Protein AF-A0A520KMJ2-F1 (afdb_monomer)

Radius of gyration: 25.82 Å; Cα contacts (8 Å, |Δi|>4): 274; chains: 1; bounding box: 63×60×70 Å

pLDDT: mean 70.67, std 17.67, range [32.19, 97.38]

Solvent-accessible surface area (backbone atoms only — not comparable to full-atom values): 20264 Å² total; per-residue (Å²): 140,78,81,76,77,82,68,72,47,100,70,60,67,90,67,56,72,66,57,59,52,51,50,52,50,56,43,51,48,54,42,49,52,51,30,51,54,39,17,57,57,36,44,77,50,26,71,65,49,50,45,60,63,31,40,59,69,43,62,62,86,72,44,40,84,92,51,93,58,50,66,59,51,48,34,55,51,48,11,47,53,50,12,50,64,73,34,39,69,55,45,51,49,45,51,46,63,68,48,47,65,84,42,47,73,77,49,49,56,49,53,64,61,46,49,62,52,45,54,51,33,25,54,49,20,33,48,46,22,57,76,51,47,44,33,56,47,36,52,51,55,50,64,73,46,61,94,75,65,88,85,84,48,41,49,66,60,46,42,52,54,45,50,52,46,25,53,50,30,24,57,56,40,40,47,41,53,56,51,41,50,31,40,72,71,68,75,40,57,66,66,57,53,64,77,37,43,72,60,52,52,51,50,40,35,52,51,27,40,71,77,46,77,58,94,77,52,55,64,23,48,55,53,24,50,54,51,48,52,47,48,52,53,31,50,56,53,40,56,75,75,50,87,81,73,82,70,60,55,62,57,50,49,54,50,40,65,72,69,41,55,72,49,51,53,56,26,44,52,52,35,50,55,48,33,66,78,66,72,50,62,74,80,57,43,59,64,47,25,53,50,44,35,55,53,38,65,73,56,48,39,79,44,76,56,92,95,38,81,41,74,62,42,69,61,28,63,50,51,50,51,54,54,47,55,53,48,52,60,48,48,80,73,62,84,57,72,65,64,56,54,52,50,52,52,49,53,52,49,51,52,50,51,52,52,54,52,49,56,54,54,52,64,75,74,108

Mean predicted aligned error: 16.12 Å

Foldseek 3Di:
DDDPPPDAAPQPDVDPPVVLVVLVVVLVVQLVVQLVVQLVVQLVVVVVVLQVLLVLQDRPVLADADDPCLVVVLSSVRSNVRSCLVSLVSNLVSVLVSCVSRDHPVVNVVSVVCSVVLNVLLVVLLVCQRPPLLNVVSVVVVVVCPPPDDDHHHSNVSSCLSVLSSVLSSVLSCVLVVLLVCLVVVVDPLVNCVVCLVLVLVVQLLSLCVSDVDPVSPSSVVSSVVSSVSSVVSSVVSPVVDDDDPPVVVVVCVVCVVVCVVQLSLLLVVLSVVCSVVVHDPVVSVVSSVVLSVQQVLQFDFDQDPNDTDRPSPVSSVVVVVLVVVVVVVCVPPVDCVVVVVSVVVSVVVSVVVVVVVVVVVVVVD

Sequence (366 aa):
MQNKEFGDPEDDEERPLMEHILELRDRMLVTLVAIIILSVIAFVFSFEAIRWVVNPVMDPSELVVYDPLETILIQFNFSFIFAVGAGLPIIIYEAFKFMEPGLFENEKRFFALITPASLLLFFMGVTVAYFLVVPVVADLVFYMGEGVVEPAISIELAYNFVMSIIATFGFLFQLPIVLLLAIKTDLISPTFLRDKRIFIYIGFFVLASIFSPDPTLVSQAIVTVVFIILYEASLAVGWYITPRTERDIKTFLRKFERTGGLFGVGGALLAFYLAVNLGLPWWTLVPLVATVFYIGHRLSFRVILNNKALNIGILGPIIATIATETIIRTLETTNEAIPIILIVILILGITYGLESLQKHIQRKRT

Structure (mmCIF, N/CA/C/O backbone):
data_AF-A0A520KMJ2-F1
#
_entry.id   AF-A0A520KMJ2-F1
#
loop_
_atom_site.group_PDB
_atom_site.id
_atom_site.type_symbol
_atom_site.label_atom_id
_atom_site.label_alt_id
_atom_site.label_comp_id
_atom_site.label_asym_id
_atom_site.label_entity_id
_atom_site.label_seq_id
_atom_site.pdbx_PDB_ins_code
_atom_site.Cartn_x
_atom_site.Cartn_y
_atom_site.Cartn_z
_atom_site.occupancy
_atom_site.B_iso_or_equiv
_atom_site.auth_seq_id
_atom_site.auth_comp_id
_atom_site.auth_asym_id
_atom_site.auth_atom_id
_atom_site.pdbx_PDB_model_num
ATOM 1 N N . MET A 1 1 ? -30.149 5.162 29.050 1.00 38.62 1 MET A N 1
ATOM 2 C CA . MET A 1 1 ? -28.787 5.638 29.351 1.00 38.62 1 MET A CA 1
ATOM 3 C C . MET A 1 1 ? -28.294 4.754 30.477 1.00 38.62 1 MET A C 1
ATOM 5 O O . MET A 1 1 ? -28.714 4.953 31.604 1.00 38.62 1 MET A O 1
ATOM 9 N N . GLN A 1 2 ? -27.562 3.693 30.147 1.00 32.19 2 GLN A N 1
ATOM 10 C CA . GLN A 1 2 ? -26.812 2.909 31.125 1.00 32.19 2 GLN A CA 1
ATOM 11 C C . GLN A 1 2 ? -25.361 3.322 30.919 1.00 32.19 2 GLN A C 1
ATOM 13 O O . GLN A 1 2 ? -24.843 3.180 29.811 1.00 32.19 2 GLN A O 1
ATOM 18 N N . ASN A 1 3 ? -24.772 3.929 31.945 1.00 35.75 3 ASN A N 1
ATOM 19 C CA . ASN A 1 3 ? -23.341 4.173 32.011 1.00 35.75 3 ASN A CA 1
ATOM 20 C C . ASN A 1 3 ? -22.648 2.813 31.875 1.00 35.75 3 ASN A C 1
ATOM 22 O O . ASN A 1 3 ? -22.775 1.978 32.765 1.00 35.75 3 ASN A O 1
ATOM 26 N N . LYS A 1 4 ? -21.958 2.579 30.754 1.00 42.38 4 LYS A N 1
ATOM 27 C CA . LYS A 1 4 ? -20.848 1.629 30.747 1.00 42.38 4 LYS A CA 1
ATOM 28 C C . LYS A 1 4 ? -19.780 2.276 31.620 1.00 42.38 4 LYS A C 1
ATOM 30 O O . LYS A 1 4 ? -19.161 3.249 31.198 1.00 42.38 4 LYS A O 1
ATOM 35 N N . GLU A 1 5 ? -19.647 1.802 32.852 1.00 41.75 5 GLU A N 1
ATOM 36 C CA . GLU A 1 5 ? -18.392 1.943 33.578 1.00 41.75 5 GLU A CA 1
ATOM 37 C C . GLU A 1 5 ? -17.328 1.294 32.690 1.00 41.75 5 GLU A C 1
ATOM 39 O O . GLU A 1 5 ? -17.361 0.088 32.445 1.00 41.75 5 GLU A O 1
ATOM 44 N N . PHE A 1 6 ? -16.469 2.120 32.094 1.00 47.09 6 PHE A N 1
ATOM 45 C CA . PHE A 1 6 ? -15.218 1.653 31.519 1.00 47.09 6 PHE A CA 1
ATOM 46 C C . PHE A 1 6 ? -14.351 1.257 32.714 1.00 47.09 6 PHE A C 1
ATOM 48 O O . PHE A 1 6 ? -13.664 2.099 33.282 1.00 47.09 6 PHE A O 1
ATOM 55 N N . GLY A 1 7 ? -14.513 0.019 33.181 1.00 48.47 7 GLY A N 1
ATOM 56 C CA . GLY A 1 7 ? -13.496 -0.618 34.003 1.00 48.47 7 GLY A CA 1
ATOM 57 C C . GLY A 1 7 ? -12.265 -0.842 33.137 1.00 48.47 7 GLY A C 1
ATOM 58 O O . GLY A 1 7 ? -12.411 -1.139 31.945 1.00 48.47 7 GLY A O 1
ATOM 59 N N . ASP A 1 8 ? -11.089 -0.659 33.726 1.00 53.69 8 ASP A N 1
ATOM 60 C CA . ASP A 1 8 ? -9.835 -1.020 33.075 1.00 53.69 8 ASP A CA 1
ATOM 61 C C . ASP A 1 8 ? -9.855 -2.499 32.656 1.00 53.69 8 ASP A C 1
ATOM 63 O O . ASP A 1 8 ? -10.546 -3.311 33.291 1.00 53.69 8 ASP A O 1
ATOM 67 N N . PRO A 1 9 ? -9.146 -2.863 31.573 1.00 58.88 9 PRO A N 1
ATOM 68 C CA . PRO A 1 9 ? -8.859 -4.257 31.254 1.00 58.88 9 PRO A CA 1
ATOM 69 C C . PRO A 1 9 ? -8.435 -5.027 32.519 1.00 58.88 9 PRO A C 1
ATOM 71 O O . PRO A 1 9 ? -7.701 -4.497 33.344 1.00 58.88 9 PRO A O 1
ATOM 74 N N . GLU A 1 10 ? -8.861 -6.287 32.674 1.00 54.44 10 GLU A N 1
ATOM 75 C CA . GLU A 1 10 ? -8.580 -7.100 33.882 1.00 54.44 10 GLU A CA 1
ATOM 76 C C . GLU A 1 10 ? -7.071 -7.298 34.177 1.00 54.44 10 GLU A C 1
ATOM 78 O O . GLU A 1 10 ? -6.726 -7.747 35.266 1.00 54.44 10 GLU A O 1
ATOM 83 N N . ASP A 1 11 ? -6.199 -6.914 33.235 1.00 53.94 11 ASP A N 1
ATOM 84 C CA . ASP A 1 11 ? -4.729 -6.967 33.275 1.00 53.94 11 ASP A CA 1
ATOM 85 C C . ASP A 1 11 ? -4.064 -5.584 33.033 1.00 53.94 11 ASP A C 1
ATOM 87 O O . ASP A 1 11 ? -2.883 -5.521 32.682 1.00 53.94 11 ASP A O 1
ATOM 91 N N . ASP A 1 12 ? -4.791 -4.464 33.176 1.00 55.09 12 ASP A N 1
ATOM 92 C CA . ASP A 1 12 ? -4.210 -3.113 33.055 1.00 55.09 12 ASP A CA 1
ATOM 93 C C . ASP A 1 12 ? -3.412 -2.757 34.321 1.00 55.09 12 ASP A C 1
ATOM 95 O O . ASP A 1 12 ? -3.820 -1.981 35.187 1.00 55.09 12 ASP A O 1
ATOM 99 N N . GLU A 1 13 ? -2.263 -3.409 34.487 1.00 58.78 13 GLU A N 1
ATOM 100 C CA . GLU A 1 13 ? -1.247 -2.934 35.415 1.00 58.78 13 GLU A CA 1
ATOM 101 C C . GLU A 1 13 ? -0.707 -1.604 34.874 1.00 58.78 13 GLU A C 1
ATOM 103 O O . GLU A 1 13 ? -0.130 -1.578 33.785 1.00 58.78 13 GLU A O 1
ATOM 108 N N . GLU A 1 14 ? -0.848 -0.509 35.635 1.00 56.62 14 GLU A N 1
ATOM 109 C CA . GLU A 1 14 ? -0.220 0.784 35.328 1.00 56.62 14 GLU A CA 1
ATOM 110 C C . GLU A 1 14 ? 1.313 0.629 35.272 1.00 56.62 14 GLU A C 1
ATOM 112 O O . GLU A 1 14 ? 2.042 0.867 36.241 1.00 56.62 14 GLU A O 1
ATOM 117 N N . ARG A 1 15 ? 1.832 0.197 34.121 1.00 61.31 15 ARG A N 1
ATOM 118 C CA . ARG A 1 15 ? 3.266 0.044 33.901 1.00 61.31 15 ARG A CA 1
ATOM 119 C C . ARG A 1 15 ? 3.905 1.422 33.757 1.00 61.31 15 ARG A C 1
ATOM 121 O O . ARG A 1 15 ? 3.368 2.290 33.060 1.00 61.31 15 ARG A O 1
ATOM 128 N N . PRO A 1 16 ? 5.086 1.655 34.354 1.00 78.44 16 PRO A N 1
ATOM 129 C CA . PRO A 1 16 ? 5.835 2.882 34.129 1.00 78.44 16 PRO A CA 1
ATOM 130 C C . PRO A 1 16 ? 6.032 3.121 32.625 1.00 78.44 16 PRO A C 1
ATOM 132 O O . PRO A 1 16 ? 6.424 2.208 31.902 1.00 78.44 16 PRO A O 1
ATOM 135 N N . LEU A 1 17 ? 5.865 4.363 32.151 1.00 75.12 17 LEU A N 1
ATOM 136 C CA . LEU A 1 17 ? 6.087 4.737 30.737 1.00 75.12 17 LEU A CA 1
ATOM 137 C C . LEU A 1 17 ? 7.440 4.247 30.185 1.00 75.12 17 LEU A C 1
ATOM 139 O O . LEU A 1 17 ? 7.570 3.961 28.997 1.00 75.12 17 LEU A O 1
ATOM 143 N N . MET A 1 18 ? 8.447 4.134 31.057 1.00 77.81 18 MET A N 1
ATOM 144 C CA . MET A 1 18 ? 9.758 3.585 30.719 1.00 77.81 18 MET A CA 1
ATOM 145 C C . MET A 1 18 ? 9.682 2.122 30.262 1.00 77.81 18 MET A C 1
ATOM 147 O O . MET A 1 18 ? 10.340 1.751 29.297 1.00 77.81 18 MET A O 1
ATOM 151 N N . GLU A 1 19 ? 8.873 1.300 30.922 1.00 81.06 19 GLU A N 1
ATOM 152 C CA . GLU A 1 19 ? 8.706 -0.115 30.594 1.00 81.06 19 GLU A CA 1
ATOM 153 C C . GLU A 1 19 ? 8.007 -0.295 29.241 1.00 81.06 19 GLU A C 1
ATOM 155 O O . GLU A 1 19 ? 8.456 -1.090 28.419 1.00 81.06 19 GLU A O 1
ATOM 160 N N . HIS A 1 20 ? 6.998 0.531 28.944 1.00 78.50 20 HIS A N 1
ATOM 161 C CA . HIS A 1 20 ? 6.319 0.515 27.645 1.00 78.50 20 HIS A CA 1
ATOM 162 C C . HIS A 1 20 ? 7.251 0.915 26.482 1.00 78.50 20 HIS A C 1
ATOM 164 O O . HIS A 1 20 ? 7.235 0.296 25.418 1.00 78.50 20 HIS A O 1
ATOM 170 N N . ILE A 1 21 ? 8.121 1.914 26.683 1.00 84.00 21 ILE A N 1
ATOM 171 C CA . ILE A 1 21 ? 9.128 2.309 25.680 1.00 84.00 21 ILE A CA 1
ATOM 172 C C . ILE A 1 21 ? 10.179 1.207 25.484 1.00 84.00 21 ILE A C 1
ATOM 174 O O . ILE A 1 21 ? 10.611 0.961 24.354 1.00 84.00 21 ILE A O 1
ATOM 178 N N . LEU A 1 22 ? 10.601 0.543 26.565 1.00 86.44 22 LEU A N 1
ATOM 179 C CA . LEU A 1 22 ? 11.544 -0.575 26.491 1.00 86.44 22 LEU A CA 1
ATOM 180 C C . LEU A 1 22 ? 10.943 -1.760 25.730 1.00 86.44 22 LEU A C 1
ATOM 182 O O . LEU A 1 22 ? 11.626 -2.331 24.879 1.00 86.44 22 LEU A O 1
ATOM 186 N N . GLU A 1 23 ? 9.664 -2.066 25.954 1.00 85.69 23 GLU A N 1
ATOM 187 C CA . GLU A 1 23 ? 8.972 -3.096 25.186 1.00 85.69 23 GLU A CA 1
ATOM 188 C C . GLU A 1 23 ? 8.900 -2.734 23.698 1.00 85.69 23 GLU A C 1
ATOM 190 O O . GLU A 1 23 ? 9.281 -3.553 22.861 1.00 85.69 23 GLU A O 1
ATOM 195 N N . LEU A 1 24 ? 8.505 -1.502 23.349 1.00 82.75 24 LEU A N 1
ATOM 196 C CA . LEU A 1 24 ? 8.480 -1.058 21.951 1.00 82.75 24 LEU A CA 1
ATOM 197 C C . LEU A 1 24 ? 9.850 -1.231 21.283 1.00 82.75 24 LEU A C 1
ATOM 199 O O . LEU A 1 24 ? 9.935 -1.759 20.174 1.00 82.75 24 LEU A O 1
ATOM 203 N N . ARG A 1 25 ? 10.927 -0.815 21.961 1.00 90.12 25 ARG A N 1
ATOM 204 C CA . ARG A 1 25 ? 12.299 -0.950 21.454 1.00 90.12 25 ARG A CA 1
ATOM 205 C C . ARG A 1 25 ? 12.637 -2.407 21.165 1.00 90.12 25 ARG A C 1
ATOM 207 O O . ARG A 1 25 ? 13.142 -2.699 20.084 1.00 90.12 25 ARG A O 1
ATOM 214 N N . ASP A 1 26 ? 12.383 -3.303 22.111 1.00 90.62 26 ASP A N 1
ATOM 215 C CA . ASP A 1 26 ? 12.766 -4.708 21.982 1.00 90.62 26 ASP A CA 1
ATOM 216 C C . ASP A 1 26 ? 11.962 -5.396 20.866 1.00 90.62 26 ASP A C 1
ATOM 218 O O . ASP A 1 26 ? 12.535 -6.112 20.042 1.00 90.62 26 ASP A O 1
ATOM 222 N N . ARG A 1 27 ? 10.662 -5.090 20.749 1.00 88.38 27 ARG A N 1
ATOM 223 C CA . ARG A 1 27 ? 9.791 -5.546 19.649 1.00 88.38 27 ARG A CA 1
ATOM 224 C C . ARG A 1 27 ? 10.270 -5.030 18.290 1.00 88.38 27 ARG A C 1
ATOM 226 O O . ARG A 1 27 ? 10.373 -5.799 17.335 1.00 88.38 27 ARG A O 1
ATOM 233 N N . MET A 1 28 ? 10.614 -3.743 18.203 1.00 89.75 28 MET A N 1
ATOM 234 C CA . MET A 1 28 ? 11.177 -3.140 16.990 1.00 89.75 28 MET A CA 1
ATOM 235 C C . MET A 1 28 ? 12.523 -3.761 16.603 1.00 89.75 28 MET A C 1
ATOM 237 O O . MET A 1 28 ? 12.817 -3.899 15.420 1.00 89.75 28 MET A O 1
ATOM 241 N N . LEU A 1 29 ? 13.346 -4.152 17.578 1.00 91.69 29 LEU A N 1
ATOM 242 C CA . LEU A 1 29 ? 14.633 -4.797 17.321 1.00 91.69 29 LEU A CA 1
ATOM 243 C C . LEU A 1 29 ? 14.433 -6.193 16.713 1.00 91.69 29 LEU A C 1
ATOM 245 O O . LEU A 1 29 ? 15.110 -6.542 15.746 1.00 91.69 29 LEU A O 1
ATOM 249 N N . VAL A 1 30 ? 13.461 -6.962 17.215 1.00 93.81 30 VAL A N 1
ATOM 250 C CA . VAL A 1 30 ? 13.095 -8.274 16.653 1.00 93.81 30 VAL A CA 1
ATOM 251 C C . VAL A 1 30 ? 12.638 -8.143 15.200 1.00 93.81 30 VAL A C 1
ATOM 253 O O . VAL A 1 30 ? 13.138 -8.868 14.336 1.00 93.81 30 VAL A O 1
ATOM 256 N N . THR A 1 31 ? 11.739 -7.199 14.900 1.00 91.62 31 THR A N 1
ATOM 257 C CA . THR A 1 31 ? 11.256 -6.993 13.524 1.00 91.62 31 THR A CA 1
ATOM 258 C C . THR A 1 31 ? 12.363 -6.483 12.603 1.00 91.62 31 THR A C 1
ATOM 260 O O . THR A 1 31 ? 12.485 -6.962 11.477 1.00 91.62 31 THR A O 1
ATOM 263 N N . LEU A 1 32 ? 13.228 -5.586 13.085 1.00 92.62 32 LEU A N 1
ATOM 264 C CA . LEU A 1 32 ? 14.374 -5.082 12.330 1.00 92.62 32 LEU A CA 1
ATOM 265 C C . LEU A 1 32 ? 15.367 -6.198 11.982 1.00 92.62 32 LEU A C 1
ATOM 267 O O . LEU A 1 32 ? 15.782 -6.309 10.830 1.00 92.62 32 LEU A O 1
ATOM 271 N N . VAL A 1 33 ? 15.729 -7.046 12.948 1.00 96.31 33 VAL A N 1
ATOM 272 C CA . VAL A 1 33 ? 16.638 -8.182 12.718 1.00 96.31 33 VAL A CA 1
ATOM 273 C C . VAL A 1 33 ? 16.022 -9.177 11.738 1.00 96.31 33 VAL A C 1
ATOM 275 O O . VAL A 1 33 ? 16.713 -9.632 10.827 1.00 96.31 33 VAL A O 1
ATOM 278 N N . ALA A 1 34 ? 14.725 -9.467 11.865 1.00 94.88 34 ALA A N 1
ATOM 279 C CA . ALA A 1 34 ? 14.019 -10.324 10.919 1.00 94.88 34 ALA A CA 1
ATOM 280 C C . ALA A 1 34 ? 14.058 -9.755 9.489 1.00 94.88 34 ALA A C 1
ATOM 282 O O . ALA A 1 34 ? 14.388 -10.484 8.555 1.00 94.88 34 ALA A O 1
ATOM 283 N N . ILE A 1 35 ? 13.800 -8.452 9.318 1.00 94.25 35 ILE A N 1
ATOM 284 C CA . ILE A 1 35 ? 13.877 -7.778 8.012 1.00 94.25 35 ILE A CA 1
ATOM 285 C C . ILE A 1 35 ? 15.304 -7.820 7.453 1.00 94.25 35 ILE A C 1
ATOM 287 O O . ILE A 1 35 ? 15.477 -8.095 6.270 1.00 94.25 35 ILE A O 1
ATOM 291 N N . ILE A 1 36 ? 16.334 -7.591 8.275 1.00 95.75 36 ILE A N 1
ATOM 292 C CA . ILE A 1 36 ? 17.733 -7.660 7.825 1.00 95.75 36 ILE A CA 1
ATOM 293 C C . ILE A 1 36 ? 18.068 -9.069 7.325 1.00 95.75 36 ILE A C 1
ATOM 295 O O . ILE A 1 36 ? 18.618 -9.210 6.235 1.00 95.75 36 ILE A O 1
ATOM 299 N N . ILE A 1 37 ? 17.703 -10.111 8.077 1.00 97.38 37 ILE A N 1
ATOM 300 C CA . ILE A 1 37 ? 17.953 -11.505 7.684 1.00 97.38 37 ILE A CA 1
ATOM 301 C C . ILE A 1 37 ? 17.224 -11.834 6.377 1.00 97.38 37 ILE A C 1
ATOM 303 O O . ILE A 1 37 ? 17.837 -12.356 5.447 1.00 97.38 37 ILE A O 1
ATOM 307 N N . LEU A 1 38 ? 15.937 -11.491 6.279 1.00 96.62 38 LEU A N 1
ATOM 308 C CA . LEU A 1 38 ? 15.149 -11.712 5.067 1.00 96.62 38 LEU A CA 1
ATOM 309 C C . LEU A 1 38 ? 15.700 -10.928 3.871 1.00 96.62 38 LEU A C 1
ATOM 311 O O . LEU A 1 38 ? 15.702 -11.454 2.764 1.00 96.62 38 LEU A O 1
ATOM 315 N N . SER A 1 39 ? 16.210 -9.715 4.087 1.00 95.00 39 SER A N 1
ATOM 316 C CA . SER A 1 39 ? 16.808 -8.885 3.036 1.00 95.00 39 SER A CA 1
ATOM 317 C C . SER A 1 39 ? 18.111 -9.489 2.525 1.00 95.00 39 SER A C 1
ATOM 319 O O . SER A 1 39 ? 18.301 -9.594 1.319 1.00 95.00 39 SER A O 1
ATOM 321 N N . VAL A 1 40 ? 18.977 -9.987 3.414 1.00 96.69 40 VAL A N 1
ATOM 322 C CA . VAL A 1 40 ? 20.203 -10.697 3.010 1.00 96.69 40 VAL A CA 1
ATOM 323 C C . VAL A 1 40 ? 19.866 -11.950 2.200 1.00 96.69 40 VAL A C 1
ATOM 325 O O . VAL A 1 40 ? 20.497 -12.199 1.177 1.00 96.69 40 VAL A O 1
ATOM 328 N N . ILE A 1 41 ? 18.850 -12.715 2.613 1.00 95.69 41 ILE A N 1
ATOM 329 C CA . ILE A 1 41 ? 18.387 -13.889 1.861 1.00 95.69 41 ILE A CA 1
ATOM 330 C C . ILE A 1 41 ? 17.847 -13.465 0.489 1.00 95.69 41 ILE A C 1
ATOM 332 O O . ILE A 1 41 ? 18.252 -14.030 -0.522 1.00 95.69 41 ILE A O 1
ATOM 336 N N . ALA A 1 42 ? 16.975 -12.457 0.436 1.00 94.38 42 ALA A N 1
ATOM 337 C CA . ALA A 1 42 ? 16.388 -11.958 -0.807 1.00 94.38 42 ALA A CA 1
ATOM 338 C C . ALA A 1 42 ? 17.446 -11.408 -1.775 1.00 94.38 42 ALA A C 1
ATOM 340 O O . ALA A 1 42 ? 17.334 -11.619 -2.981 1.00 94.38 42 ALA A O 1
ATOM 341 N N . PHE A 1 43 ? 18.503 -10.782 -1.253 1.00 94.75 43 PHE A N 1
ATOM 342 C CA . PHE A 1 43 ? 19.606 -10.248 -2.046 1.00 94.75 43 PHE A CA 1
ATOM 343 C C . PHE A 1 43 ? 20.341 -11.335 -2.828 1.00 94.75 43 PHE A C 1
ATOM 345 O O . PHE A 1 43 ? 20.643 -11.136 -4.004 1.00 94.75 43 PHE A O 1
ATOM 352 N N . VAL A 1 44 ? 20.553 -12.511 -2.226 1.00 95.06 44 VAL A N 1
ATOM 353 C CA . VAL A 1 44 ? 21.209 -13.653 -2.890 1.00 95.06 44 VAL A CA 1
ATOM 354 C C . VAL A 1 44 ? 20.421 -14.140 -4.112 1.00 95.06 44 VAL A C 1
ATOM 356 O O . VAL A 1 44 ? 21.031 -14.537 -5.099 1.00 95.06 44 VAL A O 1
ATOM 359 N N . PHE A 1 45 ? 19.088 -14.071 -4.072 1.00 93.31 45 PHE A N 1
ATOM 360 C CA . PHE A 1 45 ? 18.196 -14.518 -5.156 1.00 93.31 45 PHE A CA 1
ATOM 361 C C . PHE A 1 45 ? 17.637 -13.364 -6.002 1.00 93.31 45 PHE A C 1
ATOM 363 O O . PHE A 1 45 ? 16.720 -13.555 -6.805 1.00 93.31 45 PHE A O 1
ATOM 370 N N . SER A 1 46 ? 18.145 -12.147 -5.801 1.00 92.69 46 SER A N 1
ATOM 371 C CA . SER A 1 46 ? 17.551 -10.936 -6.371 1.00 92.69 46 SER A CA 1
ATOM 372 C C . SER A 1 46 ? 17.617 -10.908 -7.898 1.00 92.69 46 SER A C 1
ATOM 374 O O . SER A 1 46 ? 16.675 -10.433 -8.524 1.00 92.69 46 SER A O 1
ATOM 376 N N . PHE A 1 47 ? 18.667 -11.464 -8.512 1.00 87.88 47 PHE A N 1
ATOM 377 C CA . PHE A 1 47 ? 18.831 -11.488 -9.969 1.00 87.88 47 PHE A CA 1
ATOM 378 C C . PHE A 1 47 ? 17.666 -12.194 -10.673 1.00 87.88 47 PHE A C 1
ATOM 380 O O . PHE A 1 47 ? 17.017 -11.612 -11.543 1.00 87.88 47 PHE A O 1
ATOM 387 N N . GLU A 1 48 ? 17.367 -13.433 -10.290 1.00 90.94 48 GLU A N 1
ATOM 388 C CA . GLU A 1 48 ? 16.264 -14.205 -10.861 1.00 90.94 48 GLU A CA 1
ATOM 389 C C . GLU A 1 48 ? 14.910 -13.592 -10.499 1.00 90.94 48 GLU A C 1
ATOM 391 O O . GLU A 1 48 ? 14.014 -13.522 -11.342 1.00 90.94 48 GLU A O 1
ATOM 396 N N . ALA A 1 49 ? 14.770 -13.108 -9.264 1.00 92.50 49 ALA A N 1
ATOM 397 C CA . ALA A 1 49 ? 13.522 -12.533 -8.792 1.00 92.50 49 ALA A CA 1
ATOM 398 C C . ALA A 1 49 ? 13.164 -11.234 -9.531 1.00 92.50 49 ALA A C 1
ATOM 400 O O . ALA A 1 49 ? 12.024 -11.077 -9.957 1.00 92.50 49 ALA A O 1
ATOM 401 N N . ILE A 1 50 ? 14.125 -10.336 -9.766 1.00 93.12 50 ILE A N 1
ATOM 402 C CA . ILE A 1 50 ? 13.899 -9.096 -10.525 1.00 93.12 50 ILE A CA 1
ATOM 403 C C . ILE A 1 50 ? 13.504 -9.414 -11.966 1.00 93.12 50 ILE A C 1
ATOM 405 O O . ILE A 1 50 ? 12.551 -8.827 -12.474 1.00 93.12 50 ILE A O 1
ATOM 409 N N . ARG A 1 51 ? 14.176 -10.378 -12.613 1.00 92.06 51 ARG A N 1
ATOM 410 C CA . ARG A 1 51 ? 13.808 -10.818 -13.970 1.00 92.06 51 ARG A CA 1
ATOM 411 C C . ARG A 1 51 ? 12.373 -11.330 -14.030 1.00 92.06 51 ARG A C 1
ATOM 413 O O . ARG A 1 51 ? 11.671 -11.049 -14.993 1.00 92.06 51 ARG A O 1
ATOM 420 N N . TRP A 1 52 ? 11.931 -12.050 -13.003 1.00 92.69 52 TRP A N 1
ATOM 421 C CA . TRP A 1 52 ? 10.544 -12.490 -12.895 1.00 92.69 52 TRP A CA 1
ATOM 422 C C . TRP A 1 52 ? 9.580 -11.316 -12.673 1.00 92.69 52 TRP A C 1
ATOM 424 O O . TRP A 1 52 ? 8.537 -11.249 -13.318 1.00 92.69 52 TRP A O 1
ATOM 434 N N . VAL A 1 53 ? 9.941 -10.356 -11.818 1.00 93.19 53 VAL A N 1
ATOM 435 C CA . VAL A 1 53 ? 9.120 -9.170 -11.528 1.00 93.19 53 VAL A CA 1
ATOM 436 C C . VAL A 1 53 ? 8.871 -8.329 -12.782 1.00 93.19 53 VAL A C 1
ATOM 438 O O . VAL A 1 53 ? 7.739 -7.921 -13.011 1.00 93.19 53 VAL A O 1
ATOM 441 N N . VAL A 1 54 ? 9.886 -8.089 -13.613 1.00 94.19 54 VAL A N 1
ATOM 442 C CA . VAL A 1 54 ? 9.748 -7.222 -14.803 1.00 94.19 54 VAL A CA 1
ATOM 443 C C . VAL A 1 54 ? 9.168 -7.933 -16.030 1.00 94.19 54 VAL A C 1
ATOM 445 O O . VAL A 1 54 ? 8.745 -7.266 -16.970 1.00 94.19 54 VAL A O 1
ATOM 448 N N . ASN A 1 55 ? 9.098 -9.268 -16.015 1.00 92.94 55 ASN A N 1
ATOM 449 C CA . ASN A 1 55 ? 8.653 -10.079 -17.151 1.00 92.94 55 ASN A CA 1
ATOM 450 C C . ASN A 1 55 ? 7.274 -9.703 -17.735 1.00 92.94 55 ASN A C 1
ATOM 452 O O . ASN A 1 55 ? 7.155 -9.724 -18.957 1.00 92.94 55 ASN A O 1
ATOM 456 N N . PRO A 1 56 ? 6.248 -9.329 -16.940 1.00 89.12 56 PRO A N 1
ATOM 457 C CA . PRO A 1 56 ? 4.951 -8.937 -17.495 1.00 89.12 56 PRO A CA 1
ATOM 458 C C . PRO A 1 56 ? 4.961 -7.602 -18.251 1.00 89.12 56 PRO A C 1
ATOM 460 O O . PRO A 1 56 ? 3.955 -7.260 -18.859 1.00 89.12 56 PRO A O 1
ATOM 463 N N . VAL A 1 57 ? 6.045 -6.822 -18.164 1.00 87.88 57 VAL A N 1
ATOM 464 C CA . VAL A 1 57 ? 6.193 -5.560 -18.903 1.00 87.88 57 VAL A CA 1
ATOM 465 C C . VAL A 1 57 ? 6.855 -5.817 -20.250 1.00 87.88 57 VAL A C 1
ATOM 467 O O . VAL A 1 57 ? 6.344 -5.406 -21.279 1.00 87.88 57 VAL A O 1
ATOM 470 N N . MET A 1 58 ? 8.010 -6.472 -20.246 1.00 87.06 58 MET A N 1
ATOM 471 C CA . MET A 1 58 ? 8.812 -6.740 -21.439 1.00 87.06 58 MET A CA 1
ATOM 472 C C . MET A 1 58 ? 9.718 -7.937 -21.150 1.00 87.06 58 MET A C 1
ATOM 474 O O . MET A 1 58 ? 10.005 -8.232 -19.983 1.00 87.06 58 MET A O 1
ATOM 478 N N . ASP A 1 59 ? 10.185 -8.631 -22.192 1.00 88.62 59 ASP A N 1
ATOM 479 C CA . ASP A 1 59 ? 11.200 -9.665 -22.003 1.00 88.62 59 ASP A CA 1
ATOM 480 C C . ASP A 1 59 ? 12.422 -9.038 -21.300 1.00 88.62 59 ASP A C 1
ATOM 482 O O . ASP A 1 59 ? 12.981 -8.055 -21.795 1.00 88.62 59 ASP A O 1
ATOM 486 N N . PRO A 1 60 ? 12.872 -9.581 -20.150 1.00 86.69 60 PRO A N 1
ATOM 487 C CA . PRO A 1 60 ? 14.029 -9.046 -19.442 1.00 86.69 60 PRO A CA 1
ATOM 488 C C . PRO A 1 60 ? 15.311 -8.960 -20.285 1.00 86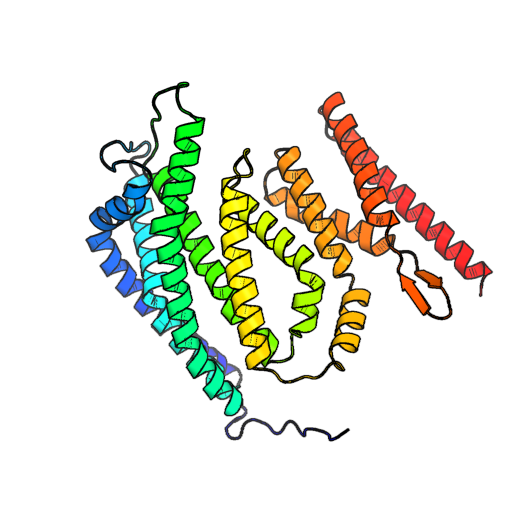.69 60 PRO A C 1
ATOM 490 O O . PRO A 1 60 ? 16.243 -8.274 -19.877 1.00 86.69 60 PRO A O 1
ATOM 493 N N . SER A 1 61 ? 15.397 -9.681 -21.409 1.00 85.88 61 SER A N 1
ATOM 494 C CA . SER A 1 61 ? 16.528 -9.624 -22.344 1.00 85.88 61 SER A CA 1
ATOM 495 C C . SER A 1 61 ? 16.527 -8.407 -23.278 1.00 85.88 61 SER A C 1
ATOM 497 O O . SER A 1 61 ? 17.581 -8.072 -23.815 1.00 85.88 61 SER A O 1
ATOM 499 N N . GLU A 1 62 ? 15.388 -7.731 -23.438 1.00 87.25 62 GLU A N 1
ATOM 500 C CA . GLU A 1 62 ? 15.245 -6.513 -24.251 1.00 87.25 62 GLU A CA 1
ATOM 501 C C . GLU A 1 62 ? 15.438 -5.230 -23.425 1.00 87.25 62 GLU A C 1
ATOM 503 O O . GLU A 1 62 ? 15.628 -4.147 -23.980 1.00 87.25 62 GLU A O 1
ATOM 508 N N . LEU A 1 63 ? 15.431 -5.344 -22.092 1.00 89.69 63 LEU A N 1
ATOM 509 C CA . LEU A 1 63 ? 15.633 -4.217 -21.186 1.00 89.69 63 LEU A CA 1
ATOM 510 C C . LEU A 1 63 ? 17.084 -3.728 -21.207 1.00 89.69 63 LEU A C 1
ATOM 512 O O . LEU A 1 63 ? 18.037 -4.509 -21.151 1.00 89.69 63 LEU A O 1
ATOM 516 N N . VAL A 1 64 ? 17.241 -2.406 -21.225 1.00 91.19 64 VAL A N 1
ATOM 517 C CA . VAL A 1 64 ? 18.546 -1.742 -21.303 1.00 91.19 64 VAL A CA 1
ATOM 518 C C . VAL A 1 64 ? 18.942 -1.185 -19.937 1.00 91.19 64 VAL A C 1
ATOM 520 O O . VAL A 1 64 ? 18.092 -0.769 -19.151 1.00 91.19 64 VAL A O 1
ATOM 523 N N . VAL A 1 65 ? 20.246 -1.164 -19.665 1.00 92.50 65 VAL A N 1
ATOM 524 C CA . VAL A 1 65 ? 20.836 -0.508 -18.493 1.00 92.50 65 VAL A CA 1
ATOM 525 C C . VAL A 1 65 ? 21.475 0.807 -18.928 1.00 92.50 65 VAL A C 1
ATOM 527 O O . VAL A 1 65 ? 22.336 0.797 -19.810 1.00 92.50 65 VAL A O 1
ATOM 530 N N . TYR A 1 66 ? 21.066 1.928 -18.329 1.00 90.81 66 TYR A N 1
ATOM 531 C CA . TYR A 1 66 ? 21.606 3.256 -18.650 1.00 90.81 66 TYR A CA 1
ATOM 532 C C . TYR A 1 66 ? 22.674 3.712 -17.648 1.00 90.81 66 TYR A C 1
ATOM 534 O O . TYR A 1 66 ? 23.620 4.392 -18.049 1.00 90.81 66 TYR A O 1
ATOM 542 N N . ASP A 1 67 ? 22.560 3.321 -16.375 1.00 89.62 67 ASP A N 1
ATOM 543 C CA . ASP A 1 67 ? 23.537 3.624 -15.324 1.00 89.62 67 ASP A CA 1
ATOM 544 C C . ASP A 1 67 ? 24.160 2.330 -14.757 1.00 89.62 67 ASP A C 1
ATOM 546 O O . ASP A 1 67 ? 23.435 1.411 -14.369 1.00 89.62 67 ASP A O 1
ATOM 550 N N . PRO A 1 68 ? 25.500 2.232 -14.640 1.00 83.50 68 PRO A N 1
ATOM 551 C CA . PRO A 1 68 ? 26.162 1.077 -14.029 1.00 83.50 68 PRO A CA 1
ATOM 552 C C . PRO A 1 68 ? 25.672 0.722 -12.615 1.00 83.50 68 PRO A C 1
ATOM 554 O O . PRO A 1 68 ? 25.762 -0.438 -12.207 1.00 83.50 68 PRO A O 1
ATOM 557 N N . LEU A 1 69 ? 25.191 1.702 -11.845 1.00 90.25 69 LEU A N 1
ATOM 558 C CA . LEU A 1 69 ? 24.716 1.511 -10.477 1.00 90.25 69 LEU A CA 1
ATOM 559 C C . LEU A 1 69 ? 23.244 1.100 -10.396 1.00 90.25 69 LEU A C 1
ATOM 561 O O . LEU A 1 69 ? 22.840 0.591 -9.347 1.00 90.25 69 LEU A O 1
ATOM 565 N N . GLU A 1 70 ? 22.446 1.263 -11.459 1.00 89.44 70 GLU A N 1
ATOM 566 C CA . GLU A 1 70 ? 20.997 1.024 -11.390 1.00 89.44 70 GLU A CA 1
ATOM 567 C C . GLU A 1 70 ? 20.692 -0.423 -10.990 1.00 89.44 70 GLU A C 1
ATOM 569 O O . GLU A 1 70 ? 19.872 -0.667 -10.112 1.00 89.44 70 GLU A O 1
ATOM 574 N N . THR A 1 71 ? 21.431 -1.395 -11.536 1.00 88.94 71 THR A N 1
ATOM 575 C CA . THR A 1 71 ? 21.196 -2.819 -11.255 1.00 88.94 71 THR A CA 1
ATOM 576 C C . THR A 1 71 ? 21.442 -3.142 -9.781 1.00 88.94 71 THR A C 1
ATOM 578 O O . THR A 1 71 ? 20.660 -3.858 -9.159 1.00 88.94 71 THR A O 1
ATOM 581 N N . ILE A 1 72 ? 22.498 -2.574 -9.192 1.00 91.44 72 ILE A N 1
ATOM 582 C CA . ILE A 1 72 ? 22.837 -2.778 -7.778 1.00 91.44 72 ILE A CA 1
ATOM 583 C C . ILE A 1 72 ? 21.797 -2.096 -6.879 1.00 91.44 72 ILE A C 1
ATOM 585 O O . ILE A 1 72 ? 21.349 -2.681 -5.892 1.00 91.44 72 ILE A O 1
ATOM 589 N N . LEU A 1 73 ? 21.375 -0.874 -7.220 1.00 90.88 73 LEU A N 1
ATOM 590 C CA . LEU A 1 73 ? 20.356 -0.145 -6.463 1.00 90.88 73 LEU A CA 1
ATOM 591 C C . LEU A 1 73 ? 18.996 -0.850 -6.507 1.00 90.88 73 LEU A C 1
ATOM 593 O O . LEU A 1 73 ? 18.344 -0.970 -5.468 1.00 90.88 73 LEU A O 1
ATOM 597 N N . ILE A 1 74 ? 18.604 -1.380 -7.668 1.00 93.12 74 ILE A N 1
ATOM 598 C CA . ILE A 1 74 ? 17.393 -2.192 -7.826 1.00 93.12 74 ILE A CA 1
ATOM 599 C C . ILE A 1 74 ? 17.476 -3.439 -6.941 1.00 93.12 74 ILE A C 1
ATOM 601 O O . ILE A 1 74 ? 16.509 -3.750 -6.254 1.00 93.12 74 ILE A O 1
ATOM 605 N N . GLN A 1 75 ? 18.622 -4.124 -6.879 1.00 93.19 75 GLN A N 1
ATOM 606 C CA . GLN A 1 75 ? 18.793 -5.296 -6.010 1.00 93.19 75 GLN A CA 1
ATOM 607 C C . GLN A 1 75 ? 18.626 -4.971 -4.531 1.00 93.19 75 GLN A C 1
ATOM 609 O O . GLN A 1 75 ? 17.902 -5.681 -3.828 1.00 93.19 75 GLN A O 1
ATOM 614 N N . PHE A 1 76 ? 19.251 -3.898 -4.048 1.00 92.31 76 PHE A N 1
ATOM 615 C CA . PHE A 1 76 ? 19.077 -3.467 -2.661 1.00 92.31 76 PHE A CA 1
ATOM 616 C C . PHE A 1 76 ? 17.627 -3.085 -2.364 1.00 92.31 76 PHE A C 1
ATOM 618 O O . PHE A 1 76 ? 17.073 -3.507 -1.346 1.00 92.31 76 PHE A O 1
ATOM 625 N N . ASN A 1 77 ? 17.004 -2.324 -3.264 1.00 91.19 77 ASN A N 1
ATOM 626 C CA . ASN A 1 77 ? 15.619 -1.893 -3.132 1.00 91.19 77 ASN A CA 1
ATOM 627 C C . ASN A 1 77 ? 14.660 -3.096 -3.114 1.00 91.19 77 ASN A C 1
ATOM 629 O O . ASN A 1 77 ? 13.862 -3.229 -2.186 1.00 91.19 77 ASN A O 1
ATOM 633 N N . PHE A 1 78 ? 14.805 -4.014 -4.070 1.00 93.44 78 PHE A N 1
ATOM 634 C CA . PHE A 1 78 ? 13.998 -5.226 -4.177 1.00 93.44 78 PHE A CA 1
ATOM 635 C C . PHE A 1 78 ? 14.121 -6.085 -2.926 1.00 93.44 78 PHE A C 1
ATOM 637 O O . PHE A 1 78 ? 13.113 -6.471 -2.341 1.00 93.44 78 PHE A O 1
ATOM 644 N N . SER A 1 79 ? 15.351 -6.335 -2.478 1.00 94.19 79 SER A N 1
ATOM 645 C CA . SER A 1 79 ? 15.616 -7.179 -1.312 1.00 94.19 79 SER A CA 1
ATOM 646 C C . SER A 1 79 ? 14.987 -6.606 -0.049 1.00 94.19 79 SER A C 1
ATOM 648 O O . SER A 1 79 ? 14.375 -7.338 0.726 1.00 94.19 79 SER A O 1
ATOM 650 N N . PHE A 1 80 ? 15.069 -5.284 0.128 1.00 90.56 80 PHE A N 1
ATOM 651 C CA . PHE A 1 80 ? 14.443 -4.599 1.250 1.00 90.56 80 PHE A CA 1
ATOM 652 C C . PHE A 1 80 ? 12.911 -4.656 1.183 1.00 90.56 80 PHE A C 1
ATOM 654 O O . PHE A 1 80 ? 12.277 -5.048 2.162 1.00 90.56 80 PHE A O 1
ATOM 661 N N . ILE A 1 81 ? 12.303 -4.316 0.041 1.00 88.44 81 ILE A N 1
ATOM 662 C CA . ILE A 1 81 ? 10.838 -4.334 -0.102 1.00 88.44 81 ILE A CA 1
ATOM 663 C C . ILE A 1 81 ? 10.297 -5.759 0.046 1.00 88.44 81 ILE A C 1
ATOM 665 O O . ILE A 1 81 ? 9.316 -5.975 0.760 1.00 88.44 81 ILE A O 1
ATOM 669 N N . PHE A 1 82 ? 10.953 -6.738 -0.578 1.00 91.44 82 PHE A N 1
ATOM 670 C CA . PHE A 1 82 ? 10.600 -8.145 -0.448 1.00 91.44 82 PHE A CA 1
ATOM 671 C C . PHE A 1 82 ? 10.696 -8.603 1.008 1.00 91.44 82 PHE A C 1
ATOM 673 O O . PHE A 1 82 ? 9.773 -9.240 1.506 1.00 91.44 82 PHE A O 1
ATOM 680 N N . ALA A 1 83 ? 11.765 -8.237 1.721 1.00 93.44 83 ALA A N 1
ATOM 681 C CA . ALA A 1 83 ? 11.933 -8.572 3.130 1.00 93.44 83 ALA A CA 1
ATOM 682 C C . ALA A 1 83 ? 10.855 -7.955 4.024 1.00 93.44 83 ALA A C 1
ATOM 684 O O . ALA A 1 83 ? 10.369 -8.624 4.933 1.00 93.44 83 ALA A O 1
ATOM 685 N N . VAL A 1 84 ? 10.442 -6.712 3.758 1.00 87.62 84 VAL A N 1
ATOM 686 C CA . VAL A 1 84 ? 9.325 -6.077 4.472 1.00 87.62 84 VAL A CA 1
ATOM 687 C C . VAL A 1 84 ? 8.021 -6.823 4.192 1.00 87.62 84 VAL A C 1
ATOM 689 O O . VAL A 1 84 ? 7.313 -7.163 5.135 1.00 87.62 84 VAL A O 1
ATOM 692 N N . GLY A 1 85 ? 7.724 -7.135 2.926 1.00 87.25 85 GLY A N 1
ATOM 693 C CA . GLY A 1 85 ? 6.516 -7.866 2.532 1.00 87.25 85 GLY A CA 1
ATOM 694 C C . GLY A 1 85 ? 6.457 -9.289 3.099 1.00 87.25 85 GLY A C 1
ATOM 695 O O . GLY A 1 85 ? 5.457 -9.683 3.695 1.00 87.25 85 GLY A O 1
ATOM 696 N N . ALA A 1 86 ? 7.543 -10.051 2.974 1.00 90.50 86 ALA A N 1
ATOM 697 C CA . ALA A 1 86 ? 7.668 -11.400 3.525 1.00 90.50 86 ALA A CA 1
ATOM 698 C C . ALA A 1 86 ? 7.725 -11.402 5.063 1.00 90.50 86 ALA A C 1
ATOM 700 O O . ALA A 1 86 ? 7.260 -12.345 5.699 1.00 90.50 86 ALA A O 1
ATOM 701 N N . GLY A 1 87 ? 8.267 -10.338 5.661 1.00 91.12 87 GLY A N 1
ATOM 702 C CA . GLY A 1 87 ? 8.345 -10.122 7.102 1.00 91.12 87 GLY A CA 1
ATOM 703 C C . GLY A 1 87 ? 7.049 -9.608 7.733 1.00 91.12 87 GLY A C 1
ATOM 704 O O . GLY A 1 87 ? 6.963 -9.576 8.961 1.00 91.12 87 GLY A O 1
ATOM 705 N N . LEU A 1 88 ? 6.025 -9.256 6.942 1.00 86.81 88 LEU A N 1
ATOM 706 C CA . LEU A 1 88 ? 4.737 -8.763 7.448 1.00 86.81 88 LEU A CA 1
ATOM 707 C C . LEU A 1 88 ? 4.117 -9.634 8.553 1.00 86.81 88 LEU A C 1
ATOM 709 O O . LEU A 1 88 ? 3.653 -9.053 9.532 1.00 86.81 88 LEU A O 1
ATOM 713 N N . PRO A 1 89 ? 4.122 -10.983 8.490 1.00 88.50 89 PRO A N 1
ATOM 714 C CA . PRO A 1 89 ? 3.589 -11.805 9.576 1.00 88.50 89 PRO A CA 1
ATOM 715 C C . PRO A 1 89 ? 4.292 -11.558 10.915 1.00 88.50 89 PRO A C 1
ATOM 717 O O . PRO A 1 89 ? 3.635 -11.497 11.951 1.00 88.50 89 PRO A O 1
ATOM 720 N N . ILE A 1 90 ? 5.614 -11.365 10.891 1.00 91.31 90 ILE A N 1
ATOM 721 C CA . ILE A 1 90 ? 6.424 -11.076 12.081 1.00 91.31 90 ILE A CA 1
ATOM 722 C C . ILE A 1 90 ? 6.137 -9.654 12.569 1.00 91.31 90 ILE A C 1
ATOM 724 O O . ILE A 1 90 ? 5.909 -9.446 13.757 1.00 91.31 90 ILE A O 1
ATOM 728 N N . ILE A 1 91 ? 6.092 -8.682 11.649 1.00 86.19 91 ILE A N 1
ATOM 729 C CA . ILE A 1 91 ? 5.804 -7.276 11.964 1.00 86.19 91 ILE A CA 1
ATOM 730 C C . ILE A 1 91 ? 4.441 -7.147 12.646 1.00 86.19 91 ILE A C 1
ATOM 732 O O . ILE A 1 91 ? 4.336 -6.511 13.693 1.00 86.19 91 ILE A O 1
ATOM 736 N N . ILE A 1 92 ? 3.404 -7.765 12.078 1.00 82.81 92 ILE A N 1
ATOM 737 C CA . ILE A 1 92 ? 2.048 -7.686 12.622 1.00 82.81 92 ILE A CA 1
ATOM 738 C C . ILE A 1 92 ? 1.950 -8.434 13.952 1.00 82.81 92 ILE A C 1
ATOM 740 O O . ILE A 1 92 ? 1.291 -7.946 14.864 1.00 82.81 92 ILE A O 1
ATOM 744 N N . TYR A 1 93 ? 2.619 -9.579 14.097 1.00 87.38 93 TYR A N 1
ATOM 745 C CA . TYR A 1 93 ? 2.632 -10.323 15.354 1.00 87.38 93 TYR A CA 1
ATOM 746 C C . TYR A 1 93 ? 3.268 -9.524 16.501 1.00 87.38 93 TYR A C 1
ATOM 748 O O . TYR A 1 93 ? 2.660 -9.388 17.563 1.00 87.38 93 TYR A O 1
ATOM 756 N N . GLU A 1 94 ? 4.454 -8.943 16.293 1.00 85.19 94 GLU A N 1
ATOM 757 C CA . GLU A 1 94 ? 5.114 -8.139 17.330 1.00 85.19 94 GLU A CA 1
ATOM 758 C C . GLU A 1 94 ? 4.349 -6.836 17.609 1.00 85.19 94 GLU A C 1
ATOM 760 O O . GLU A 1 94 ? 4.253 -6.419 18.764 1.00 85.19 94 GLU A O 1
ATOM 765 N N . ALA A 1 95 ? 3.741 -6.224 16.584 1.00 83.06 95 ALA A N 1
ATOM 766 C CA . ALA A 1 95 ? 2.861 -5.070 16.762 1.00 83.06 95 ALA A CA 1
ATOM 767 C C . ALA A 1 95 ? 1.610 -5.427 17.579 1.00 83.06 95 ALA A C 1
ATOM 769 O O . ALA A 1 95 ? 1.237 -4.687 18.486 1.00 83.06 95 ALA A O 1
ATOM 770 N N . PHE A 1 96 ? 0.974 -6.568 17.295 1.00 82.06 96 PHE A N 1
ATOM 771 C CA . PHE A 1 96 ? -0.177 -7.053 18.053 1.00 82.06 96 PHE A CA 1
ATOM 772 C C . PHE A 1 96 ? 0.192 -7.301 19.512 1.00 82.06 96 PHE A C 1
ATOM 774 O O . PHE A 1 96 ? -0.502 -6.810 20.391 1.00 82.06 96 PHE A O 1
ATOM 781 N N . LYS A 1 97 ? 1.305 -7.989 19.773 1.00 83.25 97 LYS A N 1
ATOM 782 C CA . LYS A 1 97 ? 1.759 -8.293 21.134 1.00 83.25 97 LYS A CA 1
ATOM 783 C C . LYS A 1 97 ? 2.109 -7.042 21.942 1.00 83.25 97 LYS A C 1
ATOM 785 O O . LYS A 1 97 ? 1.892 -7.013 23.144 1.00 83.25 97 LYS A O 1
ATOM 790 N N . PHE A 1 98 ? 2.619 -6.006 21.282 1.00 82.50 98 PHE A N 1
ATOM 791 C CA . PHE A 1 98 ? 2.837 -4.701 21.903 1.00 82.50 98 PHE A CA 1
ATOM 792 C C . PHE A 1 98 ? 1.521 -3.994 22.266 1.00 82.50 98 PHE A C 1
ATOM 794 O O . PHE A 1 98 ? 1.431 -3.358 23.312 1.00 82.50 98 PHE A O 1
ATOM 801 N N . MET A 1 99 ? 0.499 -4.097 21.411 1.00 80.31 99 MET A N 1
ATOM 802 C CA . MET A 1 99 ? -0.814 -3.493 21.663 1.00 80.31 99 MET A CA 1
ATOM 803 C C . MET A 1 99 ? -1.657 -4.308 22.652 1.00 80.31 99 MET A C 1
ATOM 805 O O . MET A 1 99 ? -2.462 -3.730 23.374 1.00 80.31 99 MET A O 1
ATOM 809 N N . GLU A 1 100 ? -1.475 -5.631 22.693 1.00 79.50 100 GLU A N 1
ATOM 810 C CA . GLU A 1 100 ? -2.285 -6.599 23.440 1.00 79.50 100 GLU A CA 1
ATOM 811 C C . GLU A 1 100 ? -2.613 -6.178 24.883 1.00 79.50 100 GLU A C 1
ATOM 813 O O . GLU A 1 100 ? -3.787 -6.280 25.237 1.00 79.50 100 GLU A O 1
ATOM 818 N N . PRO A 1 101 ? -1.677 -5.677 25.714 1.00 72.44 101 PRO A N 1
ATOM 819 C CA . PRO A 1 101 ? -1.989 -5.297 27.093 1.00 72.44 101 PRO A CA 1
ATOM 820 C C . PRO A 1 101 ? -3.094 -4.235 27.207 1.00 72.44 101 PRO A C 1
ATOM 822 O O . PRO A 1 101 ? -3.894 -4.297 28.130 1.00 72.44 101 PRO A O 1
ATOM 825 N N . GLY A 1 102 ? -3.198 -3.319 26.236 1.00 73.56 102 GLY A N 1
ATOM 826 C CA . GLY A 1 102 ? -4.176 -2.225 26.243 1.00 73.56 102 GLY A CA 1
ATOM 827 C C . GLY A 1 102 ? -5.520 -2.541 25.575 1.00 73.56 102 GLY A C 1
ATOM 828 O O . GLY A 1 102 ? -6.331 -1.633 25.401 1.00 73.56 102 GLY A O 1
ATOM 829 N N . LEU A 1 103 ? -5.758 -3.786 25.138 1.00 74.38 103 LEU A N 1
ATOM 830 C CA . LEU A 1 103 ? -7.005 -4.189 24.472 1.00 74.38 103 LEU A CA 1
ATOM 831 C C . LEU A 1 103 ? -7.921 -4.977 25.414 1.00 74.38 103 LEU A C 1
ATOM 833 O O . LEU A 1 103 ? -7.477 -5.869 26.137 1.00 74.38 103 LEU A O 1
ATOM 837 N N . PHE A 1 104 ? -9.235 -4.759 25.309 1.00 77.25 104 PHE A N 1
ATOM 838 C CA . PHE A 1 104 ? -10.216 -5.613 25.988 1.00 77.25 104 PHE A CA 1
ATOM 839 C C . PHE A 1 104 ? -10.200 -7.040 25.408 1.00 77.25 104 PHE A C 1
ATOM 841 O O . PHE A 1 104 ? -9.953 -7.230 24.217 1.00 77.25 104 PHE A O 1
ATOM 848 N N . GLU A 1 105 ? -10.556 -8.068 26.191 1.00 78.06 105 GLU A N 1
ATOM 849 C CA . GLU A 1 105 ? -10.553 -9.470 25.716 1.00 78.06 105 GLU A CA 1
ATOM 850 C C . GLU A 1 105 ? -11.348 -9.690 24.414 1.00 78.06 105 GLU A C 1
ATOM 852 O O . GLU A 1 105 ? -10.947 -10.447 23.523 1.00 78.06 105 GLU A O 1
ATOM 857 N N . ASN A 1 106 ? -12.482 -8.999 24.287 1.00 74.19 106 ASN A N 1
ATOM 858 C CA . ASN A 1 106 ? -13.342 -9.064 23.105 1.00 74.19 106 ASN A CA 1
ATOM 859 C C . ASN A 1 106 ? -12.662 -8.469 21.860 1.00 74.19 106 ASN A C 1
ATOM 861 O O . ASN A 1 106 ? -12.928 -8.907 20.738 1.00 74.19 106 ASN A O 1
ATOM 865 N N . GLU A 1 107 ? -11.787 -7.483 22.055 1.00 74.62 107 GLU A N 1
ATOM 866 C CA . GLU A 1 107 ? -11.005 -6.837 21.003 1.00 74.62 107 GLU A CA 1
ATOM 867 C C . GLU A 1 107 ? -9.793 -7.692 20.641 1.00 74.62 107 GLU A C 1
ATOM 869 O O . GLU A 1 107 ? -9.572 -7.928 19.454 1.00 74.62 107 GLU A O 1
ATOM 874 N N . LYS A 1 108 ? -9.091 -8.267 21.632 1.00 80.56 108 LYS A N 1
ATOM 875 C CA . LYS A 1 108 ? -7.985 -9.219 21.414 1.00 80.56 108 LYS A CA 1
ATOM 876 C C . LYS A 1 108 ? -8.399 -10.349 20.470 1.00 80.56 108 LYS A C 1
ATOM 878 O O . LYS A 1 108 ? -7.731 -10.601 19.469 1.00 80.56 108 LYS A O 1
ATOM 883 N N . ARG A 1 109 ? -9.546 -10.992 20.732 1.00 82.62 109 ARG A N 1
ATOM 884 C CA . ARG A 1 109 ? -10.074 -12.084 19.887 1.00 82.62 109 ARG A CA 1
ATOM 885 C C . ARG A 1 109 ? -10.417 -11.621 18.472 1.00 82.62 109 ARG A C 1
ATOM 887 O O . ARG A 1 109 ? -10.191 -12.360 17.516 1.00 82.62 109 ARG A O 1
ATOM 894 N N . PHE A 1 110 ? -10.958 -10.412 18.323 1.00 80.56 110 PHE A N 1
ATOM 895 C CA . PHE A 1 110 ? -11.290 -9.860 17.011 1.00 80.56 110 PHE A CA 1
ATOM 896 C C . PHE A 1 110 ? -10.033 -9.534 16.194 1.00 80.56 110 PHE A C 1
ATOM 898 O O . PHE A 1 110 ? -9.946 -9.919 15.029 1.00 80.56 110 PHE A O 1
ATOM 905 N N . PHE A 1 111 ? -9.039 -8.892 16.813 1.00 80.38 111 PHE A N 1
ATOM 906 C CA . PHE A 1 111 ? -7.749 -8.606 16.185 1.00 80.38 111 PHE A CA 1
ATOM 907 C C . PHE A 1 111 ? -7.000 -9.887 15.801 1.00 80.38 111 PHE A C 1
ATOM 909 O O . PHE A 1 111 ? -6.479 -9.986 14.688 1.00 80.38 111 PHE A O 1
ATOM 916 N N . ALA A 1 112 ? -7.009 -10.902 16.666 1.00 83.31 112 ALA A N 1
ATOM 917 C CA . ALA A 1 112 ? -6.415 -12.201 16.365 1.00 83.31 112 ALA A CA 1
ATOM 918 C C . ALA A 1 112 ? -7.091 -12.894 15.166 1.00 83.31 112 ALA A C 1
ATOM 920 O O . ALA A 1 112 ? -6.409 -13.520 14.359 1.00 83.31 112 ALA A O 1
ATOM 921 N N . LEU A 1 113 ? -8.413 -12.748 15.003 1.00 83.56 113 LEU A N 1
ATOM 922 C CA . LEU A 1 113 ? -9.152 -13.320 13.872 1.00 83.56 113 LEU A CA 1
ATOM 9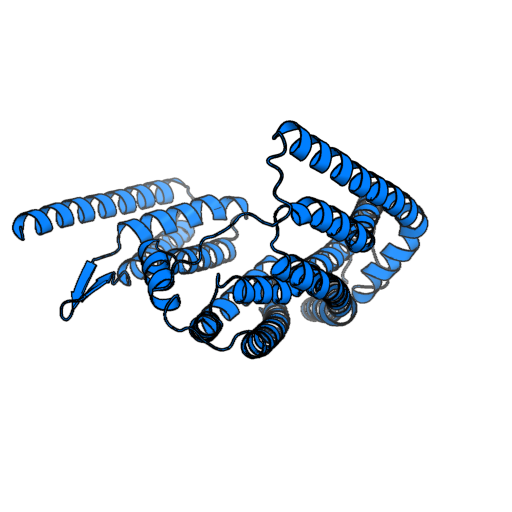23 C C . LEU A 1 113 ? -8.915 -12.555 12.560 1.00 83.56 113 LEU A C 1
ATOM 925 O O . LEU A 1 113 ? -8.831 -13.166 11.496 1.00 83.56 113 LEU A O 1
ATOM 929 N N . ILE A 1 114 ? -8.816 -11.224 12.621 1.00 82.00 114 ILE A N 1
ATOM 930 C CA . ILE A 1 114 ? -8.705 -10.380 11.424 1.00 82.00 114 ILE A CA 1
ATOM 931 C C . ILE A 1 114 ? -7.275 -10.300 10.871 1.00 82.00 114 ILE A C 1
ATOM 933 O O . ILE A 1 114 ? -7.092 -10.101 9.674 1.00 82.00 114 ILE A O 1
ATOM 937 N N . THR A 1 115 ? -6.263 -10.506 11.715 1.00 82.31 115 THR A N 1
ATOM 938 C CA . THR A 1 115 ? -4.838 -10.482 11.345 1.00 82.31 115 THR A CA 1
ATOM 939 C C . THR A 1 115 ? -4.452 -11.481 10.240 1.00 82.31 115 THR A C 1
ATOM 941 O O . THR A 1 115 ? -3.852 -11.076 9.246 1.00 82.31 115 THR A O 1
ATOM 944 N N . PRO A 1 116 ? -4.787 -12.782 10.321 1.00 84.94 116 PRO A N 1
ATOM 945 C CA . PRO A 1 116 ? -4.491 -13.699 9.221 1.00 84.94 116 PRO A CA 1
ATOM 946 C C . PRO A 1 116 ? -5.274 -13.341 7.950 1.00 84.94 116 PRO A C 1
ATOM 948 O O . PRO A 1 116 ? -4.752 -13.492 6.847 1.00 84.94 116 PRO A O 1
ATOM 951 N N . ALA A 1 117 ? -6.495 -12.809 8.082 1.00 85.81 117 ALA A N 1
ATOM 952 C CA . ALA A 1 117 ? -7.266 -12.335 6.936 1.00 85.81 117 ALA A CA 1
ATOM 953 C C . ALA A 1 117 ? -6.605 -11.119 6.260 1.00 85.81 117 ALA A C 1
ATOM 955 O O . ALA A 1 117 ? -6.582 -11.056 5.034 1.00 85.81 117 ALA A O 1
ATOM 956 N N . SER A 1 118 ? -6.022 -10.191 7.027 1.00 84.69 118 SER A N 1
ATOM 957 C CA . SER A 1 118 ? -5.328 -9.016 6.486 1.00 84.69 118 SER A CA 1
ATOM 958 C C . SER A 1 118 ? -4.058 -9.385 5.721 1.00 84.69 118 SER A C 1
ATOM 960 O O . SER A 1 118 ? -3.821 -8.845 4.639 1.00 84.69 118 SER A O 1
ATOM 962 N N . LEU A 1 119 ? -3.293 -10.361 6.221 1.00 87.88 119 LEU A N 1
ATOM 963 C CA . LEU A 1 119 ? -2.145 -10.933 5.514 1.00 87.88 119 LEU A CA 1
ATOM 964 C C . LEU A 1 119 ? -2.569 -11.597 4.201 1.00 87.88 119 LEU A C 1
ATOM 966 O O . LEU A 1 119 ? -1.978 -11.330 3.157 1.00 87.88 119 LEU A O 1
ATOM 970 N N . LEU A 1 120 ? -3.622 -12.419 4.228 1.00 89.31 120 LEU A N 1
ATOM 971 C CA . LEU A 1 120 ? -4.150 -13.049 3.015 1.00 89.31 120 LEU A CA 1
ATOM 972 C C . LEU A 1 120 ? -4.621 -12.009 1.993 1.00 89.31 120 LEU A C 1
ATOM 974 O O . LEU A 1 120 ? -4.316 -12.141 0.810 1.00 89.31 120 LEU A O 1
ATOM 978 N N . LEU A 1 121 ? -5.310 -10.956 2.441 1.00 86.56 121 LEU A N 1
ATOM 979 C CA . LEU A 1 121 ? -5.712 -9.845 1.580 1.00 86.56 121 LEU A CA 1
ATOM 980 C C . LEU A 1 121 ? -4.507 -9.101 0.996 1.00 86.56 121 LEU A C 1
ATOM 982 O O . LEU A 1 121 ? -4.533 -8.786 -0.190 1.00 86.56 121 LEU A O 1
ATOM 986 N N . PHE A 1 122 ? -3.440 -8.875 1.771 1.00 86.38 122 PHE A N 1
ATOM 987 C CA . PHE A 1 122 ? -2.209 -8.259 1.266 1.00 86.38 122 PHE A CA 1
ATOM 988 C C . PHE A 1 122 ? -1.624 -9.060 0.099 1.00 86.38 122 PHE A C 1
ATOM 990 O O . PHE A 1 122 ? -1.431 -8.523 -0.991 1.00 86.38 122 PHE A O 1
ATOM 997 N N . PHE A 1 123 ? -1.381 -10.358 0.307 1.00 88.50 123 PHE A N 1
ATOM 998 C CA . PHE A 1 123 ? -0.796 -11.224 -0.718 1.00 88.50 123 PHE A CA 1
ATOM 999 C C . PHE A 1 123 ? -1.738 -11.437 -1.906 1.00 88.50 123 PHE A C 1
ATOM 1001 O O . PHE A 1 123 ? -1.276 -11.517 -3.045 1.00 88.50 123 PHE A O 1
ATOM 1008 N N . MET A 1 124 ? -3.054 -11.465 -1.677 1.00 87.31 124 MET A N 1
ATOM 1009 C CA . MET A 1 124 ? -4.042 -11.455 -2.757 1.00 87.31 124 MET A CA 1
ATOM 1010 C C . MET A 1 124 ? -3.940 -10.167 -3.581 1.00 87.31 124 MET A C 1
ATOM 1012 O O . MET A 1 124 ? -3.946 -10.240 -4.806 1.00 87.31 124 MET A O 1
ATOM 1016 N N . GLY A 1 125 ? -3.774 -9.011 -2.936 1.00 87.00 125 GLY A N 1
ATOM 1017 C CA . GLY A 1 125 ? -3.554 -7.732 -3.608 1.00 87.00 125 GLY A CA 1
ATOM 1018 C C . GLY A 1 125 ? -2.294 -7.730 -4.461 1.00 87.00 125 GLY A C 1
ATOM 1019 O O . GLY A 1 125 ? -2.361 -7.387 -5.637 1.00 87.00 125 GLY A O 1
ATOM 1020 N N . VAL A 1 126 ? -1.173 -8.202 -3.908 1.00 88.75 126 VAL A N 1
ATOM 1021 C CA . VAL A 1 126 ? 0.097 -8.383 -4.637 1.00 88.75 126 VAL A CA 1
ATOM 1022 C C . VAL A 1 126 ? -0.082 -9.306 -5.849 1.00 88.75 126 VAL A C 1
ATOM 1024 O O . VAL A 1 126 ? 0.395 -9.001 -6.940 1.00 88.75 126 VAL A O 1
ATOM 1027 N N . THR A 1 127 ? -0.815 -10.408 -5.680 1.00 88.25 127 THR A N 1
ATOM 1028 C CA . THR A 1 127 ? -1.081 -11.385 -6.748 1.00 88.25 127 THR A CA 1
ATOM 1029 C C . THR A 1 127 ? -1.927 -10.770 -7.864 1.00 88.25 127 THR A C 1
ATOM 1031 O O . THR A 1 127 ? -1.570 -10.872 -9.034 1.00 88.25 127 THR A O 1
ATOM 1034 N N . VAL A 1 128 ? -3.026 -10.090 -7.521 1.00 83.31 128 VAL A N 1
ATOM 1035 C CA . VAL A 1 128 ? -3.886 -9.399 -8.497 1.00 83.31 128 VAL A CA 1
ATOM 1036 C C . VAL A 1 128 ? -3.106 -8.302 -9.219 1.00 83.31 128 VAL A C 1
ATOM 1038 O O . VAL A 1 128 ? -3.220 -8.166 -10.433 1.00 83.31 128 VAL A O 1
ATOM 1041 N N . ALA A 1 129 ? -2.277 -7.550 -8.500 1.00 86.88 129 ALA A N 1
ATOM 1042 C CA . ALA A 1 129 ? -1.438 -6.518 -9.089 1.00 86.88 129 ALA A CA 1
ATOM 1043 C C . ALA A 1 129 ? -0.519 -7.094 -10.171 1.00 86.88 129 ALA A C 1
ATOM 1045 O O . ALA A 1 129 ? -0.566 -6.645 -11.311 1.00 86.88 129 ALA A O 1
ATOM 1046 N N . TYR A 1 130 ? 0.261 -8.119 -9.826 1.00 90.12 130 TYR A N 1
ATOM 1047 C CA . TYR A 1 130 ? 1.256 -8.704 -10.721 1.00 90.12 130 TYR A CA 1
ATOM 1048 C C . TYR A 1 130 ? 0.632 -9.440 -11.915 1.00 90.12 130 TYR A C 1
ATOM 1050 O O . TYR A 1 130 ? 1.043 -9.218 -13.048 1.00 90.12 130 TYR A O 1
ATOM 1058 N N . PHE A 1 131 ? -0.373 -10.292 -11.686 1.00 86.50 131 PHE A N 1
ATOM 1059 C CA . PHE A 1 131 ? -0.919 -11.150 -12.747 1.00 86.50 131 PHE A CA 1
ATOM 1060 C C . PHE A 1 131 ? -2.014 -10.498 -13.593 1.00 86.50 131 PHE A C 1
ATOM 1062 O O . PHE A 1 131 ? -2.266 -10.967 -14.699 1.00 86.50 131 PHE A O 1
ATOM 1069 N N . LEU A 1 132 ? -2.697 -9.470 -13.083 1.00 83.06 132 LEU A N 1
ATOM 1070 C CA . LEU A 1 132 ? -3.814 -8.839 -13.791 1.00 83.06 132 LEU A CA 1
ATOM 1071 C C . LEU A 1 132 ? -3.516 -7.385 -14.149 1.00 83.06 132 LEU A C 1
ATOM 1073 O O . LEU A 1 132 ? -3.717 -6.990 -15.288 1.00 83.06 132 LEU A O 1
ATOM 1077 N N . VAL A 1 133 ? -3.068 -6.574 -13.193 1.00 82.38 133 VAL A N 1
ATOM 1078 C CA . VAL A 1 133 ? -3.009 -5.117 -13.390 1.00 82.38 133 VAL A CA 1
ATOM 1079 C C . VAL A 1 133 ? -1.774 -4.707 -14.178 1.00 82.38 133 VAL A C 1
ATOM 1081 O O . VAL A 1 133 ? -1.901 -3.980 -15.155 1.00 82.38 133 VAL A O 1
ATOM 1084 N N . VAL A 1 134 ? -0.595 -5.182 -13.778 1.00 86.62 134 VAL A N 1
ATOM 1085 C CA . VAL A 1 134 ? 0.674 -4.881 -14.453 1.00 86.62 134 VAL A CA 1
ATOM 1086 C C . VAL A 1 134 ? 0.616 -5.199 -15.952 1.00 86.62 134 VAL A C 1
ATOM 1088 O O . VAL A 1 134 ? 0.859 -4.267 -16.716 1.00 86.62 134 VAL A O 1
ATOM 1091 N N . PRO A 1 135 ? 0.256 -6.422 -16.404 1.00 86.00 135 PRO A N 1
ATOM 1092 C CA . PRO A 1 135 ? 0.219 -6.725 -17.835 1.00 86.00 135 PRO A CA 1
ATOM 1093 C C . PRO A 1 135 ? -0.808 -5.867 -18.578 1.00 86.00 135 PRO A C 1
ATOM 1095 O O . PRO A 1 135 ? -0.493 -5.301 -19.613 1.00 86.00 135 PRO A O 1
ATOM 1098 N N . VAL A 1 136 ? -2.005 -5.663 -18.013 1.00 82.94 136 VAL A N 1
ATOM 1099 C CA . VAL A 1 136 ? -3.048 -4.844 -18.655 1.00 82.94 136 VAL A CA 1
ATOM 1100 C C . VAL A 1 136 ? -2.604 -3.392 -18.843 1.00 82.94 136 VAL A C 1
ATOM 1102 O O . VAL A 1 136 ? -2.883 -2.791 -19.879 1.00 82.94 136 VAL A O 1
ATOM 1105 N N . VAL A 1 137 ? -1.930 -2.806 -17.849 1.00 80.19 137 VAL A N 1
ATOM 1106 C CA . VAL A 1 137 ? -1.435 -1.427 -17.954 1.00 80.19 137 VAL A CA 1
ATOM 1107 C C . VAL A 1 137 ? -0.222 -1.356 -18.884 1.00 80.19 137 VAL A C 1
ATOM 1109 O O . VAL A 1 137 ? -0.135 -0.410 -19.661 1.00 80.19 137 VAL A O 1
ATOM 1112 N N . ALA A 1 138 ? 0.680 -2.339 -18.842 1.00 84.25 138 ALA A N 1
ATOM 1113 C CA . ALA A 1 138 ? 1.826 -2.409 -19.743 1.00 84.25 138 ALA A CA 1
ATOM 1114 C C . ALA A 1 138 ? 1.375 -2.510 -21.210 1.00 84.25 138 ALA A C 1
ATOM 1116 O O . ALA A 1 138 ? 1.739 -1.650 -22.011 1.00 84.25 138 ALA A O 1
ATOM 1117 N N . ASP A 1 139 ? 0.504 -3.470 -21.535 1.00 83.19 139 ASP A N 1
ATOM 1118 C CA . ASP A 1 139 ? -0.055 -3.665 -22.879 1.00 83.19 139 ASP A CA 1
ATOM 1119 C C . ASP A 1 139 ? -0.743 -2.397 -23.395 1.00 83.19 139 ASP A C 1
ATOM 1121 O O . ASP A 1 139 ? -0.558 -2.007 -24.547 1.00 83.19 139 ASP A O 1
ATOM 1125 N N . LEU A 1 140 ? -1.504 -1.709 -22.535 1.00 78.00 140 LEU A N 1
ATOM 1126 C CA . LEU A 1 140 ? -2.153 -0.447 -22.889 1.00 78.00 140 LEU A CA 1
ATOM 1127 C C . LEU A 1 140 ? -1.127 0.634 -23.256 1.00 78.00 140 LEU A C 1
ATOM 1129 O O . LEU A 1 140 ? -1.305 1.329 -24.254 1.00 78.00 140 LEU A O 1
ATOM 1133 N N . VAL A 1 141 ? -0.060 0.782 -22.464 1.00 77.12 141 VAL A N 1
ATOM 1134 C CA . VAL A 1 141 ? 0.998 1.773 -22.719 1.00 77.12 141 VAL A CA 1
ATOM 1135 C C . VAL A 1 141 ? 1.726 1.471 -24.029 1.00 77.12 141 VAL A C 1
ATOM 1137 O O . VAL A 1 141 ? 1.944 2.390 -24.819 1.00 77.12 141 VAL A O 1
ATOM 1140 N N . PHE A 1 142 ? 2.059 0.205 -24.296 1.00 81.44 142 PHE A N 1
ATOM 1141 C CA . PHE A 1 142 ? 2.708 -0.184 -25.549 1.00 81.44 142 PHE A CA 1
ATOM 1142 C C . PHE A 1 142 ? 1.801 0.026 -26.753 1.00 81.44 142 PHE A C 1
ATOM 1144 O O . PHE A 1 142 ? 2.226 0.663 -27.714 1.00 81.44 142 PHE A O 1
ATOM 1151 N N . TYR A 1 143 ? 0.540 -0.401 -26.665 1.00 82.38 143 TYR A N 1
ATOM 1152 C CA . TYR A 1 143 ? -0.456 -0.208 -27.717 1.00 82.38 143 TYR A CA 1
ATOM 1153 C C . TYR A 1 143 ? -0.625 1.270 -28.097 1.00 82.38 143 TYR A C 1
ATOM 1155 O O . TYR A 1 143 ? -0.784 1.613 -29.265 1.00 82.38 143 TYR A O 1
ATOM 1163 N N . MET A 1 144 ? -0.549 2.177 -27.122 1.00 76.12 144 MET A N 1
ATOM 1164 C CA . MET A 1 144 ? -0.609 3.616 -27.384 1.00 76.12 144 MET A CA 1
ATOM 1165 C C . MET A 1 144 ? 0.632 4.185 -28.080 1.00 76.12 144 MET A C 1
ATOM 1167 O O . MET A 1 144 ? 0.530 5.212 -28.752 1.00 76.12 144 MET A O 1
ATOM 1171 N N . GLY A 1 145 ? 1.797 3.571 -27.873 1.00 75.62 145 GLY A N 1
ATOM 1172 C CA . GLY A 1 145 ? 3.066 3.973 -28.481 1.00 75.62 145 GLY A CA 1
ATOM 1173 C C . GLY A 1 145 ? 3.347 3.310 -29.832 1.00 75.62 145 GLY A C 1
ATOM 1174 O O . GLY A 1 145 ? 4.311 3.692 -30.504 1.00 75.62 145 GLY A O 1
ATOM 1175 N N . GLU A 1 146 ? 2.530 2.333 -30.237 1.00 77.56 146 GLU A N 1
ATOM 1176 C CA . GLU A 1 146 ? 2.701 1.604 -31.491 1.00 77.56 146 GLU A CA 1
ATOM 1177 C C . GLU A 1 146 ? 2.753 2.549 -32.703 1.00 77.56 146 GLU A C 1
ATOM 1179 O O . GLU A 1 146 ? 1.956 3.474 -32.859 1.00 77.56 146 GLU A O 1
ATOM 1184 N N . GLY A 1 147 ? 3.719 2.301 -33.593 1.00 72.44 147 GLY A N 1
ATOM 1185 C CA . GLY A 1 147 ? 3.885 3.050 -34.841 1.00 72.44 147 GLY A CA 1
ATOM 1186 C C . GLY A 1 147 ? 4.645 4.376 -34.725 1.00 72.44 147 GLY A C 1
ATOM 1187 O O . GLY A 1 147 ? 4.838 5.030 -35.750 1.00 72.44 147 GLY A O 1
ATOM 1188 N N . VAL A 1 148 ? 5.106 4.766 -33.528 1.00 76.75 148 VAL A N 1
ATOM 1189 C CA . VAL A 1 148 ? 5.925 5.976 -33.334 1.00 76.75 148 VAL A CA 1
ATOM 1190 C C . VAL A 1 148 ? 7.424 5.659 -33.438 1.00 76.75 148 VAL A C 1
ATOM 1192 O O . VAL A 1 148 ? 8.076 6.153 -34.356 1.00 76.75 148 VAL A O 1
ATOM 1195 N N . VAL A 1 149 ? 7.973 4.835 -32.534 1.00 73.94 149 VAL A N 1
ATOM 1196 C CA . VAL A 1 149 ? 9.385 4.379 -32.489 1.00 73.94 149 VAL A CA 1
ATOM 1197 C C . VAL A 1 149 ? 9.455 3.040 -31.732 1.00 73.94 149 VAL A C 1
ATOM 1199 O O . VAL A 1 149 ? 8.596 2.776 -30.892 1.00 73.94 149 VAL A O 1
ATOM 1202 N N . GLU A 1 150 ? 10.468 2.205 -31.995 1.00 78.31 150 GLU A N 1
ATOM 1203 C CA . GLU A 1 150 ? 10.761 1.023 -31.167 1.00 78.31 150 GLU A CA 1
ATOM 1204 C C . GLU A 1 150 ? 11.101 1.434 -29.715 1.00 78.31 150 GLU A C 1
ATOM 1206 O O . GLU A 1 150 ? 12.012 2.242 -29.499 1.00 78.31 150 GLU A O 1
ATOM 1211 N N . PRO A 1 151 ? 10.381 0.921 -28.702 1.00 78.44 151 PRO A N 1
ATOM 1212 C CA . PRO A 1 151 ? 10.575 1.344 -27.321 1.00 78.44 151 PRO A CA 1
ATOM 1213 C C . PRO A 1 151 ? 11.867 0.764 -26.725 1.00 78.44 151 PRO A C 1
ATOM 1215 O O . PRO A 1 151 ? 12.002 -0.445 -26.578 1.00 78.44 151 PRO A O 1
ATOM 1218 N N . ALA A 1 152 ? 12.792 1.633 -26.303 1.00 84.19 152 ALA A N 1
ATOM 1219 C CA . ALA A 1 152 ? 13.972 1.260 -25.515 1.00 84.19 152 ALA A CA 1
ATOM 1220 C C . ALA A 1 152 ? 13.752 1.590 -24.026 1.00 84.19 152 ALA A C 1
ATOM 1222 O O . ALA A 1 152 ? 13.952 2.728 -23.590 1.00 84.19 152 ALA A O 1
ATOM 1223 N N . ILE A 1 153 ? 13.321 0.601 -23.239 1.00 87.94 153 ILE A N 1
ATOM 1224 C CA . ILE A 1 153 ? 12.942 0.782 -21.828 1.00 87.94 153 ILE A CA 1
ATOM 1225 C C . ILE A 1 153 ? 14.088 0.382 -20.894 1.00 87.94 153 ILE A C 1
ATOM 1227 O O . ILE A 1 153 ? 14.746 -0.639 -21.097 1.00 87.94 153 ILE A O 1
ATOM 1231 N N . SER A 1 154 ? 14.317 1.189 -19.849 1.00 91.25 154 SER A N 1
ATOM 1232 C CA . SER A 1 154 ? 15.293 0.848 -18.811 1.00 91.25 154 SER A CA 1
ATOM 1233 C C . SER A 1 154 ? 14.765 -0.225 -17.865 1.00 91.25 154 SER A C 1
ATOM 1235 O O . SER A 1 154 ? 13.578 -0.224 -17.518 1.00 91.25 154 SER A O 1
ATOM 1237 N N . ILE A 1 155 ? 15.646 -1.100 -17.372 1.00 91.69 155 ILE A N 1
ATOM 1238 C CA . ILE A 1 155 ? 15.257 -2.063 -16.331 1.00 91.69 155 ILE A CA 1
ATOM 1239 C C . ILE A 1 155 ? 14.803 -1.349 -15.052 1.00 91.69 155 ILE A C 1
ATOM 1241 O O . ILE A 1 155 ? 13.857 -1.805 -14.413 1.00 91.69 155 ILE A O 1
ATOM 1245 N N . GLU A 1 156 ? 15.398 -0.203 -14.712 1.00 90.81 156 GLU A N 1
ATOM 1246 C CA . GLU A 1 156 ? 14.963 0.611 -13.573 1.00 90.81 156 GLU A CA 1
ATOM 1247 C C . GLU A 1 156 ? 13.517 1.099 -13.719 1.00 90.81 156 GLU A C 1
ATOM 1249 O O . GLU A 1 156 ? 12.728 0.986 -12.779 1.00 90.81 156 GLU A O 1
ATOM 1254 N N . LEU A 1 157 ? 13.144 1.622 -14.890 1.00 88.19 157 LEU A N 1
ATOM 1255 C CA . LEU A 1 157 ? 11.804 2.150 -15.128 1.00 88.19 157 LEU A CA 1
ATOM 1256 C C . LEU A 1 157 ? 10.773 1.021 -15.104 1.00 88.19 157 LEU A C 1
ATOM 1258 O O . LEU A 1 157 ? 9.733 1.167 -14.463 1.00 88.19 157 LEU A O 1
ATOM 1262 N N . ALA A 1 158 ? 11.084 -0.115 -15.737 1.00 90.88 158 ALA A N 1
ATOM 1263 C CA . ALA A 1 158 ? 10.233 -1.302 -15.706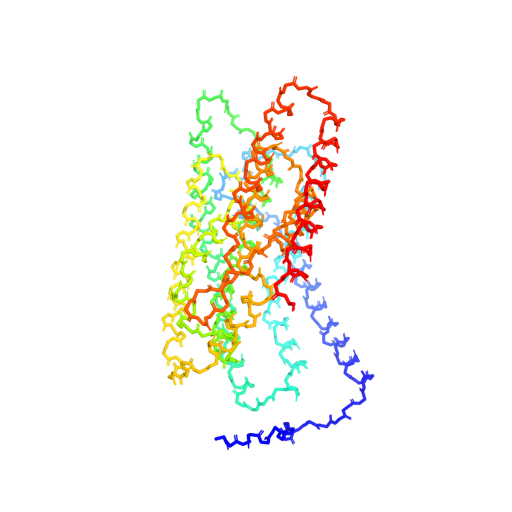 1.00 90.88 158 ALA A CA 1
ATOM 1264 C C . ALA A 1 158 ? 10.058 -1.828 -14.270 1.00 90.88 158 ALA A C 1
ATOM 1266 O O . ALA A 1 158 ? 8.935 -2.057 -13.824 1.00 90.88 158 ALA A O 1
ATOM 1267 N N . TYR A 1 159 ? 11.150 -1.950 -13.511 1.00 91.94 159 TYR A N 1
ATOM 1268 C CA . TYR A 1 159 ? 11.123 -2.369 -12.111 1.00 91.94 159 TYR A CA 1
ATOM 1269 C C . TYR A 1 159 ? 10.280 -1.427 -11.243 1.00 91.94 159 TYR A C 1
ATOM 1271 O O . TYR A 1 159 ? 9.372 -1.876 -10.543 1.00 91.94 159 TYR A O 1
ATOM 1279 N N . ASN A 1 160 ? 10.542 -0.120 -11.309 1.00 88.44 160 ASN A N 1
ATOM 1280 C CA . ASN A 1 160 ? 9.825 0.876 -10.516 1.00 88.44 160 ASN A CA 1
ATOM 1281 C C . ASN A 1 160 ? 8.336 0.918 -10.874 1.00 88.44 160 ASN A C 1
ATOM 1283 O O . ASN A 1 160 ? 7.497 1.047 -9.982 1.00 88.44 160 ASN A O 1
ATOM 1287 N N . PHE A 1 161 ? 7.999 0.757 -12.156 1.00 86.38 161 PHE A N 1
ATOM 1288 C CA . PHE A 1 161 ? 6.619 0.655 -12.619 1.00 86.38 161 PHE A CA 1
ATOM 1289 C C . PHE A 1 161 ? 5.894 -0.532 -11.970 1.00 86.38 161 PHE A C 1
ATOM 1291 O O . PHE A 1 161 ? 4.858 -0.346 -11.326 1.00 86.38 161 PHE A O 1
ATOM 1298 N N . VAL A 1 162 ? 6.466 -1.737 -12.059 1.00 90.44 162 VAL A N 1
ATOM 1299 C CA . VAL A 1 162 ? 5.866 -2.947 -11.476 1.00 90.44 162 VAL A CA 1
ATOM 1300 C C . VAL A 1 162 ? 5.756 -2.830 -9.956 1.00 90.44 162 VAL A C 1
ATOM 1302 O O . VAL A 1 162 ? 4.691 -3.072 -9.385 1.00 90.44 162 VAL A O 1
ATOM 1305 N N . MET A 1 163 ? 6.837 -2.426 -9.286 1.00 88.31 163 MET A N 1
ATOM 1306 C CA . MET A 1 163 ? 6.883 -2.347 -7.826 1.00 88.31 163 MET A CA 1
ATOM 1307 C C . MET A 1 163 ? 5.949 -1.278 -7.265 1.00 88.31 163 MET A C 1
ATOM 1309 O O . MET A 1 163 ? 5.327 -1.510 -6.228 1.00 88.31 163 MET A O 1
ATOM 1313 N N . SER A 1 164 ? 5.793 -0.142 -7.952 1.00 83.62 164 SER A N 1
ATOM 1314 C CA . SER A 1 164 ? 4.823 0.890 -7.576 1.00 83.62 164 SER A CA 1
ATOM 1315 C C . SER A 1 164 ? 3.393 0.342 -7.603 1.00 83.62 164 SER A C 1
ATOM 1317 O O . SER A 1 164 ? 2.650 0.502 -6.630 1.00 83.62 164 SER A O 1
ATOM 1319 N N . ILE A 1 165 ? 3.018 -0.385 -8.663 1.00 83.69 165 ILE A N 1
ATOM 1320 C CA . ILE A 1 165 ? 1.690 -1.005 -8.780 1.00 83.69 165 ILE A CA 1
ATOM 1321 C C . ILE A 1 165 ? 1.497 -2.075 -7.697 1.00 83.69 165 ILE A C 1
ATOM 1323 O O . ILE A 1 165 ? 0.487 -2.048 -6.993 1.00 83.69 165 ILE A O 1
ATOM 1327 N N . ILE A 1 166 ? 2.467 -2.975 -7.501 1.00 88.19 166 ILE A N 1
ATOM 1328 C CA . ILE A 1 166 ? 2.397 -4.023 -6.470 1.00 88.19 166 ILE A CA 1
ATOM 1329 C C . ILE A 1 166 ? 2.236 -3.420 -5.071 1.00 88.19 166 ILE A C 1
ATOM 1331 O O . ILE A 1 166 ? 1.350 -3.839 -4.323 1.00 88.19 166 ILE A O 1
ATOM 1335 N N . ALA A 1 167 ? 3.057 -2.430 -4.713 1.00 83.50 167 ALA A N 1
ATOM 1336 C CA . ALA A 1 167 ? 3.003 -1.787 -3.403 1.00 83.50 167 ALA A CA 1
ATOM 1337 C C . ALA A 1 167 ? 1.660 -1.077 -3.181 1.00 83.50 167 ALA A C 1
ATOM 1339 O O . ALA A 1 167 ? 1.035 -1.232 -2.129 1.00 83.50 167 ALA A O 1
ATOM 1340 N N . THR A 1 168 ? 1.186 -0.355 -4.198 1.00 80.38 168 THR A N 1
ATOM 1341 C CA . THR A 1 168 ? -0.104 0.341 -4.186 1.00 80.38 168 THR A CA 1
ATOM 1342 C C . THR A 1 168 ? -1.253 -0.630 -3.949 1.00 80.38 168 THR A C 1
ATOM 1344 O O . THR A 1 168 ? -2.077 -0.422 -3.060 1.00 80.38 168 THR A O 1
ATOM 1347 N N . PHE A 1 169 ? -1.302 -1.726 -4.703 1.00 83.81 169 PHE A N 1
ATOM 1348 C CA . PHE A 1 169 ? -2.358 -2.724 -4.576 1.00 83.81 169 PHE A CA 1
ATOM 1349 C C . PHE A 1 169 ? -2.276 -3.495 -3.260 1.00 83.81 169 PHE A C 1
ATOM 1351 O O . PHE A 1 169 ? -3.305 -3.687 -2.617 1.00 83.81 169 PHE A O 1
ATOM 1358 N N . GLY A 1 170 ? -1.080 -3.874 -2.806 1.00 86.44 170 GLY A N 1
ATOM 1359 C CA . GLY A 1 170 ? -0.894 -4.496 -1.495 1.00 86.44 170 GLY A CA 1
ATOM 1360 C C . GLY A 1 170 ? -1.429 -3.614 -0.362 1.00 86.44 170 GLY A C 1
ATOM 1361 O O . GLY A 1 170 ? -2.160 -4.093 0.507 1.00 86.44 170 GLY A O 1
ATOM 1362 N N . PHE A 1 171 ? -1.144 -2.308 -0.409 1.00 81.19 171 PHE A N 1
ATOM 1363 C CA . PHE A 1 171 ? -1.665 -1.341 0.558 1.00 81.19 171 PHE A CA 1
ATOM 1364 C C . PHE A 1 171 ? -3.182 -1.144 0.433 1.00 81.19 171 PHE A C 1
ATOM 1366 O O . PHE A 1 171 ? -3.897 -1.144 1.432 1.00 81.19 171 PHE A O 1
ATOM 1373 N N . LEU A 1 172 ? -3.711 -1.018 -0.784 1.00 81.06 172 LEU A N 1
ATOM 1374 C CA . LEU A 1 172 ? -5.138 -0.765 -0.999 1.00 81.06 172 LEU A CA 1
ATOM 1375 C C . LEU A 1 172 ? -6.011 -1.980 -0.685 1.00 81.06 172 LEU A C 1
ATOM 1377 O O . LEU A 1 172 ? -7.143 -1.820 -0.231 1.00 81.06 172 LEU A O 1
ATOM 1381 N N . PHE A 1 173 ? -5.474 -3.192 -0.800 1.00 86.62 173 PHE A N 1
ATOM 1382 C CA . PHE A 1 173 ? -6.132 -4.400 -0.307 1.00 86.62 173 PHE A CA 1
ATOM 1383 C C . PHE A 1 173 ? -6.207 -4.466 1.228 1.00 86.62 173 PHE A C 1
ATOM 1385 O O . PHE A 1 173 ? -6.906 -5.324 1.757 1.00 86.62 173 PHE A O 1
ATOM 1392 N N . GLN A 1 174 ? -5.583 -3.539 1.966 1.00 84.38 174 GLN A N 1
ATOM 1393 C CA . GLN A 1 174 ? -5.840 -3.367 3.402 1.00 84.38 174 GLN A CA 1
ATOM 1394 C C . GLN A 1 174 ? -7.083 -2.523 3.698 1.00 84.38 174 GLN A C 1
ATOM 1396 O O . GLN A 1 174 ? -7.600 -2.580 4.815 1.00 84.38 174 GLN A O 1
ATOM 1401 N N . LEU A 1 175 ? -7.619 -1.781 2.718 1.00 83.88 175 LEU A N 1
ATOM 1402 C CA . LEU A 1 175 ? -8.818 -0.961 2.914 1.00 83.88 175 LEU A CA 1
ATOM 1403 C C . LEU A 1 175 ? -10.012 -1.751 3.474 1.00 83.88 175 LEU A C 1
ATOM 1405 O O . LEU A 1 175 ? -10.644 -1.241 4.401 1.00 83.88 175 LEU A O 1
ATOM 1409 N N . PRO A 1 176 ? -10.319 -2.980 3.010 1.00 83.31 176 PRO A N 1
ATOM 1410 C CA . PRO A 1 176 ? -11.361 -3.803 3.614 1.00 83.31 176 PRO A CA 1
ATOM 1411 C C . PRO A 1 176 ? -11.203 -3.996 5.116 1.00 83.31 176 PRO A C 1
ATOM 1413 O O . PRO A 1 176 ? -12.154 -3.813 5.871 1.00 83.31 176 PRO A O 1
ATOM 1416 N N . ILE A 1 177 ? -9.989 -4.307 5.561 1.00 85.06 177 ILE A N 1
ATOM 1417 C CA . ILE A 1 177 ? -9.689 -4.544 6.971 1.00 85.06 177 ILE A CA 1
ATOM 1418 C C . ILE A 1 177 ? -9.837 -3.257 7.775 1.00 85.06 177 ILE A C 1
ATOM 1420 O O . ILE A 1 177 ? -10.483 -3.261 8.821 1.00 85.06 177 ILE A O 1
ATOM 1424 N N . VAL A 1 178 ? -9.314 -2.142 7.259 1.00 80.94 178 VAL A N 1
ATOM 1425 C CA . VAL A 1 178 ? -9.447 -0.820 7.888 1.00 80.94 178 VAL A CA 1
ATOM 1426 C C . VAL A 1 178 ? -10.919 -0.430 8.041 1.00 80.94 178 VAL A C 1
ATOM 1428 O O . VAL A 1 178 ? -11.326 0.040 9.102 1.00 80.94 178 VAL A O 1
ATOM 1431 N N . LEU A 1 179 ? -11.741 -0.662 7.014 1.00 82.56 179 LEU A N 1
ATOM 1432 C CA . LEU A 1 179 ? -13.176 -0.383 7.063 1.00 82.56 179 LEU A CA 1
ATOM 1433 C C . LEU A 1 179 ? -13.900 -1.286 8.062 1.00 82.56 179 LEU A C 1
ATOM 1435 O O . LEU A 1 179 ? -14.732 -0.799 8.822 1.00 82.56 179 LEU A O 1
ATOM 1439 N N . LEU A 1 180 ? -13.581 -2.581 8.094 1.00 82.88 180 LEU A N 1
ATOM 1440 C CA . LEU A 1 180 ? -14.179 -3.520 9.043 1.00 82.88 180 LEU A CA 1
ATOM 1441 C C . LEU A 1 180 ? -13.809 -3.188 10.489 1.00 82.88 180 LEU A C 1
ATOM 1443 O O . LEU A 1 180 ? -14.683 -3.235 11.354 1.00 82.88 180 LEU A O 1
ATOM 1447 N N . LEU A 1 181 ? -12.558 -2.802 10.747 1.00 75.38 181 LEU A N 1
ATOM 1448 C CA . LEU A 1 181 ? -12.121 -2.311 12.053 1.00 75.38 181 LEU A CA 1
ATOM 1449 C C . LEU A 1 181 ? -12.887 -1.045 12.437 1.00 75.38 181 LEU A C 1
ATOM 1451 O O . LEU A 1 181 ? -13.474 -1.001 13.512 1.00 75.38 181 LEU A O 1
ATOM 1455 N N . ALA A 1 182 ? -12.976 -0.064 11.535 1.00 75.81 182 ALA A N 1
ATOM 1456 C CA . ALA A 1 182 ? -13.701 1.178 11.789 1.00 75.81 182 ALA A CA 1
ATOM 1457 C C . ALA A 1 182 ? -15.207 0.965 12.029 1.00 75.81 182 ALA A C 1
ATOM 1459 O O . ALA A 1 182 ? -15.815 1.687 12.819 1.00 75.81 182 ALA A O 1
ATOM 1460 N N . ILE A 1 183 ? -15.816 -0.020 11.365 1.00 80.00 183 ILE A N 1
ATOM 1461 C CA . ILE A 1 183 ? -17.205 -0.423 11.618 1.00 80.00 183 ILE A CA 1
ATOM 1462 C C . ILE A 1 183 ? -17.320 -1.116 12.978 1.00 80.00 183 ILE A C 1
ATOM 1464 O O . ILE A 1 183 ? -18.255 -0.845 13.724 1.00 80.00 183 ILE A O 1
ATOM 1468 N N . LYS A 1 184 ? -16.375 -1.999 13.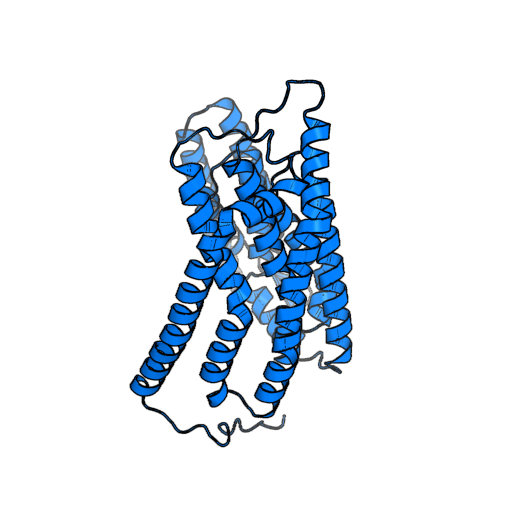321 1.00 76.75 184 LYS A N 1
ATOM 1469 C CA . LYS A 1 184 ? -16.402 -2.769 14.569 1.00 76.75 184 LYS A CA 1
ATOM 1470 C C . LYS A 1 184 ? -16.205 -1.900 15.810 1.00 76.75 184 LYS A C 1
ATOM 1472 O O . LYS A 1 184 ? -16.818 -2.186 16.833 1.00 76.75 184 LYS A O 1
ATOM 1477 N N . THR A 1 185 ? -15.370 -0.869 15.721 1.00 70.00 185 THR A N 1
ATOM 1478 C CA . THR A 1 185 ? -15.109 0.086 16.809 1.00 70.00 185 THR A CA 1
ATOM 1479 C C . THR A 1 185 ? -16.108 1.248 16.832 1.00 70.00 185 THR A C 1
ATOM 1481 O O . THR A 1 185 ? -15.844 2.260 17.476 1.00 70.00 185 THR A O 1
ATOM 1484 N N . ASP A 1 186 ? -17.210 1.158 16.075 1.00 73.88 186 ASP A N 1
ATOM 1485 C CA . ASP A 1 186 ? -18.234 2.203 15.931 1.00 73.88 186 ASP A CA 1
ATOM 1486 C C . ASP A 1 186 ? -17.687 3.583 15.480 1.00 73.88 186 ASP A C 1
ATOM 1488 O O . ASP A 1 186 ? -18.351 4.612 15.627 1.00 73.88 186 ASP A O 1
ATOM 1492 N N . LEU A 1 187 ? -16.492 3.628 14.867 1.00 67.62 187 LEU A N 1
ATOM 1493 C CA . LEU A 1 187 ? -15.914 4.850 14.283 1.00 67.62 187 LEU A CA 1
ATOM 1494 C C . LEU A 1 187 ? -16.707 5.295 13.050 1.00 67.62 187 LEU A C 1
ATOM 1496 O O . LEU A 1 187 ? -16.874 6.492 12.805 1.00 67.62 187 LEU A O 1
ATOM 1500 N N . ILE A 1 188 ? -17.175 4.331 12.251 1.00 73.56 188 ILE A N 1
ATOM 1501 C CA . ILE A 1 188 ? -17.885 4.575 10.996 1.00 73.56 188 ILE A CA 1
ATOM 1502 C C . ILE A 1 188 ? -19.092 3.642 10.887 1.00 73.56 188 ILE A C 1
ATOM 1504 O O . ILE A 1 188 ? -18.961 2.424 10.903 1.00 73.56 188 ILE A O 1
ATOM 1508 N N . SER A 1 189 ? -20.283 4.206 10.671 1.00 75.94 189 SER A N 1
ATOM 1509 C CA . SER A 1 189 ? -21.476 3.389 10.409 1.00 75.94 189 SER A CA 1
ATOM 1510 C C . SER A 1 189 ? -21.513 2.848 8.965 1.00 75.94 189 SER A C 1
ATOM 1512 O O . SER A 1 189 ? -21.233 3.604 8.025 1.00 75.94 189 SER A O 1
ATOM 1514 N N . PRO A 1 190 ? -21.974 1.604 8.735 1.00 74.56 190 PRO A N 1
ATOM 1515 C CA . PRO A 1 190 ? -22.180 1.069 7.384 1.00 74.56 190 PRO A CA 1
ATOM 1516 C C . PRO A 1 190 ? -23.149 1.907 6.533 1.00 74.56 190 PRO A C 1
ATOM 1518 O O . PRO A 1 190 ? -22.984 2.050 5.324 1.00 74.56 190 PRO A O 1
ATOM 1521 N N . THR A 1 191 ? -24.160 2.515 7.156 1.00 76.38 191 THR A N 1
ATOM 1522 C CA . THR A 1 191 ? -25.099 3.430 6.486 1.00 76.38 191 THR A CA 1
ATOM 1523 C C . THR A 1 191 ? -24.414 4.704 5.995 1.00 76.38 191 THR A C 1
ATOM 1525 O O . THR A 1 191 ? -24.680 5.131 4.879 1.00 76.38 191 THR A O 1
ATOM 1528 N N . PHE A 1 192 ? -23.469 5.265 6.760 1.00 75.06 192 PHE A N 1
ATOM 1529 C CA . PHE A 1 192 ? -22.676 6.416 6.314 1.00 75.06 192 PHE A CA 1
ATOM 1530 C C . PHE A 1 192 ? -21.840 6.081 5.077 1.00 75.06 192 PHE A C 1
ATOM 1532 O O . PHE A 1 192 ? -21.823 6.853 4.120 1.00 75.06 192 PHE A O 1
ATOM 1539 N N . LEU A 1 193 ? -21.181 4.917 5.079 1.00 78.31 193 LEU A N 1
ATOM 1540 C CA . LEU A 1 193 ? -20.424 4.439 3.924 1.00 78.31 193 LEU A CA 1
ATOM 1541 C C . LEU A 1 193 ? -21.343 4.305 2.704 1.00 78.31 193 LEU A C 1
ATOM 1543 O O . LEU A 1 193 ? -21.040 4.856 1.647 1.00 78.31 193 LEU A O 1
ATOM 1547 N N . ARG A 1 194 ? -22.519 3.688 2.872 1.00 79.81 194 ARG A N 1
ATOM 1548 C CA . ARG A 1 194 ? -23.521 3.559 1.806 1.00 79.81 194 ARG A CA 1
ATOM 1549 C C . ARG A 1 194 ? -23.962 4.910 1.236 1.00 79.81 194 ARG A C 1
ATOM 1551 O O . ARG A 1 194 ? -23.997 5.064 0.018 1.00 79.81 194 ARG A O 1
ATOM 1558 N N . ASP A 1 195 ? -24.267 5.880 2.090 1.00 78.88 195 ASP A N 1
ATOM 1559 C CA . ASP A 1 195 ? -24.735 7.205 1.667 1.00 78.88 195 ASP A CA 1
ATOM 1560 C C . ASP A 1 195 ? -23.635 8.014 0.962 1.00 78.88 195 ASP A C 1
ATOM 1562 O O . ASP A 1 195 ? -23.919 8.945 0.205 1.00 78.88 195 ASP A O 1
ATOM 1566 N N . LYS A 1 196 ? -22.362 7.670 1.202 1.00 81.12 196 LYS A N 1
ATOM 1567 C CA . LYS A 1 196 ? -21.191 8.361 0.652 1.00 81.12 196 LYS A CA 1
ATOM 1568 C C . LYS A 1 196 ? -20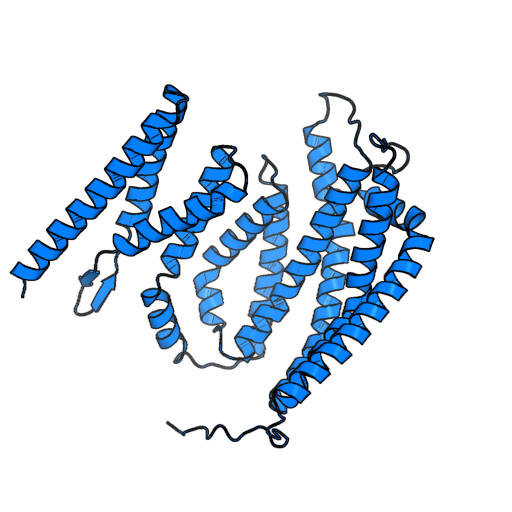.451 7.584 -0.441 1.00 81.12 196 LYS A C 1
ATOM 1570 O O . LYS A 1 196 ? -19.372 8.019 -0.836 1.00 81.12 196 LYS A O 1
ATOM 1575 N N . ARG A 1 197 ? -21.053 6.527 -1.001 1.00 81.12 197 ARG A N 1
ATOM 1576 C CA . ARG A 1 197 ? -20.501 5.713 -2.107 1.00 81.12 197 ARG A CA 1
ATOM 1577 C C . ARG A 1 197 ? -19.876 6.546 -3.218 1.00 81.12 197 ARG A C 1
ATOM 1579 O O . ARG A 1 197 ? -18.711 6.358 -3.533 1.00 81.12 197 ARG A O 1
ATOM 1586 N N . ILE A 1 198 ? -20.617 7.526 -3.738 1.00 76.00 198 ILE A N 1
ATOM 1587 C CA . ILE A 1 198 ? -20.137 8.367 -4.840 1.00 76.00 198 ILE A CA 1
ATOM 1588 C C . ILE A 1 198 ? -18.847 9.124 -4.483 1.00 76.00 198 ILE A C 1
ATOM 1590 O O . ILE A 1 198 ? -17.948 9.221 -5.308 1.00 76.00 198 ILE A O 1
ATOM 1594 N N . PHE A 1 199 ? -18.708 9.593 -3.239 1.00 74.06 199 PHE A N 1
ATOM 1595 C CA . PHE A 1 199 ? -17.501 10.288 -2.784 1.00 74.06 199 PHE A CA 1
ATOM 1596 C C . PHE A 1 199 ? -16.321 9.331 -2.626 1.00 74.06 199 PHE A C 1
ATOM 1598 O O . PHE A 1 199 ? -15.192 9.695 -2.938 1.00 74.06 199 PHE A O 1
ATOM 1605 N N . ILE A 1 200 ? -16.583 8.110 -2.161 1.00 79.62 200 ILE A N 1
ATOM 1606 C CA . ILE A 1 200 ? -15.559 7.077 -2.004 1.00 79.62 200 ILE A CA 1
ATOM 1607 C C . ILE A 1 200 ? -15.064 6.608 -3.374 1.00 79.62 200 ILE A C 1
ATOM 1609 O O . ILE A 1 200 ? -13.860 6.508 -3.577 1.00 79.62 200 ILE A O 1
ATOM 1613 N N . TYR A 1 201 ? -15.965 6.415 -4.339 1.00 80.62 201 TYR A N 1
ATOM 1614 C CA . TYR A 1 201 ? -15.600 6.027 -5.703 1.00 80.62 201 TYR A CA 1
ATOM 1615 C C . TYR A 1 201 ? -14.757 7.105 -6.391 1.00 80.62 201 TYR A C 1
ATOM 1617 O O . TYR A 1 201 ? -13.753 6.788 -7.019 1.00 80.62 201 TYR A O 1
ATOM 1625 N N . ILE A 1 202 ? -15.110 8.384 -6.212 1.00 76.00 202 ILE A N 1
ATOM 1626 C CA . ILE A 1 202 ? -14.291 9.507 -6.694 1.00 76.00 202 ILE A CA 1
ATOM 1627 C C . ILE A 1 202 ? -12.922 9.517 -5.999 1.00 76.00 202 ILE A C 1
ATOM 1629 O O . ILE A 1 202 ? -11.906 9.732 -6.653 1.00 76.00 202 ILE A O 1
ATOM 1633 N N . GLY A 1 203 ? -12.873 9.251 -4.691 1.00 78.19 203 GLY A N 1
ATOM 1634 C CA . GLY A 1 203 ? -11.616 9.129 -3.951 1.00 78.19 203 GLY A CA 1
ATOM 1635 C C . GLY A 1 203 ? -10.717 8.013 -4.491 1.00 78.19 203 GLY A C 1
ATOM 1636 O O . GLY A 1 203 ? -9.519 8.224 -4.650 1.00 78.19 203 GLY A O 1
ATOM 1637 N N . PHE A 1 204 ? -11.289 6.857 -4.835 1.00 80.88 204 PHE A N 1
ATOM 1638 C CA . PHE A 1 204 ? -10.557 5.763 -5.478 1.00 80.88 204 PHE A CA 1
ATOM 1639 C C . PHE A 1 204 ? -10.044 6.129 -6.860 1.00 80.88 204 PHE A C 1
ATOM 1641 O O . PHE A 1 204 ? -8.907 5.794 -7.171 1.00 80.88 204 PHE A O 1
ATOM 1648 N N . PHE A 1 205 ? -10.837 6.857 -7.644 1.00 76.31 205 PHE A N 1
ATOM 1649 C CA . PHE A 1 205 ? -10.395 7.358 -8.938 1.00 76.31 205 PHE A CA 1
ATOM 1650 C C . PHE A 1 205 ? -9.196 8.297 -8.799 1.00 76.31 205 PHE A C 1
ATOM 1652 O O . PHE A 1 205 ? -8.186 8.102 -9.459 1.00 76.31 205 PHE A O 1
ATOM 1659 N N . VAL A 1 206 ? -9.248 9.243 -7.858 1.00 76.88 206 VAL A N 1
ATOM 1660 C CA . VAL A 1 206 ? -8.130 10.162 -7.590 1.00 76.88 206 VAL A CA 1
ATOM 1661 C C . VAL A 1 206 ? -6.886 9.424 -7.106 1.00 76.88 206 VAL A C 1
ATOM 1663 O O . VAL A 1 206 ? -5.785 9.729 -7.554 1.00 76.88 206 VAL A O 1
ATOM 1666 N N . LEU A 1 207 ? -7.044 8.435 -6.222 1.00 73.50 207 LEU A N 1
ATOM 1667 C CA . LEU A 1 207 ? -5.927 7.587 -5.804 1.00 73.50 207 LEU A CA 1
ATOM 1668 C C . LEU A 1 207 ? -5.336 6.834 -6.999 1.00 73.50 207 LEU A C 1
ATOM 1670 O O . LEU A 1 207 ? -4.122 6.854 -7.177 1.00 73.50 207 LEU A O 1
ATOM 1674 N N . ALA A 1 208 ? -6.172 6.234 -7.847 1.00 75.25 208 ALA A N 1
ATOM 1675 C CA . ALA A 1 208 ? -5.720 5.559 -9.058 1.00 75.25 208 ALA A CA 1
ATOM 1676 C C . ALA A 1 208 ? -4.939 6.511 -9.982 1.00 75.25 208 ALA A C 1
ATOM 1678 O O . ALA A 1 208 ? -3.880 6.128 -10.470 1.00 75.25 208 ALA A O 1
ATOM 1679 N N . SER A 1 209 ? -5.392 7.760 -10.149 1.00 71.62 209 SER A N 1
ATOM 1680 C CA . SER A 1 209 ? -4.693 8.777 -10.948 1.00 71.62 209 SER A CA 1
ATOM 1681 C C . SER A 1 209 ? -3.349 9.212 -10.352 1.00 71.62 209 SER A C 1
ATOM 1683 O O . SER A 1 209 ? -2.452 9.588 -11.098 1.00 71.62 209 SER A O 1
ATOM 1685 N N . ILE A 1 210 ? -3.184 9.176 -9.024 1.00 68.00 210 ILE A N 1
ATOM 1686 C CA . ILE A 1 210 ? -1.897 9.478 -8.372 1.00 68.00 210 ILE A CA 1
ATOM 1687 C C . ILE A 1 210 ? -0.875 8.373 -8.657 1.00 68.00 210 ILE A C 1
ATOM 1689 O O . ILE A 1 210 ? 0.289 8.665 -8.921 1.00 68.00 210 ILE A O 1
ATOM 1693 N N . PHE A 1 211 ? -1.301 7.110 -8.588 1.00 64.31 211 PHE A N 1
ATOM 1694 C CA . PHE A 1 211 ? -0.401 5.964 -8.735 1.00 64.31 211 PHE A CA 1
ATOM 1695 C C . PHE A 1 211 ? -0.133 5.582 -10.192 1.00 64.31 211 PHE A C 1
ATOM 1697 O O . PHE A 1 211 ? 0.951 5.097 -10.510 1.00 64.31 211 PHE A O 1
ATOM 1704 N N . SER A 1 212 ? -1.103 5.806 -11.077 1.00 64.12 212 SER A N 1
ATOM 1705 C CA . SER A 1 212 ? -0.989 5.583 -12.516 1.00 64.12 212 SER A CA 1
ATOM 1706 C C . SER A 1 212 ? -1.478 6.834 -13.252 1.00 64.12 212 SER A C 1
ATOM 1708 O O . SER A 1 212 ? -2.625 6.881 -13.703 1.00 64.12 212 SER A O 1
ATOM 1710 N N . PRO A 1 213 ? -0.641 7.885 -13.336 1.00 58.62 213 PRO A N 1
ATOM 1711 C CA . PRO A 1 213 ? -0.973 9.076 -14.100 1.00 58.62 213 PRO A CA 1
ATOM 1712 C C . PRO A 1 213 ? -0.865 8.757 -15.595 1.00 58.62 213 PRO A C 1
ATOM 1714 O O . PRO A 1 213 ? 0.158 8.996 -16.232 1.00 58.62 213 PRO A O 1
ATOM 1717 N N . ASP A 1 214 ? -1.921 8.177 -16.154 1.00 62.75 214 ASP A N 1
ATOM 1718 C CA . ASP A 1 214 ? -2.087 7.980 -17.586 1.00 62.75 214 ASP A CA 1
ATOM 1719 C C . ASP A 1 214 ? -3.002 9.072 -18.183 1.00 62.75 214 ASP A C 1
ATOM 1721 O O . ASP A 1 214 ? -3.985 9.485 -17.558 1.00 62.75 214 ASP A O 1
ATOM 1725 N N . PRO A 1 215 ? -2.720 9.545 -19.408 1.00 55.00 215 PRO A N 1
ATOM 1726 C CA . PRO A 1 215 ? -3.544 10.555 -20.067 1.00 55.00 215 PRO A CA 1
ATOM 1727 C C . PRO A 1 215 ? -4.870 9.995 -20.614 1.00 55.00 215 PRO A C 1
ATOM 1729 O O . PRO A 1 215 ? -5.714 10.774 -21.051 1.00 55.00 215 PRO A O 1
ATOM 1732 N N . THR A 1 216 ? -5.072 8.669 -20.620 1.00 63.44 216 THR A N 1
ATOM 1733 C CA . THR A 1 216 ? -6.269 8.039 -21.211 1.00 63.44 216 THR A CA 1
ATOM 1734 C C . THR A 1 216 ? -7.415 7.815 -20.246 1.00 63.44 216 THR A C 1
ATOM 1736 O O . THR A 1 216 ? -8.541 7.601 -20.691 1.00 63.44 216 THR A O 1
ATOM 1739 N N . LEU A 1 217 ? -7.145 7.854 -18.940 1.00 72.88 217 LEU A N 1
ATOM 1740 C CA . LEU A 1 217 ? -8.075 7.515 -17.863 1.00 72.88 217 LEU A CA 1
ATOM 1741 C C . LEU A 1 217 ? -8.529 6.040 -17.863 1.00 72.88 217 LEU A C 1
ATOM 1743 O O . LEU A 1 217 ? -9.328 5.650 -17.007 1.00 72.88 217 LEU A O 1
ATOM 1747 N N . VAL A 1 218 ? -8.050 5.202 -18.792 1.00 71.06 218 VAL A N 1
ATOM 1748 C CA . VAL A 1 218 ? -8.493 3.805 -18.938 1.00 71.06 218 VAL A CA 1
ATOM 1749 C C . VAL A 1 218 ? -7.884 2.931 -17.846 1.00 71.06 218 VAL A C 1
ATOM 1751 O O . VAL A 1 218 ? -8.622 2.203 -17.176 1.00 71.06 218 VAL A O 1
ATOM 1754 N N . SER A 1 219 ? -6.572 3.025 -17.604 1.00 71.06 219 SER A N 1
ATOM 1755 C CA . SER A 1 219 ? -5.934 2.272 -16.514 1.00 71.06 219 SER A CA 1
ATOM 1756 C C . SER A 1 219 ? -6.486 2.713 -15.155 1.00 71.06 219 SER A C 1
ATOM 1758 O O . SER A 1 219 ? -6.831 1.868 -14.328 1.00 71.06 219 SER A O 1
ATOM 1760 N N . GLN A 1 220 ? -6.698 4.019 -14.958 1.00 74.38 220 GLN A N 1
ATOM 1761 C CA . GLN A 1 220 ? -7.357 4.568 -13.767 1.00 74.38 220 GLN A CA 1
ATOM 1762 C C . GLN A 1 220 ? -8.759 3.996 -13.554 1.00 74.38 220 GLN A C 1
ATOM 1764 O O . GLN A 1 220 ? -9.107 3.622 -12.432 1.00 74.38 220 GLN A O 1
ATOM 1769 N N . ALA A 1 221 ? -9.568 3.889 -14.611 1.00 76.69 221 ALA A N 1
ATOM 1770 C CA . ALA A 1 221 ? -10.908 3.320 -14.524 1.00 76.69 221 ALA A CA 1
ATOM 1771 C C . ALA A 1 221 ? -10.877 1.840 -14.113 1.00 76.69 221 ALA A C 1
ATOM 1773 O O . ALA A 1 221 ? -11.621 1.447 -13.214 1.00 76.69 221 ALA A O 1
ATOM 1774 N N . ILE A 1 222 ? -9.988 1.033 -14.705 1.00 73.50 222 ILE A N 1
ATOM 1775 C CA . ILE A 1 222 ? -9.828 -0.392 -14.367 1.00 73.50 222 ILE A CA 1
ATOM 1776 C C . ILE A 1 222 ? -9.454 -0.552 -12.890 1.00 73.50 222 ILE A C 1
ATOM 1778 O O . ILE A 1 222 ? -10.111 -1.288 -12.151 1.00 73.50 222 ILE A O 1
ATOM 1782 N N . VAL A 1 223 ? -8.444 0.192 -12.439 1.00 77.38 223 VAL A N 1
ATOM 1783 C CA . VAL A 1 223 ? -7.975 0.184 -11.047 1.00 77.38 223 VAL A CA 1
ATOM 1784 C C . VAL A 1 223 ? -9.093 0.621 -10.089 1.00 77.38 223 VAL A C 1
ATOM 1786 O O . VAL A 1 223 ? -9.344 -0.025 -9.070 1.00 77.38 223 VAL A O 1
ATOM 1789 N N . THR A 1 224 ? -9.840 1.665 -10.453 1.00 80.56 224 THR A N 1
ATOM 1790 C CA . THR A 1 224 ? -10.980 2.160 -9.668 1.00 80.56 224 THR A CA 1
ATOM 1791 C C . THR A 1 224 ? -12.072 1.106 -9.530 1.00 80.56 224 THR A C 1
ATOM 1793 O O . THR A 1 224 ? -12.602 0.920 -8.435 1.00 80.56 224 THR A O 1
ATOM 1796 N N . VAL A 1 225 ? -12.402 0.386 -10.606 1.00 82.25 225 VAL A N 1
ATOM 1797 C CA . VAL A 1 225 ? -13.402 -0.692 -10.574 1.00 82.25 225 VAL A CA 1
ATOM 1798 C C . VAL A 1 225 ? -12.993 -1.781 -9.584 1.00 82.25 225 VAL A C 1
ATOM 1800 O O . VAL A 1 225 ? -13.826 -2.206 -8.781 1.00 82.25 225 VAL A O 1
ATOM 1803 N N . VAL A 1 226 ? -11.718 -2.181 -9.569 1.00 80.06 226 VAL A N 1
ATOM 1804 C CA . VAL A 1 226 ? -11.210 -3.158 -8.591 1.00 80.06 226 VAL A CA 1
ATOM 1805 C C . VAL A 1 226 ? -11.419 -2.656 -7.157 1.00 80.06 226 VAL A C 1
ATOM 1807 O O . VAL A 1 226 ? -11.920 -3.397 -6.310 1.00 80.06 226 VAL A O 1
ATOM 1810 N N . PHE A 1 227 ? -11.126 -1.384 -6.876 1.00 82.94 227 PHE A N 1
ATOM 1811 C CA . PHE A 1 227 ? -11.318 -0.819 -5.534 1.00 82.94 227 PHE A CA 1
ATOM 1812 C C . PHE A 1 227 ? -12.785 -0.687 -5.136 1.00 82.94 227 PHE A C 1
ATOM 1814 O O . PHE A 1 227 ? -13.127 -0.936 -3.979 1.00 82.94 227 PHE A O 1
ATOM 1821 N N . ILE A 1 228 ? -13.671 -0.360 -6.079 1.00 83.81 228 ILE A N 1
ATOM 1822 C CA . ILE A 1 228 ? -15.117 -0.351 -5.839 1.00 83.81 228 ILE A CA 1
ATOM 1823 C C . ILE A 1 228 ? -15.591 -1.748 -5.431 1.00 83.81 228 ILE A C 1
ATOM 1825 O O . ILE A 1 228 ? -16.322 -1.870 -4.449 1.00 83.81 228 ILE A O 1
ATOM 1829 N N . ILE A 1 229 ? -15.144 -2.801 -6.126 1.00 81.12 229 ILE A N 1
ATOM 1830 C CA . ILE A 1 229 ? -15.505 -4.189 -5.798 1.00 81.12 229 ILE A CA 1
ATOM 1831 C C . ILE A 1 229 ? -15.067 -4.539 -4.370 1.00 81.12 229 ILE A C 1
ATOM 1833 O O . ILE A 1 229 ? -15.872 -5.047 -3.586 1.00 81.12 229 ILE A O 1
ATOM 1837 N N . LEU A 1 230 ? -13.821 -4.222 -4.002 1.00 80.31 230 LEU A N 1
ATOM 1838 C CA . LEU A 1 230 ? -13.302 -4.471 -2.653 1.00 80.31 230 LEU A CA 1
ATOM 1839 C C . LEU A 1 230 ? -14.091 -3.713 -1.585 1.00 80.31 230 LEU A C 1
ATOM 1841 O O . LEU A 1 230 ? -14.453 -4.271 -0.547 1.00 80.31 230 LEU A O 1
ATOM 1845 N N . TYR A 1 231 ? -14.389 -2.444 -1.839 1.00 84.50 231 TYR A N 1
ATOM 1846 C CA . TYR A 1 231 ? -15.169 -1.615 -0.934 1.00 84.50 231 TYR A CA 1
ATOM 1847 C C . TYR A 1 231 ? -16.594 -2.151 -0.734 1.00 84.50 231 TYR A C 1
ATOM 1849 O O . TYR A 1 231 ? -17.067 -2.233 0.400 1.00 84.50 231 TYR A O 1
ATOM 1857 N N . GLU A 1 232 ? -17.271 -2.563 -1.807 1.00 82.56 232 GLU A N 1
ATOM 1858 C CA . GLU A 1 232 ? -18.615 -3.140 -1.722 1.00 82.56 232 GLU A CA 1
ATOM 1859 C C . GLU A 1 232 ? -18.618 -4.473 -0.969 1.00 82.56 232 GLU A C 1
ATOM 1861 O O . GLU A 1 232 ? -19.488 -4.693 -0.123 1.00 82.56 232 GLU A O 1
ATOM 1866 N N . ALA A 1 233 ? -17.615 -5.328 -1.198 1.00 77.44 233 ALA A N 1
ATOM 1867 C CA . ALA A 1 233 ? -17.437 -6.563 -0.436 1.00 77.44 233 ALA A CA 1
ATOM 1868 C C . ALA A 1 233 ? -17.251 -6.274 1.064 1.00 77.44 233 ALA A C 1
ATOM 1870 O O . ALA A 1 233 ? -17.889 -6.898 1.913 1.00 77.44 233 ALA A O 1
ATOM 1871 N N . SER A 1 234 ? -16.446 -5.264 1.393 1.00 80.25 234 SER A N 1
ATOM 1872 C CA . SER A 1 234 ? -16.201 -4.830 2.775 1.00 80.25 234 SER A CA 1
ATOM 1873 C C . SER A 1 234 ? -17.471 -4.323 3.449 1.00 80.25 234 SER A C 1
ATOM 1875 O O . SER A 1 234 ? -17.765 -4.669 4.592 1.00 80.25 234 SER A O 1
ATOM 1877 N N . LEU A 1 235 ? -18.257 -3.523 2.727 1.00 82.44 235 LEU A N 1
ATOM 1878 C CA . LEU A 1 235 ? -19.522 -2.989 3.213 1.00 82.44 235 LEU A CA 1
ATOM 1879 C C . LEU A 1 235 ? -20.560 -4.099 3.443 1.00 82.44 235 LEU A C 1
ATOM 1881 O O . LEU A 1 235 ? -21.300 -4.044 4.427 1.00 82.44 235 LEU A O 1
ATOM 1885 N N . ALA A 1 236 ? -20.592 -5.111 2.570 1.00 79.00 236 ALA A N 1
ATOM 1886 C CA . ALA A 1 236 ? -21.453 -6.281 2.718 1.00 79.00 236 ALA A CA 1
ATOM 1887 C C . ALA A 1 236 ? -21.097 -7.094 3.974 1.00 79.00 236 ALA A C 1
ATOM 1889 O O . ALA A 1 236 ? -21.980 -7.424 4.767 1.00 79.00 236 ALA A O 1
ATOM 1890 N N . VAL A 1 237 ? -19.804 -7.349 4.205 1.00 78.12 237 VAL A N 1
ATOM 1891 C CA . VAL A 1 237 ? -19.319 -8.039 5.412 1.00 78.12 237 VAL A CA 1
ATOM 1892 C C . VAL A 1 237 ? -19.595 -7.210 6.671 1.00 78.12 237 VAL A C 1
ATOM 1894 O O . VAL A 1 237 ? -20.085 -7.742 7.667 1.00 78.12 237 VAL A O 1
ATOM 1897 N N . GLY A 1 238 ? -19.372 -5.894 6.627 1.00 77.44 238 GLY A N 1
ATOM 1898 C CA . GLY A 1 238 ? -19.650 -4.993 7.749 1.00 77.44 238 GLY A CA 1
ATOM 1899 C C . GLY A 1 238 ? -21.117 -5.011 8.192 1.00 77.44 238 GLY A C 1
ATOM 1900 O O . GLY A 1 238 ? -21.405 -4.976 9.390 1.00 77.44 238 GLY A O 1
ATOM 1901 N N . TRP A 1 239 ? -22.045 -5.151 7.241 1.00 76.12 239 TRP A N 1
ATOM 1902 C CA . TRP A 1 239 ? -23.477 -5.306 7.515 1.00 76.12 239 TRP A CA 1
ATOM 1903 C C . TRP A 1 239 ? -23.814 -6.592 8.272 1.00 76.12 239 TRP A C 1
ATOM 1905 O O . TRP A 1 239 ? -24.696 -6.586 9.128 1.00 76.12 239 TRP A O 1
ATOM 1915 N N . TYR A 1 240 ? -23.108 -7.684 7.981 1.00 76.88 240 TYR A N 1
ATOM 1916 C CA . TYR A 1 240 ? -23.291 -8.953 8.683 1.00 76.88 240 TYR A CA 1
ATOM 1917 C C . TYR A 1 240 ? -22.761 -8.895 10.126 1.00 76.88 240 TYR A C 1
ATOM 1919 O O . TYR A 1 240 ? -23.329 -9.511 11.024 1.00 76.88 240 TYR A O 1
ATOM 1927 N N . ILE A 1 241 ? -21.695 -8.122 10.363 1.00 73.00 241 ILE A N 1
ATOM 1928 C CA . ILE A 1 241 ? -21.019 -8.029 11.667 1.00 73.00 241 ILE A CA 1
ATOM 1929 C C . ILE A 1 241 ? -21.739 -7.079 12.644 1.00 73.00 241 ILE A C 1
ATOM 1931 O O . ILE A 1 241 ? -21.627 -7.266 13.857 1.00 73.00 241 ILE A O 1
ATOM 1935 N N . THR A 1 242 ? -22.484 -6.075 12.159 1.00 65.19 242 THR A N 1
ATOM 1936 C CA . THR A 1 242 ? -23.109 -5.044 13.016 1.00 65.19 242 THR A CA 1
ATOM 1937 C C . THR A 1 242 ? -24.629 -4.917 12.832 1.00 65.19 242 THR A C 1
ATOM 1939 O O . THR A 1 242 ? -25.106 -4.246 11.914 1.00 65.19 242 THR A O 1
ATOM 1942 N N . PRO A 1 243 ? -25.446 -5.468 13.751 1.00 53.56 243 PRO A N 1
ATOM 1943 C CA . PRO A 1 243 ? -26.864 -5.141 13.822 1.00 53.56 243 PRO A CA 1
ATOM 1944 C C . PRO A 1 243 ? -27.090 -3.810 14.573 1.00 53.56 243 PRO A C 1
ATOM 1946 O O . PRO A 1 243 ? -27.159 -3.784 15.792 1.00 53.56 243 PRO A O 1
ATOM 1949 N N . ARG A 1 244 ? -27.259 -2.718 13.806 1.00 52.47 244 ARG A N 1
ATOM 1950 C CA . ARG A 1 244 ? -27.854 -1.395 14.150 1.00 52.47 244 ARG A CA 1
ATOM 1951 C C . ARG A 1 244 ? -27.378 -0.646 15.415 1.00 52.47 244 ARG A C 1
ATOM 1953 O O . ARG A 1 244 ? -27.646 -1.067 16.531 1.00 52.47 244 ARG A O 1
ATOM 1960 N N . THR A 1 245 ? -27.033 0.639 15.226 1.00 49.31 245 THR A N 1
ATOM 1961 C CA . THR A 1 245 ? -27.646 1.784 15.946 1.00 49.31 245 THR A CA 1
ATOM 1962 C C . THR A 1 245 ? -27.511 3.089 15.131 1.00 49.31 245 THR A C 1
ATOM 1964 O O . THR A 1 245 ? -26.429 3.611 14.911 1.00 49.31 245 THR A O 1
ATOM 1967 N N . GLU A 1 246 ? -28.641 3.659 14.690 1.00 53.41 246 GLU A N 1
ATOM 1968 C CA . GLU A 1 246 ? -28.748 4.926 13.924 1.00 53.41 246 GLU A CA 1
ATOM 1969 C C . GLU A 1 246 ? -28.362 6.194 14.722 1.00 53.41 246 GLU A C 1
ATOM 1971 O O . GLU A 1 246 ? -28.332 7.307 14.186 1.00 53.41 246 GLU A O 1
ATOM 1976 N N . ARG A 1 247 ? -28.136 6.055 16.033 1.00 44.75 247 ARG A N 1
ATOM 1977 C CA . ARG A 1 247 ? -28.100 7.172 16.987 1.00 44.75 247 ARG A CA 1
ATOM 1978 C C . ARG A 1 247 ? -26.753 7.912 17.001 1.00 44.75 247 ARG A C 1
ATOM 1980 O O . ARG A 1 247 ? -26.763 9.132 17.157 1.00 44.75 247 ARG A O 1
ATOM 1987 N N . ASP A 1 248 ? -25.642 7.232 16.718 1.00 54.09 248 ASP A N 1
ATOM 1988 C CA . ASP A 1 248 ? -24.293 7.831 16.725 1.00 54.09 248 ASP A CA 1
ATOM 1989 C C . ASP A 1 248 ? -23.946 8.579 15.431 1.00 54.09 248 ASP A C 1
ATOM 1991 O O . ASP A 1 248 ? -23.197 9.560 15.432 1.00 54.09 248 ASP A O 1
ATOM 1995 N N . ILE A 1 249 ? -24.623 8.225 14.337 1.00 47.59 249 ILE A N 1
ATOM 1996 C CA . ILE A 1 249 ? -24.474 8.825 13.006 1.00 47.59 249 ILE A CA 1
ATOM 1997 C C . ILE A 1 249 ? -24.800 10.315 13.031 1.00 47.59 249 ILE A C 1
ATOM 1999 O O . ILE A 1 249 ? -24.057 11.131 12.494 1.00 47.59 249 ILE A O 1
ATOM 2003 N N . LYS A 1 250 ? -25.903 10.704 13.680 1.00 48.31 250 LYS A N 1
ATOM 2004 C CA . LYS A 1 250 ? -26.313 12.116 13.750 1.00 48.31 250 LYS A CA 1
ATOM 2005 C C . LYS A 1 250 ? -25.349 12.949 14.592 1.00 48.31 250 LYS A C 1
ATOM 2007 O O . LYS A 1 250 ? -25.197 14.141 14.330 1.00 48.31 250 LYS A O 1
ATOM 2012 N N . THR A 1 251 ? -24.702 12.339 15.579 1.00 49.94 251 THR A N 1
ATOM 2013 C CA . THR A 1 251 ? -23.747 13.003 16.471 1.00 49.94 251 THR A CA 1
ATOM 2014 C C . THR A 1 251 ? -22.404 13.204 15.770 1.00 49.94 251 THR A C 1
ATOM 2016 O O . THR A 1 251 ? -21.878 14.318 15.779 1.00 49.94 251 THR A O 1
ATOM 2019 N N . PHE A 1 252 ? -21.902 12.179 15.074 1.00 47.91 252 PHE A N 1
ATOM 2020 C CA . PHE A 1 252 ? -20.688 12.276 14.263 1.00 47.91 252 PHE A CA 1
ATOM 2021 C C . PHE A 1 252 ? -20.876 13.176 13.038 1.00 47.91 252 PHE A C 1
ATOM 2023 O O . PHE A 1 252 ? -20.063 14.069 12.827 1.00 47.91 252 PHE A O 1
ATOM 2030 N N . LEU A 1 253 ? -21.973 13.035 12.280 1.00 48.81 253 LEU A N 1
ATOM 2031 C CA . LEU A 1 253 ? -22.268 13.898 11.128 1.00 48.81 253 LEU A CA 1
ATOM 2032 C C . LEU A 1 253 ? -22.346 15.367 11.533 1.00 48.81 253 LEU A C 1
ATOM 2034 O O . LEU A 1 253 ? -21.744 16.205 10.875 1.00 48.81 253 LEU A O 1
ATOM 2038 N N . ARG A 1 254 ? -22.991 15.688 12.662 1.00 54.97 254 ARG A N 1
ATOM 2039 C CA . ARG A 1 254 ? -22.980 17.057 13.197 1.00 54.97 254 ARG A CA 1
ATOM 2040 C C . ARG A 1 254 ? -21.578 17.529 13.565 1.00 54.97 254 ARG A C 1
ATOM 2042 O O . ARG A 1 254 ? -21.310 18.718 13.447 1.00 54.97 254 ARG A O 1
ATOM 2049 N N . LYS A 1 255 ? -20.693 16.641 14.026 1.00 47.25 255 LYS A N 1
ATOM 2050 C CA . LYS A 1 255 ? -19.302 16.975 14.365 1.00 47.25 255 LYS A CA 1
ATOM 2051 C C . LYS A 1 255 ? -18.461 17.186 13.100 1.00 47.25 255 LYS A C 1
ATOM 2053 O O . LYS A 1 255 ? -17.767 18.194 13.029 1.00 47.25 255 LYS A O 1
ATOM 2058 N N . PHE A 1 256 ? -18.600 16.315 12.099 1.00 42.62 256 PHE A N 1
ATOM 2059 C CA . PHE A 1 256 ? -17.910 16.325 10.800 1.00 42.62 256 PHE A CA 1
ATOM 2060 C C . PHE A 1 256 ? -18.352 17.486 9.892 1.00 42.62 256 PHE A C 1
ATOM 2062 O O . PHE A 1 256 ? -17.528 18.187 9.306 1.00 42.62 256 PHE A O 1
ATOM 2069 N N . GLU A 1 257 ? -19.656 17.760 9.833 1.00 48.00 257 GLU A N 1
ATOM 2070 C CA . GLU A 1 257 ? -20.241 18.910 9.130 1.00 48.00 257 GLU A CA 1
ATOM 2071 C C . GLU A 1 257 ? -19.820 20.234 9.791 1.00 48.00 257 GLU A C 1
ATOM 2073 O O . GLU A 1 257 ? -19.540 21.219 9.111 1.00 48.00 257 GLU A O 1
ATOM 2078 N N . ARG A 1 258 ? -19.669 20.241 11.123 1.00 46.69 258 ARG A N 1
ATOM 2079 C CA . ARG A 1 258 ? -19.182 21.392 11.897 1.00 46.69 258 ARG A CA 1
ATOM 2080 C C . ARG A 1 258 ? -17.661 21.593 11.819 1.00 46.69 258 ARG A C 1
ATOM 2082 O O . ARG A 1 258 ? -17.214 22.712 12.043 1.00 46.69 258 ARG A O 1
ATOM 2089 N N . THR A 1 259 ? -16.882 20.561 11.478 1.00 44.47 259 THR A N 1
ATOM 2090 C CA . THR A 1 259 ? -15.418 20.644 11.250 1.00 44.47 259 THR A CA 1
ATOM 2091 C C . THR A 1 259 ? -15.030 20.830 9.782 1.00 44.47 259 THR A C 1
ATOM 2093 O O . THR A 1 259 ? -13.851 20.943 9.472 1.00 44.47 259 THR A O 1
ATOM 2096 N N . GLY A 1 260 ? -16.000 20.941 8.870 1.00 40.66 260 GLY A N 1
ATOM 2097 C CA . GLY A 1 260 ? -15.731 21.275 7.472 1.00 40.66 260 GLY A CA 1
ATOM 2098 C C . GLY A 1 260 ? -15.293 20.094 6.597 1.00 40.66 260 GLY A C 1
ATOM 2099 O O . GLY A 1 260 ? -14.724 20.309 5.530 1.00 40.66 260 GLY A O 1
ATOM 2100 N N . GLY A 1 261 ? -15.589 18.852 6.991 1.00 41.91 261 GLY A N 1
ATOM 2101 C CA . GLY A 1 261 ? -15.150 17.653 6.266 1.00 41.91 261 GLY A CA 1
ATOM 2102 C C . GLY A 1 261 ? -15.646 17.547 4.814 1.00 41.91 261 GLY A C 1
ATOM 2103 O O . GLY A 1 261 ? -14.944 17.007 3.966 1.00 41.91 261 GLY A O 1
ATOM 2104 N N . LEU A 1 262 ? -16.803 18.136 4.481 1.00 40.78 262 LEU A N 1
ATOM 2105 C CA . LEU A 1 262 ? -17.288 18.216 3.093 1.00 40.78 262 LEU A CA 1
ATOM 2106 C C . LEU A 1 262 ? -16.456 19.192 2.230 1.00 40.78 262 LEU A C 1
ATOM 2108 O O . LEU A 1 262 ? -16.339 19.010 1.021 1.00 40.78 262 LEU A O 1
ATOM 2112 N N . PHE A 1 263 ? -15.860 20.210 2.857 1.00 43.78 263 PHE A N 1
ATOM 2113 C CA . PHE A 1 263 ? -15.047 21.240 2.202 1.00 43.78 263 PHE A CA 1
ATOM 2114 C C . PHE A 1 263 ? -13.597 20.783 1.987 1.00 43.78 263 PHE A C 1
ATOM 2116 O O . PHE A 1 263 ? -12.987 21.159 0.990 1.00 43.78 263 PHE A O 1
ATOM 2123 N N . GLY A 1 264 ? -13.072 19.921 2.869 1.00 49.28 264 GLY A N 1
ATOM 2124 C CA . GLY A 1 264 ? -11.745 19.309 2.722 1.00 49.28 264 GLY A CA 1
ATOM 2125 C C . GLY A 1 264 ? -11.612 18.450 1.472 1.00 49.28 264 GLY A C 1
ATOM 2126 O O . GLY A 1 264 ? -10.639 18.570 0.736 1.00 49.28 264 GLY A O 1
ATOM 2127 N N . VAL A 1 265 ? -12.636 17.645 1.187 1.00 42.56 265 VAL A N 1
ATOM 2128 C CA . VAL A 1 265 ? -12.626 16.734 0.036 1.00 42.56 265 VAL A CA 1
ATOM 2129 C C . VAL A 1 265 ? -12.798 17.503 -1.276 1.00 42.56 265 VAL A C 1
ATOM 2131 O O . VAL A 1 265 ? -12.023 17.300 -2.202 1.00 42.56 265 VAL A O 1
ATOM 2134 N N . GLY A 1 266 ? -13.743 18.448 -1.352 1.00 45.19 266 GLY A N 1
ATOM 2135 C CA . GLY A 1 266 ? -13.933 19.270 -2.556 1.00 45.19 266 GLY A CA 1
ATOM 2136 C C . GLY A 1 266 ? -12.723 20.151 -2.893 1.00 45.19 266 GLY A C 1
ATOM 2137 O O . GLY A 1 266 ? -12.354 20.266 -4.059 1.00 45.19 266 GLY A O 1
ATOM 2138 N N . GLY A 1 267 ? -12.067 20.727 -1.879 1.00 50.12 267 GLY A N 1
ATOM 2139 C CA . GLY A 1 267 ? -10.850 21.522 -2.066 1.00 50.12 267 GLY A CA 1
ATOM 2140 C C . GLY A 1 267 ? -9.639 20.690 -2.494 1.00 50.12 267 GLY A C 1
ATOM 2141 O O . GLY A 1 267 ? -8.882 21.128 -3.357 1.00 50.12 267 GLY A O 1
ATOM 2142 N N . ALA A 1 268 ? -9.487 19.477 -1.950 1.00 46.94 268 ALA A N 1
ATOM 2143 C CA . ALA A 1 268 ? -8.430 18.550 -2.354 1.00 46.94 268 ALA A CA 1
ATOM 2144 C C . ALA A 1 268 ? -8.602 18.069 -3.804 1.00 46.94 268 ALA A C 1
ATOM 2146 O O . ALA A 1 268 ? -7.630 18.036 -4.552 1.00 46.94 268 ALA A O 1
ATOM 2147 N N . LEU A 1 269 ? -9.838 17.771 -4.225 1.00 46.16 269 LEU A N 1
ATOM 2148 C CA . LEU A 1 269 ? -10.156 17.366 -5.600 1.00 46.16 269 LEU A CA 1
ATOM 2149 C C . LEU A 1 269 ? -9.894 18.485 -6.613 1.00 46.16 269 LEU A C 1
ATOM 2151 O O . LEU A 1 269 ? -9.308 18.235 -7.663 1.00 46.16 269 LEU A O 1
ATOM 2155 N N . LEU A 1 270 ? -10.286 19.721 -6.286 1.00 49.22 270 LEU A N 1
ATOM 2156 C CA . LEU A 1 270 ? -10.018 20.884 -7.132 1.00 49.22 270 LEU A CA 1
ATOM 2157 C C . LEU A 1 270 ? -8.507 21.138 -7.242 1.00 49.22 270 LEU A C 1
ATOM 2159 O O . LEU A 1 270 ? -7.994 21.309 -8.340 1.00 49.22 270 LEU A O 1
ATOM 2163 N N . ALA A 1 271 ? -7.781 21.119 -6.123 1.00 52.03 271 ALA A N 1
ATOM 2164 C CA . ALA A 1 271 ? -6.335 21.329 -6.116 1.00 52.03 271 ALA A CA 1
ATOM 2165 C C . ALA A 1 271 ? -5.571 20.230 -6.876 1.00 52.03 271 ALA A C 1
ATOM 2167 O O . ALA A 1 271 ? -4.611 20.539 -7.579 1.00 52.03 271 ALA A O 1
ATOM 2168 N N . PHE A 1 272 ? -6.023 18.976 -6.784 1.00 48.75 272 PHE A N 1
ATOM 2169 C CA . PHE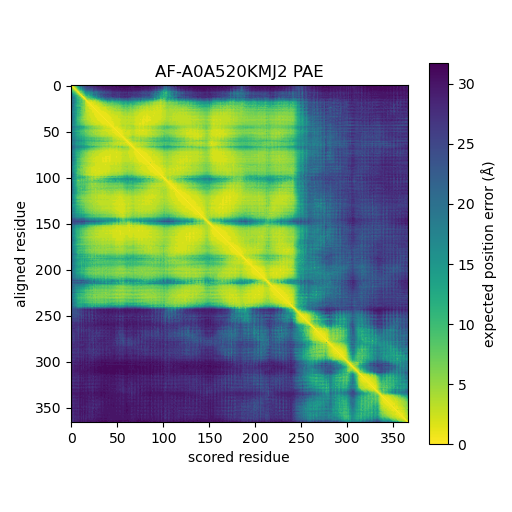 A 1 272 ? -5.477 17.862 -7.558 1.00 48.75 272 PHE A CA 1
ATOM 2170 C C . PHE A 1 272 ? -5.713 18.045 -9.063 1.00 48.75 272 PHE A C 1
ATOM 2172 O O . PHE A 1 272 ? -4.760 18.019 -9.838 1.00 48.75 272 PHE A O 1
ATOM 2179 N N . TYR A 1 273 ? -6.955 18.330 -9.469 1.00 51.00 273 TYR A N 1
ATOM 2180 C CA . TYR A 1 273 ? -7.307 18.622 -10.864 1.00 51.00 273 TYR A CA 1
ATOM 2181 C C . TYR A 1 273 ? -6.475 19.776 -11.447 1.00 51.00 273 TYR A C 1
ATOM 2183 O O . TYR A 1 273 ? -6.011 19.711 -12.584 1.00 51.00 273 TYR A O 1
ATOM 2191 N N . LEU A 1 274 ? -6.246 20.823 -10.652 1.00 50.56 274 LEU A N 1
ATOM 2192 C CA . LEU A 1 274 ? -5.458 21.985 -11.052 1.00 50.56 274 LEU A CA 1
ATOM 2193 C C . LEU A 1 274 ? -3.971 21.678 -11.200 1.00 50.56 274 LEU A C 1
ATOM 2195 O O . LEU A 1 274 ? -3.366 22.135 -12.161 1.00 50.56 274 LEU A O 1
ATOM 2199 N N . ALA A 1 275 ? -3.378 20.912 -10.285 1.00 54.41 275 ALA A N 1
ATOM 2200 C CA . ALA A 1 275 ? -1.964 20.563 -10.390 1.00 54.41 275 ALA A CA 1
ATOM 2201 C C . ALA A 1 275 ? -1.674 19.687 -11.611 1.00 54.41 275 ALA A C 1
ATOM 2203 O O . ALA A 1 275 ? -0.664 19.902 -12.276 1.00 54.41 275 ALA A O 1
ATOM 2204 N N . VAL A 1 276 ? -2.585 18.759 -11.927 1.00 48.69 276 VAL A N 1
ATOM 2205 C CA . VAL A 1 276 ? -2.487 17.899 -13.111 1.00 48.69 276 VAL A CA 1
ATOM 2206 C C . VAL A 1 276 ? -2.601 18.724 -14.397 1.00 48.69 276 VAL A C 1
ATOM 2208 O O . VAL A 1 276 ? -1.743 18.602 -15.265 1.00 48.69 276 VAL A O 1
ATOM 2211 N N . ASN A 1 277 ? -3.588 19.622 -14.507 1.00 48.47 277 ASN A N 1
ATOM 2212 C CA . ASN A 1 277 ? -3.753 20.456 -15.709 1.00 48.47 277 ASN A CA 1
ATOM 2213 C C . ASN A 1 277 ? -2.676 21.539 -15.879 1.00 48.47 277 ASN A C 1
ATOM 2215 O O . ASN A 1 277 ? -2.424 21.972 -16.998 1.00 48.47 277 ASN A O 1
ATOM 2219 N N . LEU A 1 278 ? -2.048 21.992 -14.792 1.00 52.12 278 LEU A N 1
ATOM 2220 C CA . LEU A 1 278 ? -1.006 23.026 -14.827 1.00 52.12 278 LEU A CA 1
ATOM 2221 C C . LEU A 1 278 ? 0.420 22.454 -14.880 1.00 52.12 278 LEU A C 1
ATOM 2223 O O . LEU A 1 278 ? 1.376 23.228 -14.868 1.00 52.12 278 LEU A O 1
ATOM 2227 N N . GLY A 1 279 ? 0.583 21.124 -14.902 1.00 52.59 279 GLY A N 1
ATOM 2228 C CA . GLY A 1 279 ? 1.898 20.470 -14.903 1.00 52.59 279 GLY A CA 1
ATOM 2229 C C . GLY A 1 279 ? 2.753 20.809 -13.676 1.00 52.59 279 GLY A C 1
ATOM 2230 O O . GLY A 1 279 ? 3.982 20.811 -13.752 1.00 52.59 279 GLY A O 1
ATOM 2231 N N . LEU A 1 280 ? 2.119 21.157 -12.550 1.00 55.66 280 LEU A N 1
ATOM 2232 C CA . LEU A 1 280 ? 2.828 21.621 -11.362 1.00 55.66 280 LEU A CA 1
ATOM 2233 C C . LEU A 1 280 ? 3.427 20.439 -10.584 1.00 55.66 280 LEU A C 1
ATOM 2235 O O . LEU A 1 280 ? 2.764 19.415 -10.404 1.00 55.66 280 LEU A O 1
ATOM 2239 N N . PRO A 1 281 ? 4.653 20.573 -10.049 1.00 52.34 281 PRO A N 1
ATOM 2240 C CA . PRO A 1 281 ? 5.272 19.504 -9.282 1.00 52.34 281 PRO A CA 1
ATOM 2241 C C . PRO A 1 281 ? 4.536 19.254 -7.957 1.00 52.34 281 PRO A C 1
ATOM 2243 O O . PRO A 1 281 ? 4.075 20.186 -7.293 1.00 52.34 281 PRO A O 1
ATOM 2246 N N . TRP A 1 282 ? 4.455 17.986 -7.544 1.00 44.28 282 TRP A N 1
ATOM 2247 C CA . TRP A 1 282 ? 3.570 17.491 -6.478 1.00 44.28 282 TRP A CA 1
ATOM 2248 C C . TRP A 1 282 ? 3.740 18.164 -5.104 1.00 44.28 282 TRP A C 1
ATOM 2250 O O . TRP A 1 282 ? 2.779 18.248 -4.345 1.00 44.28 282 TRP A O 1
ATOM 2260 N N . TRP A 1 283 ? 4.907 18.723 -4.773 1.00 50.41 283 TRP A N 1
ATOM 2261 C CA . TRP A 1 283 ? 5.098 19.485 -3.527 1.00 50.41 283 TRP A CA 1
ATOM 2262 C C . TRP A 1 283 ? 4.312 20.807 -3.488 1.00 50.41 283 TRP A C 1
ATOM 2264 O O . TRP A 1 283 ? 4.022 21.319 -2.407 1.00 50.41 283 TRP A O 1
ATOM 2274 N N . THR A 1 284 ? 3.914 21.352 -4.643 1.00 51.50 284 THR A N 1
ATOM 2275 C CA . THR A 1 284 ? 3.064 22.557 -4.729 1.00 51.50 284 THR A CA 1
ATOM 2276 C C . THR A 1 284 ? 1.595 22.277 -4.397 1.00 51.50 284 THR A C 1
ATOM 2278 O O . THR A 1 284 ? 0.862 23.205 -4.054 1.00 51.50 284 THR A O 1
ATOM 2281 N N . LEU A 1 285 ? 1.174 21.004 -4.402 1.00 51.38 285 LEU A N 1
ATOM 2282 C CA . LEU A 1 285 ? -0.182 20.592 -4.029 1.00 51.38 285 LEU A CA 1
ATOM 2283 C C . LEU A 1 285 ? -0.504 20.949 -2.580 1.00 51.38 285 LEU A C 1
ATOM 2285 O O . LEU A 1 285 ? -1.593 21.433 -2.297 1.00 51.38 285 LEU A O 1
ATOM 2289 N N . VAL A 1 286 ? 0.438 20.751 -1.658 1.00 46.47 286 VAL A N 1
ATOM 2290 C CA . VAL A 1 286 ? 0.219 20.946 -0.217 1.00 46.47 286 VAL A CA 1
ATOM 2291 C C . VAL A 1 286 ? -0.184 22.394 0.129 1.00 46.47 286 VAL A C 1
ATOM 2293 O O . VAL A 1 286 ? -1.236 22.578 0.750 1.00 46.47 286 VAL A O 1
ATOM 2296 N N . PRO A 1 287 ? 0.555 23.445 -0.290 1.00 51.62 287 PRO A N 1
ATOM 2297 C CA . PRO A 1 287 ? 0.148 24.830 -0.041 1.00 51.62 287 PRO A CA 1
ATOM 2298 C C . PRO A 1 287 ? -1.103 25.245 -0.829 1.00 51.62 287 PRO A C 1
ATOM 2300 O O . PRO A 1 287 ? -1.881 26.069 -0.343 1.00 51.62 287 PRO A O 1
ATOM 2303 N N . LEU A 1 288 ? -1.347 24.670 -2.009 1.00 51.81 288 LEU A N 1
ATOM 2304 C CA . LEU A 1 288 ? -2.510 24.996 -2.839 1.00 51.81 288 LEU A CA 1
ATOM 2305 C C . LEU A 1 288 ? -3.798 24.412 -2.235 1.00 51.81 288 LEU A C 1
ATOM 2307 O O . LEU A 1 288 ? -4.773 25.140 -2.042 1.00 51.81 288 LEU A O 1
ATOM 2311 N N . VAL A 1 289 ? -3.759 23.147 -1.802 1.00 48.78 289 VAL A N 1
ATOM 2312 C CA . VAL A 1 289 ? -4.812 22.492 -1.009 1.00 48.78 289 VAL A CA 1
ATOM 2313 C C . VAL A 1 289 ? -5.075 23.277 0.277 1.00 48.78 289 VAL A C 1
ATOM 2315 O O . VAL A 1 289 ? -6.230 23.577 0.575 1.00 48.78 289 VAL A O 1
ATOM 2318 N N . ALA A 1 290 ? -4.030 23.667 1.016 1.00 51.19 290 ALA A N 1
ATOM 2319 C CA . ALA A 1 290 ? -4.176 24.430 2.257 1.00 51.19 290 ALA A CA 1
ATOM 2320 C C . ALA A 1 290 ? -4.828 25.807 2.031 1.00 51.19 290 ALA A C 1
ATOM 2322 O O . ALA A 1 290 ? -5.652 26.243 2.834 1.00 51.19 290 ALA A O 1
ATOM 2323 N N . THR A 1 291 ? -4.508 26.474 0.918 1.00 55.22 291 THR A N 1
ATOM 2324 C CA . THR A 1 291 ? -5.051 27.795 0.563 1.00 55.22 291 THR A CA 1
ATOM 2325 C C . THR A 1 291 ? -6.519 27.707 0.146 1.00 55.22 291 THR A C 1
ATOM 2327 O O . THR A 1 291 ? -7.353 28.461 0.650 1.00 55.22 291 THR A O 1
ATOM 2330 N N . VAL A 1 292 ? -6.864 26.744 -0.717 1.00 53.47 292 VAL A N 1
ATOM 2331 C CA . VAL A 1 292 ? -8.256 26.468 -1.118 1.00 53.47 292 VAL A CA 1
ATOM 2332 C C . VAL A 1 292 ? -9.093 26.071 0.102 1.00 53.47 292 VAL A C 1
ATOM 2334 O O . VAL A 1 292 ? -10.213 26.556 0.274 1.00 53.47 292 VAL A O 1
ATOM 2337 N N . PHE A 1 293 ? -8.528 25.257 0.996 1.00 50.91 293 PHE A N 1
ATOM 2338 C CA . PHE A 1 293 ? -9.162 24.860 2.250 1.00 50.91 293 PHE A CA 1
ATOM 2339 C C . PHE A 1 293 ? -9.405 26.054 3.184 1.00 50.91 293 PHE A C 1
ATOM 2341 O O . PHE A 1 293 ? -10.510 26.220 3.706 1.00 50.91 293 PHE A O 1
ATOM 2348 N N . TYR A 1 294 ? -8.406 26.924 3.352 1.00 58.00 294 TYR A N 1
ATOM 2349 C CA . TYR A 1 294 ? -8.497 28.127 4.179 1.00 58.00 294 TYR A CA 1
ATOM 2350 C C . TYR A 1 294 ? -9.577 29.100 3.681 1.00 58.00 294 TYR A C 1
ATOM 2352 O O . TYR A 1 294 ? -10.400 29.577 4.467 1.00 58.00 294 TYR A O 1
ATOM 2360 N N . ILE A 1 295 ? -9.618 29.355 2.370 1.00 55.16 295 ILE A N 1
ATOM 2361 C CA . ILE A 1 295 ? -10.601 30.245 1.735 1.00 55.16 295 ILE A CA 1
ATOM 2362 C C . ILE A 1 295 ? -12.014 29.646 1.833 1.00 55.16 295 ILE A C 1
ATOM 2364 O O . ILE A 1 295 ? -12.957 30.336 2.229 1.00 55.16 295 ILE A O 1
ATOM 2368 N N . GLY A 1 296 ? -12.161 28.348 1.544 1.00 52.88 296 GLY A N 1
ATOM 2369 C CA . GLY A 1 296 ? -13.442 27.641 1.599 1.00 52.88 296 GLY A CA 1
ATOM 2370 C C . GLY A 1 296 ? -14.048 27.576 3.005 1.00 52.88 296 GLY A C 1
ATOM 2371 O O . GLY A 1 296 ? -15.254 27.768 3.164 1.00 52.88 296 GLY A O 1
ATOM 2372 N N . HIS A 1 297 ? -13.225 27.370 4.039 1.00 53.78 297 HIS A N 1
ATOM 2373 C CA . HIS A 1 297 ? -13.688 27.356 5.428 1.00 53.78 297 HIS A CA 1
ATOM 2374 C C . HIS A 1 297 ? -14.205 28.736 5.880 1.00 53.78 297 HIS A C 1
ATOM 2376 O O . HIS A 1 297 ? -15.248 28.832 6.536 1.00 53.78 297 HIS A O 1
ATOM 2382 N N . ARG A 1 298 ? -13.510 29.813 5.488 1.00 53.12 298 ARG A N 1
ATOM 2383 C CA . ARG A 1 298 ? -13.778 31.186 5.950 1.00 53.12 298 ARG A CA 1
ATOM 2384 C C . ARG A 1 298 ? -14.972 31.859 5.254 1.00 53.12 298 ARG A C 1
ATOM 2386 O O . ARG A 1 298 ? -15.619 32.697 5.873 1.00 53.12 298 ARG A O 1
ATOM 2393 N N . LEU A 1 299 ? -15.305 31.464 4.020 1.00 51.91 299 LEU A N 1
ATOM 2394 C CA . LEU A 1 299 ? -16.425 32.007 3.222 1.00 51.91 299 LEU A CA 1
ATOM 2395 C C . LEU A 1 299 ? -17.756 31.234 3.370 1.00 51.91 299 LEU A C 1
ATOM 2397 O O . LEU A 1 299 ? -18.696 31.453 2.604 1.00 51.91 299 LEU A O 1
ATOM 2401 N N . SER A 1 300 ? -17.872 30.316 4.336 1.00 51.91 300 SER A N 1
ATOM 2402 C CA . SER A 1 300 ? -19.113 29.559 4.545 1.00 51.91 300 SER A CA 1
ATOM 2403 C C . SER A 1 300 ? -20.231 30.433 5.158 1.00 51.91 300 SER A C 1
ATOM 2405 O O . SER A 1 300 ? -20.104 30.972 6.258 1.00 51.91 300 SER A O 1
ATOM 2407 N N . PHE A 1 301 ? -21.359 30.589 4.448 1.00 46.06 301 PHE A N 1
ATOM 2408 C CA . PHE A 1 301 ? -22.520 31.347 4.935 1.00 46.06 301 PHE A CA 1
ATOM 2409 C C . PHE A 1 301 ? -23.445 30.473 5.788 1.00 46.06 301 PHE A C 1
ATOM 2411 O O . PHE A 1 301 ? -23.789 29.350 5.419 1.00 46.06 301 PHE A O 1
ATOM 2418 N N . ARG A 1 302 ? -23.921 31.024 6.911 1.00 42.94 302 ARG A N 1
ATOM 2419 C CA . ARG A 1 302 ? -24.938 30.399 7.767 1.00 42.94 302 ARG A CA 1
ATOM 2420 C C . ARG A 1 302 ? -26.324 30.903 7.343 1.00 42.94 302 ARG A C 1
ATOM 2422 O O . ARG A 1 302 ? -26.691 32.031 7.668 1.00 42.94 302 ARG A O 1
ATOM 2429 N N . VAL A 1 303 ? -27.087 30.090 6.610 1.00 39.38 303 VAL A N 1
ATOM 2430 C CA . VAL A 1 303 ? -28.460 30.406 6.178 1.00 39.38 303 VAL A CA 1
ATOM 2431 C C . VAL A 1 303 ? -29.443 29.714 7.122 1.00 39.38 303 VAL A C 1
ATOM 2433 O O . VAL A 1 303 ? -29.371 28.508 7.343 1.00 39.38 303 VAL A O 1
ATOM 2436 N N . ILE A 1 304 ? -30.358 30.479 7.717 1.00 41.62 304 ILE A N 1
ATOM 2437 C CA . ILE A 1 304 ? -31.409 29.933 8.583 1.00 41.62 304 ILE A CA 1
ATOM 2438 C C . ILE A 1 304 ? -32.619 29.628 7.700 1.00 41.62 304 ILE A C 1
ATOM 2440 O O . ILE A 1 304 ? -33.274 30.545 7.212 1.00 41.62 304 ILE A O 1
ATOM 2444 N N . LEU A 1 305 ? -32.909 28.345 7.499 1.00 36.00 305 LEU A N 1
ATOM 2445 C CA . LEU A 1 305 ? -34.104 27.867 6.806 1.00 36.00 305 LEU A CA 1
ATOM 2446 C C . LEU A 1 305 ? -34.920 27.033 7.794 1.00 36.00 305 LEU A C 1
ATOM 2448 O O . LEU A 1 305 ? -34.432 26.048 8.346 1.00 36.00 305 LEU A O 1
ATOM 2452 N N . ASN A 1 306 ? -36.166 27.443 8.029 1.00 33.12 306 ASN A N 1
ATOM 2453 C CA . ASN A 1 306 ? -37.149 26.696 8.816 1.00 33.12 306 ASN A CA 1
ATOM 2454 C C . ASN A 1 306 ? -36.649 26.281 10.225 1.00 33.12 306 ASN A C 1
ATOM 2456 O O . ASN A 1 306 ? -36.626 25.101 10.579 1.00 33.12 306 ASN A O 1
ATOM 2460 N N . ASN A 1 307 ? -36.179 27.256 11.015 1.00 43.28 307 ASN A N 1
ATOM 2461 C CA . ASN A 1 307 ? -35.615 27.066 12.365 1.00 43.28 307 ASN A CA 1
ATOM 2462 C C . ASN A 1 307 ? -34.387 26.133 12.468 1.00 43.28 307 ASN A C 1
ATOM 2464 O O . ASN A 1 307 ? -33.977 25.767 13.570 1.00 43.28 307 ASN A O 1
ATOM 2468 N N . LYS A 1 308 ? -33.743 25.787 11.345 1.00 36.09 308 LYS A N 1
ATOM 2469 C CA . LYS A 1 308 ? -32.446 25.099 11.315 1.00 36.09 308 LYS A CA 1
ATOM 2470 C C . LYS A 1 308 ? -31.396 25.999 10.667 1.00 36.09 308 LYS A C 1
ATOM 2472 O O . LYS A 1 308 ? -31.597 26.529 9.577 1.00 36.09 308 LYS A O 1
ATOM 2477 N N . ALA A 1 309 ? -30.267 26.179 11.351 1.00 42.16 309 ALA A N 1
ATOM 2478 C CA . ALA A 1 309 ? -29.096 26.829 10.775 1.00 42.16 309 ALA A CA 1
ATOM 2479 C C . ALA A 1 309 ? -28.396 25.829 9.846 1.00 42.16 309 ALA A C 1
ATOM 2481 O O . ALA A 1 309 ? -27.845 24.838 10.322 1.00 42.16 309 ALA A O 1
ATOM 2482 N N . LEU A 1 310 ? -28.443 26.077 8.539 1.00 40.25 310 LEU A N 1
ATOM 2483 C CA . LEU A 1 310 ? -27.752 25.286 7.529 1.00 40.25 310 LEU A CA 1
ATOM 2484 C C . LEU A 1 310 ? -26.576 26.113 6.998 1.00 40.25 310 LEU A C 1
ATOM 2486 O O . LEU A 1 310 ? -26.756 27.235 6.520 1.00 40.25 310 LEU A O 1
ATOM 2490 N N . ASN A 1 311 ? -25.357 25.587 7.102 1.00 45.34 311 ASN A N 1
ATOM 2491 C CA . ASN A 1 311 ? -24.190 26.219 6.490 1.00 45.34 311 ASN A CA 1
ATOM 2492 C C . ASN A 1 311 ? -24.213 25.909 4.985 1.00 45.34 311 ASN A C 1
ATOM 2494 O O . ASN A 1 311 ? -23.704 24.878 4.553 1.00 45.34 311 ASN A O 1
ATOM 2498 N N . ILE A 1 312 ? -24.838 26.770 4.180 1.00 46.69 312 ILE A N 1
ATOM 2499 C CA . ILE A 1 312 ? -24.867 26.608 2.722 1.00 46.69 312 ILE A CA 1
ATOM 2500 C C . ILE A 1 312 ? -23.627 27.301 2.156 1.00 46.69 312 ILE A C 1
ATOM 2502 O O . ILE A 1 312 ? -23.630 28.489 1.845 1.00 46.69 312 ILE A O 1
ATOM 2506 N N . GLY A 1 313 ? -22.542 26.540 2.046 1.00 47.03 313 GLY A N 1
ATOM 2507 C CA . GLY A 1 313 ? -21.272 26.982 1.470 1.00 47.03 313 GLY A CA 1
ATOM 2508 C C . GLY A 1 313 ? -21.129 26.681 -0.023 1.00 47.03 313 GLY A C 1
ATOM 2509 O O . GLY A 1 313 ? -20.032 26.356 -0.452 1.00 47.03 313 GLY A O 1
ATOM 2510 N N . ILE A 1 314 ? -22.203 26.747 -0.820 1.00 43.56 314 ILE A N 1
ATOM 2511 C CA . ILE A 1 314 ? -22.144 26.468 -2.274 1.00 43.56 314 ILE A CA 1
ATOM 2512 C C . ILE A 1 314 ? -21.321 27.542 -3.015 1.00 43.56 314 ILE A C 1
ATOM 2514 O O . ILE A 1 314 ? -20.666 27.256 -4.011 1.00 43.56 314 ILE A O 1
ATOM 2518 N N . LEU A 1 315 ? -21.287 28.770 -2.488 1.00 45.47 315 LEU A N 1
ATOM 2519 C CA . LEU A 1 315 ? -20.534 29.881 -3.075 1.00 45.47 315 LEU A CA 1
ATOM 2520 C C . LEU A 1 315 ? -19.012 29.699 -2.984 1.00 45.47 315 LEU A C 1
ATOM 2522 O O . LEU A 1 315 ? -18.319 30.155 -3.879 1.00 45.47 315 LEU A O 1
ATOM 2526 N N . GLY A 1 316 ? -18.480 29.014 -1.966 1.00 48.94 316 GLY A N 1
ATOM 2527 C CA . GLY A 1 316 ? -17.030 28.845 -1.785 1.00 48.94 316 GLY A CA 1
ATOM 2528 C C . GLY A 1 316 ? -16.354 28.082 -2.936 1.00 48.94 316 GLY A C 1
ATOM 2529 O O . GLY A 1 316 ? -15.447 28.629 -3.558 1.00 48.94 316 GLY A O 1
ATOM 2530 N N . PRO A 1 317 ? -16.814 26.864 -3.278 1.00 44.25 317 PRO A N 1
ATOM 2531 C CA . PRO A 1 317 ? -16.307 26.101 -4.419 1.00 44.25 317 PRO A CA 1
ATOM 2532 C C . PRO A 1 317 ? -16.530 26.801 -5.763 1.00 44.25 317 PRO A C 1
ATOM 2534 O O . PRO A 1 317 ? -15.663 26.745 -6.626 1.00 44.25 317 PRO A O 1
ATOM 2537 N N . ILE A 1 318 ? -17.659 27.496 -5.941 1.00 49.59 318 ILE A N 1
ATOM 2538 C CA . ILE A 1 318 ? -1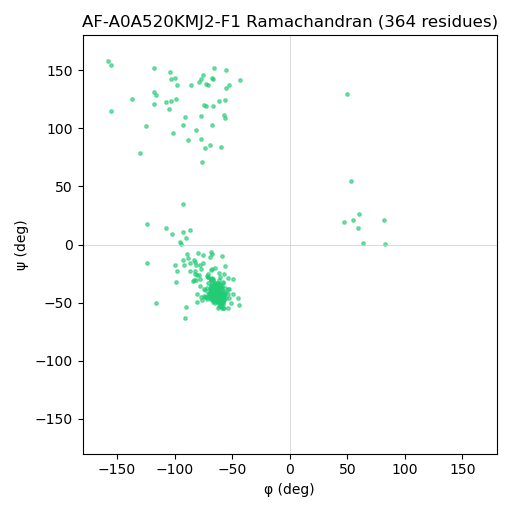7.959 28.237 -7.177 1.00 49.59 318 ILE A CA 1
ATOM 2539 C C . ILE A 1 318 ? -17.022 29.441 -7.326 1.00 49.59 318 ILE A C 1
ATOM 2541 O O . ILE A 1 318 ? -16.428 29.623 -8.382 1.00 49.59 318 ILE A O 1
ATOM 2545 N N . ILE A 1 319 ? -16.836 30.231 -6.265 1.00 50.53 319 ILE A N 1
ATOM 2546 C CA . ILE A 1 319 ? -15.913 31.372 -6.256 1.00 50.53 319 ILE A CA 1
ATOM 2547 C C . ILE A 1 319 ? -14.473 30.889 -6.435 1.00 50.53 319 ILE A C 1
ATOM 2549 O O . ILE A 1 319 ? -13.738 31.511 -7.191 1.00 50.53 319 ILE A O 1
ATOM 2553 N N . ALA A 1 320 ? -14.082 29.773 -5.811 1.00 49.28 320 ALA A N 1
ATOM 2554 C CA . ALA A 1 320 ? -12.775 29.161 -6.032 1.00 49.28 320 ALA A CA 1
ATOM 2555 C C . ALA A 1 320 ? -12.603 28.742 -7.499 1.00 49.28 320 ALA A C 1
ATOM 2557 O O . ALA A 1 320 ? -11.609 29.102 -8.108 1.00 49.28 320 ALA A O 1
ATOM 2558 N N . THR A 1 321 ? -13.599 28.086 -8.100 1.00 50.12 321 THR A N 1
ATOM 2559 C CA . THR A 1 321 ? -13.547 27.655 -9.509 1.00 50.12 321 THR A CA 1
ATOM 2560 C C . THR A 1 321 ? -13.443 28.849 -10.464 1.00 50.12 321 THR A C 1
ATOM 2562 O O . THR A 1 321 ? -12.581 28.855 -11.335 1.00 50.12 321 THR A O 1
ATOM 2565 N N . ILE A 1 322 ? -14.250 29.898 -10.262 1.00 52.28 322 ILE A N 1
ATOM 2566 C CA . ILE A 1 322 ? -14.232 31.121 -11.085 1.00 52.28 322 ILE A CA 1
ATOM 2567 C C . ILE A 1 322 ? -12.914 31.887 -10.906 1.00 52.28 322 ILE A C 1
ATOM 2569 O O . ILE A 1 322 ? -12.307 32.331 -11.884 1.00 52.28 322 ILE A O 1
ATOM 2573 N N . ALA A 1 323 ? -12.452 32.042 -9.662 1.00 51.53 323 ALA A N 1
ATOM 2574 C CA . ALA A 1 323 ? -11.190 32.708 -9.366 1.00 51.53 323 ALA A CA 1
ATOM 2575 C C . ALA A 1 323 ? -10.020 31.954 -10.001 1.00 51.53 323 ALA A C 1
ATOM 2577 O O . ALA A 1 323 ? -9.136 32.571 -10.590 1.00 51.53 323 ALA A O 1
ATOM 2578 N N . THR A 1 324 ? -10.041 30.624 -9.946 1.00 51.06 324 THR A N 1
ATOM 2579 C CA . THR A 1 324 ? -9.000 29.804 -10.546 1.00 51.06 324 THR A CA 1
ATOM 2580 C C . THR A 1 324 ? -9.044 29.809 -12.071 1.00 51.06 324 THR A C 1
ATOM 2582 O O . THR A 1 324 ? -7.992 29.958 -12.679 1.00 51.06 324 THR A O 1
ATOM 2585 N N . GLU A 1 325 ? -10.215 29.742 -12.709 1.00 51.75 325 GLU A N 1
ATOM 2586 C CA . GLU A 1 325 ? -10.322 29.871 -14.172 1.00 51.75 325 GLU A CA 1
ATOM 2587 C C . GLU A 1 325 ? -9.784 31.230 -14.656 1.00 51.75 325 GLU A C 1
ATOM 2589 O O . GLU A 1 325 ? -9.101 31.322 -15.677 1.00 51.75 325 GLU A O 1
ATOM 2594 N N . THR A 1 326 ? -10.006 32.286 -13.868 1.00 56.47 326 THR A N 1
ATOM 2595 C CA . THR A 1 326 ? -9.461 33.625 -14.140 1.00 56.47 326 THR A CA 1
ATOM 2596 C C . THR A 1 326 ? -7.933 33.665 -13.989 1.00 56.47 326 THR A C 1
ATOM 2598 O O . THR A 1 326 ? -7.248 34.269 -14.815 1.00 56.47 326 THR A O 1
ATOM 2601 N N . ILE A 1 327 ? -7.378 32.992 -12.973 1.00 53.34 327 ILE A N 1
ATOM 2602 C CA . ILE A 1 327 ? -5.923 32.854 -12.784 1.00 53.34 327 ILE A CA 1
ATOM 2603 C C . ILE A 1 327 ? -5.293 32.073 -13.945 1.00 53.34 327 ILE A C 1
ATOM 2605 O O . ILE A 1 327 ? -4.280 32.517 -14.476 1.00 53.34 327 ILE A O 1
ATOM 2609 N N . ILE A 1 328 ? -5.905 30.966 -14.378 1.00 53.62 328 ILE A N 1
ATOM 2610 C CA . ILE A 1 328 ? -5.421 30.124 -15.487 1.00 53.62 328 ILE A CA 1
ATOM 2611 C C . ILE A 1 328 ? -5.344 30.928 -16.790 1.00 53.62 328 ILE A C 1
ATOM 2613 O O . ILE A 1 328 ? -4.291 30.972 -17.421 1.00 53.62 328 ILE A O 1
ATOM 2617 N N . ARG A 1 329 ? -6.412 31.654 -17.151 1.00 56.88 329 ARG A N 1
ATOM 2618 C CA . ARG A 1 329 ? -6.421 32.503 -18.359 1.00 56.88 329 ARG A CA 1
ATOM 2619 C C . ARG A 1 329 ? -5.375 33.623 -18.314 1.00 56.88 329 ARG A C 1
ATOM 2621 O O . ARG A 1 329 ? -4.868 34.049 -19.350 1.00 56.88 329 ARG A O 1
ATOM 2628 N N . THR A 1 330 ? -5.052 34.114 -17.117 1.00 53.78 330 THR A N 1
ATOM 2629 C CA . THR A 1 330 ? -4.025 35.152 -16.929 1.00 53.78 330 THR A CA 1
ATOM 2630 C C . THR A 1 330 ? -2.606 34.565 -17.004 1.00 53.78 330 THR A C 1
ATOM 2632 O O . THR A 1 330 ? -1.706 35.191 -17.560 1.00 53.78 330 THR A O 1
ATOM 2635 N N . LEU A 1 331 ? -2.405 33.341 -16.504 1.00 52.97 331 LEU A N 1
ATOM 2636 C CA . LEU A 1 331 ? -1.145 32.594 -16.592 1.00 52.97 331 LEU A CA 1
ATOM 2637 C C . LEU A 1 331 ? -0.764 32.261 -18.039 1.00 52.97 331 LEU A C 1
ATOM 2639 O O . LEU A 1 331 ? 0.375 32.506 -18.432 1.00 52.97 331 LEU A O 1
ATOM 2643 N N . GLU A 1 332 ? -1.724 31.787 -18.838 1.00 55.38 332 GLU A N 1
ATOM 2644 C CA . GLU A 1 332 ? -1.521 31.480 -20.264 1.00 55.38 332 GLU A CA 1
ATOM 2645 C C . GLU A 1 332 ? -1.125 32.710 -21.095 1.00 55.38 332 GLU A C 1
ATOM 2647 O O . GLU A 1 332 ? -0.499 32.574 -22.144 1.00 55.38 332 GLU A O 1
ATOM 2652 N N . THR A 1 333 ? -1.471 33.918 -20.639 1.00 55.81 333 THR A N 1
ATOM 2653 C CA . THR A 1 333 ? -1.264 35.156 -21.402 1.00 55.81 333 THR A CA 1
ATOM 2654 C C . THR A 1 333 ? -0.013 35.940 -21.018 1.00 55.81 333 THR A C 1
ATOM 2656 O O . THR A 1 333 ? 0.460 36.719 -21.842 1.00 55.81 333 THR A O 1
ATOM 2659 N N . THR A 1 334 ? 0.539 35.773 -19.809 1.00 55.47 334 THR A N 1
ATOM 2660 C CA . THR A 1 334 ? 1.619 36.659 -19.320 1.00 55.47 334 THR A CA 1
ATOM 2661 C C . THR A 1 334 ? 2.914 35.970 -18.899 1.00 55.47 334 THR A C 1
ATOM 2663 O O . THR A 1 334 ? 3.926 36.655 -18.834 1.00 55.47 334 THR A O 1
ATOM 2666 N N . ASN A 1 335 ? 2.937 34.652 -18.668 1.00 55.59 335 ASN A N 1
ATOM 2667 C CA . ASN A 1 335 ? 4.136 33.866 -18.310 1.00 55.59 335 ASN A CA 1
ATOM 2668 C C . ASN A 1 335 ? 5.038 34.453 -17.187 1.00 55.59 335 ASN A C 1
ATOM 2670 O O . ASN A 1 335 ? 6.199 34.069 -17.047 1.00 55.59 335 ASN A O 1
ATOM 2674 N N . GLU A 1 336 ? 4.516 35.369 -16.367 1.00 53.16 336 GLU A N 1
ATOM 2675 C CA . GLU A 1 336 ? 5.211 36.014 -15.249 1.00 53.16 336 GLU A CA 1
ATOM 2676 C C . GLU A 1 336 ? 4.516 35.672 -13.920 1.00 53.16 336 GLU A C 1
ATOM 2678 O O . GLU A 1 336 ? 3.312 35.427 -13.873 1.00 53.16 336 GLU A O 1
ATOM 2683 N N . ALA A 1 337 ? 5.263 35.662 -12.809 1.00 50.28 337 ALA A N 1
ATOM 2684 C CA . ALA A 1 337 ? 4.744 35.330 -11.471 1.00 50.28 337 ALA A CA 1
ATOM 2685 C C . ALA A 1 337 ? 4.022 36.502 -10.765 1.00 50.28 337 ALA A C 1
ATOM 2687 O O . ALA A 1 337 ? 3.262 36.304 -9.815 1.00 50.28 337 ALA A O 1
ATOM 2688 N N . ILE A 1 338 ? 4.242 37.735 -11.229 1.00 50.59 338 ILE A N 1
ATOM 2689 C CA . ILE A 1 338 ? 3.692 38.975 -10.651 1.00 50.59 338 ILE A CA 1
ATOM 2690 C C . ILE A 1 338 ? 2.145 39.052 -10.721 1.00 50.59 338 ILE A C 1
ATOM 2692 O O . ILE A 1 338 ? 1.530 39.412 -9.710 1.00 50.59 338 ILE A O 1
ATOM 2696 N N . PRO A 1 339 ? 1.474 38.667 -11.828 1.00 48.66 339 PRO A N 1
ATOM 2697 C CA . PRO A 1 339 ? 0.012 38.620 -11.922 1.00 48.66 339 PRO A CA 1
ATOM 2698 C C . PRO A 1 339 ? -0.621 37.667 -10.900 1.00 48.66 339 PRO A C 1
ATOM 2700 O O . PRO A 1 339 ? -1.666 37.977 -10.334 1.00 48.66 339 PRO A O 1
ATOM 2703 N N . ILE A 1 340 ? 0.033 36.538 -10.604 1.00 50.25 340 ILE A N 1
ATOM 2704 C CA . ILE A 1 340 ? -0.451 35.539 -9.637 1.00 50.25 340 ILE A CA 1
ATOM 2705 C C . ILE A 1 340 ? -0.500 36.146 -8.233 1.00 50.25 340 ILE A C 1
ATOM 2707 O O . ILE A 1 340 ? -1.508 36.034 -7.538 1.00 50.25 340 ILE A O 1
ATOM 2711 N N . ILE A 1 341 ? 0.572 36.835 -7.829 1.00 50.75 341 ILE A N 1
ATOM 2712 C CA . ILE A 1 341 ? 0.668 37.487 -6.518 1.00 50.75 341 ILE A CA 1
ATOM 2713 C C . ILE A 1 341 ? -0.402 38.579 -6.387 1.00 50.75 341 ILE A C 1
ATOM 2715 O O . ILE A 1 341 ? -1.084 38.649 -5.365 1.00 50.75 341 ILE A O 1
ATOM 2719 N N . LEU A 1 342 ? -0.609 39.387 -7.432 1.00 49.06 342 LEU A N 1
ATOM 2720 C CA . LEU A 1 342 ? -1.644 40.425 -7.448 1.00 49.06 342 LEU A CA 1
ATOM 2721 C C . LEU A 1 342 ? -3.061 39.845 -7.361 1.00 49.06 342 LEU A C 1
ATOM 2723 O O . LEU A 1 342 ? -3.885 40.382 -6.622 1.00 49.06 342 LEU A O 1
ATOM 2727 N N . ILE A 1 343 ? -3.343 38.733 -8.046 1.00 52.88 343 ILE A N 1
ATOM 2728 C CA . ILE A 1 343 ? -4.652 38.072 -7.972 1.00 52.88 343 ILE A CA 1
ATOM 2729 C C . ILE A 1 343 ? -4.872 37.437 -6.593 1.00 52.88 343 ILE A C 1
ATOM 2731 O O . ILE A 1 343 ? -5.954 37.578 -6.027 1.00 52.88 343 ILE A O 1
ATOM 2735 N N . VAL A 1 344 ? -3.855 36.808 -5.996 1.00 51.09 344 VAL A N 1
ATOM 2736 C CA . VAL A 1 344 ? -3.942 36.272 -4.625 1.00 51.09 344 VAL A CA 1
ATOM 2737 C C . VAL A 1 344 ? -4.202 37.394 -3.615 1.00 51.09 344 VAL A C 1
ATOM 2739 O O . VAL A 1 344 ? -5.080 37.257 -2.762 1.00 51.09 344 VAL A O 1
ATOM 2742 N N . ILE A 1 345 ? -3.513 38.534 -3.738 1.00 53.84 345 ILE A N 1
ATOM 2743 C CA . ILE A 1 345 ? -3.749 39.719 -2.899 1.00 53.84 345 ILE A CA 1
ATOM 2744 C C . ILE A 1 345 ? -5.172 40.259 -3.102 1.00 53.84 345 ILE A C 1
ATOM 2746 O O . ILE A 1 345 ? -5.845 40.584 -2.124 1.00 53.84 345 ILE A O 1
ATOM 2750 N N . LEU A 1 346 ? -5.663 40.311 -4.343 1.00 52.72 346 LEU A N 1
ATOM 2751 C CA . LEU A 1 346 ? -7.020 40.755 -4.663 1.00 52.72 346 LEU A CA 1
ATOM 2752 C C . LEU A 1 346 ? -8.079 39.823 -4.052 1.00 52.72 346 LEU A C 1
ATOM 2754 O O . LEU A 1 346 ? -9.028 40.297 -3.429 1.00 52.72 346 LEU A O 1
ATOM 2758 N N . ILE A 1 347 ? -7.895 38.504 -4.159 1.00 52.81 347 ILE A N 1
ATOM 2759 C CA . ILE A 1 347 ? -8.787 37.494 -3.571 1.00 52.81 347 ILE A CA 1
ATOM 2760 C C . ILE A 1 347 ? -8.794 37.610 -2.044 1.00 52.81 347 ILE A C 1
ATOM 2762 O O . ILE A 1 347 ? -9.867 37.620 -1.437 1.00 52.81 347 ILE A O 1
ATOM 2766 N N . LEU A 1 348 ? -7.626 37.755 -1.411 1.00 50.16 348 LEU A N 1
ATOM 2767 C CA . LEU A 1 348 ? -7.520 37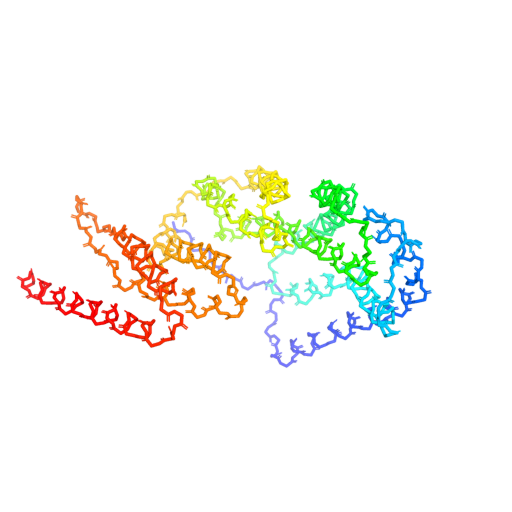.971 0.035 1.00 50.16 348 LEU A CA 1
ATOM 2768 C C . LEU A 1 348 ? -8.194 39.284 0.463 1.00 50.16 348 LEU A C 1
ATOM 2770 O O . LEU A 1 348 ? -8.913 39.305 1.463 1.00 50.16 348 LEU A O 1
ATOM 2774 N N . GLY A 1 349 ? -8.030 40.355 -0.319 1.00 54.00 349 GLY A N 1
ATOM 2775 C CA . GLY A 1 349 ? -8.663 41.653 -0.084 1.00 54.00 349 GLY A CA 1
ATOM 2776 C C . GLY A 1 349 ? -10.189 41.606 -0.189 1.00 54.00 349 GLY A C 1
ATOM 2777 O O . GLY A 1 349 ? -10.884 42.083 0.709 1.00 54.00 349 GLY A O 1
ATOM 2778 N N . ILE A 1 350 ? -10.725 40.969 -1.234 1.00 54.44 350 ILE A N 1
ATOM 2779 C CA . ILE A 1 350 ? -12.171 40.767 -1.417 1.00 54.44 350 ILE A CA 1
ATOM 2780 C C . ILE A 1 350 ? -12.731 39.891 -0.290 1.00 54.44 350 ILE A C 1
ATOM 2782 O O . ILE A 1 350 ? -13.771 40.217 0.283 1.00 54.44 350 ILE A O 1
ATOM 2786 N N . THR A 1 351 ? -12.017 38.828 0.088 1.00 51.16 351 THR A N 1
ATOM 2787 C CA . THR A 1 351 ? -12.403 37.937 1.196 1.00 51.16 351 THR A CA 1
ATOM 2788 C C . THR A 1 351 ? -12.488 38.703 2.518 1.00 51.16 351 THR A C 1
ATOM 2790 O O . THR A 1 351 ? -13.473 38.578 3.247 1.00 51.16 351 THR A O 1
ATOM 2793 N N . TYR A 1 352 ? -11.505 39.559 2.809 1.00 56.53 352 TYR A N 1
ATOM 2794 C CA . TYR A 1 352 ? -11.506 40.394 4.011 1.00 56.53 352 TYR A CA 1
ATOM 2795 C C . TYR A 1 352 ? -12.616 41.460 3.989 1.00 56.53 352 TYR A C 1
ATOM 2797 O O . TYR A 1 352 ? -13.270 41.712 5.005 1.00 56.53 352 TYR A O 1
ATOM 2805 N N . GLY A 1 353 ? -12.880 42.059 2.823 1.00 54.75 353 GLY A N 1
ATOM 2806 C CA . GLY A 1 353 ? -13.966 43.022 2.630 1.00 54.75 353 GLY A CA 1
ATOM 2807 C C . GLY A 1 353 ? -15.348 42.409 2.867 1.00 54.75 353 GLY A C 1
ATOM 2808 O O . GLY A 1 353 ? -16.168 42.982 3.589 1.00 54.75 353 GLY A O 1
ATOM 2809 N N . LEU A 1 354 ? -15.583 41.210 2.329 1.00 52.53 354 LEU A N 1
ATOM 2810 C CA . LEU A 1 354 ? -16.814 40.448 2.548 1.00 52.53 354 LEU A CA 1
ATOM 2811 C C . LEU A 1 354 ? -16.987 40.059 4.024 1.00 52.53 354 LEU A C 1
ATOM 2813 O O . LEU A 1 354 ? -18.091 40.171 4.557 1.00 52.53 354 LEU A O 1
ATOM 2817 N N . GLU A 1 355 ? -15.905 39.692 4.718 1.00 52.19 355 GLU A N 1
ATOM 2818 C CA . GLU A 1 355 ? -15.939 39.401 6.157 1.00 52.19 355 GLU A CA 1
ATOM 2819 C C . GLU A 1 355 ? -16.308 40.640 6.992 1.00 52.19 355 GLU A C 1
ATOM 2821 O O . GLU A 1 355 ? -17.118 40.559 7.922 1.00 52.19 355 GLU A O 1
ATOM 2826 N N . SER A 1 356 ? -15.744 41.802 6.655 1.00 54.22 356 SER A N 1
ATOM 2827 C CA . SER A 1 356 ? -16.053 43.071 7.324 1.00 54.22 356 SER A CA 1
ATOM 2828 C C . SER A 1 356 ? -17.525 43.461 7.139 1.00 54.22 356 SER A C 1
ATOM 2830 O O . SER A 1 356 ? -18.222 43.775 8.110 1.00 54.22 356 SER A O 1
ATOM 2832 N N . LEU A 1 357 ? -18.038 43.339 5.910 1.00 54.09 357 LEU A N 1
ATOM 2833 C CA . LEU A 1 357 ? -19.451 43.549 5.585 1.00 54.09 357 LEU A CA 1
ATOM 2834 C C . LEU A 1 357 ? -20.363 42.585 6.348 1.00 54.09 357 LEU A C 1
ATOM 2836 O O . LEU A 1 357 ? -21.373 43.005 6.913 1.00 54.09 357 LEU A O 1
ATOM 2840 N N . GLN A 1 358 ? -19.992 41.309 6.433 1.00 57.19 358 GLN A N 1
ATOM 2841 C CA . GLN A 1 358 ? -20.762 40.304 7.158 1.00 57.19 358 GLN A CA 1
ATOM 2842 C C . GLN A 1 358 ? -20.832 40.608 8.661 1.00 57.19 358 GLN A C 1
ATOM 2844 O O . GLN A 1 358 ? -21.918 40.555 9.246 1.00 57.19 358 GLN A O 1
ATOM 2849 N N . LYS A 1 359 ? -19.709 40.986 9.288 1.00 59.16 359 LYS A N 1
ATOM 2850 C CA . LYS A 1 359 ? -19.682 41.420 10.697 1.00 59.16 359 LYS A CA 1
ATOM 2851 C C . LYS A 1 359 ? -20.540 42.667 10.917 1.00 59.16 359 LYS A C 1
ATOM 2853 O O . LYS A 1 359 ? -21.224 42.764 11.935 1.00 59.16 359 LYS A O 1
ATOM 2858 N N . HIS A 1 360 ? -20.548 43.595 9.962 1.00 59.81 360 HIS A N 1
ATOM 2859 C CA . HIS A 1 360 ? -21.373 44.799 10.028 1.00 59.81 360 HIS A CA 1
ATOM 2860 C C . HIS A 1 360 ? -22.878 44.491 9.909 1.00 59.81 360 HIS A C 1
ATOM 2862 O O . HIS A 1 360 ? -23.681 45.043 10.660 1.00 59.81 360 HIS A O 1
ATOM 2868 N N . ILE A 1 361 ? -23.269 43.566 9.026 1.00 55.69 361 ILE A N 1
ATOM 2869 C CA . ILE A 1 361 ? -24.666 43.129 8.856 1.00 55.69 361 ILE A CA 1
ATOM 2870 C C . ILE A 1 361 ? -25.160 42.347 10.081 1.00 55.69 361 ILE A C 1
ATOM 2872 O O . ILE A 1 361 ? -26.295 42.544 10.513 1.00 55.69 361 ILE A O 1
ATOM 2876 N N . GLN A 1 362 ? -24.321 41.493 10.676 1.00 54.16 362 GLN A N 1
ATOM 2877 C CA . GLN A 1 362 ? -24.686 40.753 11.890 1.00 54.16 362 GLN A CA 1
ATOM 2878 C C . GLN A 1 362 ? -24.898 41.679 13.093 1.00 54.16 362 GLN A C 1
ATOM 2880 O O . GLN A 1 362 ? -25.876 41.500 13.812 1.00 54.16 362 GLN A O 1
ATOM 2885 N N . ARG A 1 363 ? -24.064 42.716 13.254 1.00 57.12 363 ARG A N 1
ATOM 2886 C CA . ARG A 1 363 ? -24.224 43.736 14.307 1.00 57.12 363 ARG A CA 1
ATOM 2887 C C . ARG A 1 363 ? -25.486 44.593 14.177 1.00 57.12 363 ARG A C 1
ATOM 2889 O O . ARG A 1 363 ? -25.874 45.204 15.156 1.00 57.12 363 ARG A O 1
ATOM 2896 N N . LYS A 1 364 ? -26.103 44.670 12.991 1.00 54.28 364 LYS A N 1
ATOM 2897 C CA . LYS A 1 364 ? -27.392 45.360 12.782 1.00 54.28 364 LYS A CA 1
ATOM 2898 C C . LYS A 1 364 ? -28.616 44.463 13.022 1.00 54.28 364 LYS A C 1
ATOM 2900 O O . LYS A 1 364 ? -29.731 44.974 13.021 1.00 54.28 364 LYS A O 1
ATOM 2905 N N . ARG A 1 365 ? -28.432 43.140 13.145 1.00 46.47 365 ARG A N 1
ATOM 2906 C CA . ARG A 1 365 ? -29.510 42.156 13.384 1.00 46.47 365 ARG A CA 1
ATOM 2907 C C . ARG A 1 365 ? -29.631 41.714 14.848 1.00 46.47 365 ARG A C 1
ATOM 2909 O O . ARG A 1 365 ? -30.659 41.140 15.193 1.00 46.47 365 ARG A O 1
ATOM 2916 N N . THR A 1 366 ? -28.594 41.934 15.653 1.00 43.84 366 THR A N 1
ATOM 2917 C CA . THR A 1 366 ? -28.616 41.908 17.127 1.00 43.84 366 THR A CA 1
ATOM 2918 C C . THR A 1 366 ? -28.898 43.300 17.647 1.00 43.84 366 THR A C 1
ATOM 2920 O O . THR A 1 366 ? -29.677 43.414 18.612 1.00 43.84 366 THR A O 1
#

Nearest PDB structures (foldseek):
  4hts-assembly1_A  TM=7.879E-01  e=9.915E-09  Aquifex aeolicus VF5
  4htt-assembly2_B  TM=8.166E-01  e=4.518E-08  Aquifex aeolicus VF5

Secondary structure (DSSP, 8-state):
---------TT-----HHHHHHHHHHHHHHHHHHHHHHHHHHHHTHHHHHHHHHTTTS-TTTPBP-STTHHHHHHHHHHHHHHHHHHHHHHHHHHHHHHGGGS-HHHHHHHHHHHHHHHHHHHHHHHHIIIIIHHHHHHHHHHHHTTT-----BHHHHHHHHHHHHHHHHHHTTHHHHHHHHHHTTSS-HHHHHHTHHHHHHHHHHHHHHHS--TTSHHHHHHHHHHHHHHHHHHHHHHHH----THHHHHHHHHHHHTTHHHHHHHHHHHHHHHHHTT--GGGHHHHHHHHHHHHHHT-EEEEETTEEEEE-THHHHHHHHHHHHHHHHHHHH--SHHHHHHHHHHHHHHHHHHHHHHHHHHTT-

=== Feature glossary ===
The features interleaved in this record are:

— What the protein is —

Sequence gives the chain of amino acids in standard one-letter code (A=alanine, C=cysteine, …, Y=tyrosine), read N→C. It is the only feature that is directly encoded by the gene; all structural features are derived from the folded form of this sequence.

Database cross-references. InterPro integrates a dozen domain/family signature databases into unified entries with residue-range hits. GO terms attach function/process/location labels with evidence codes. CATH codes position the fold in a four-level structural taxonomy. Organism is t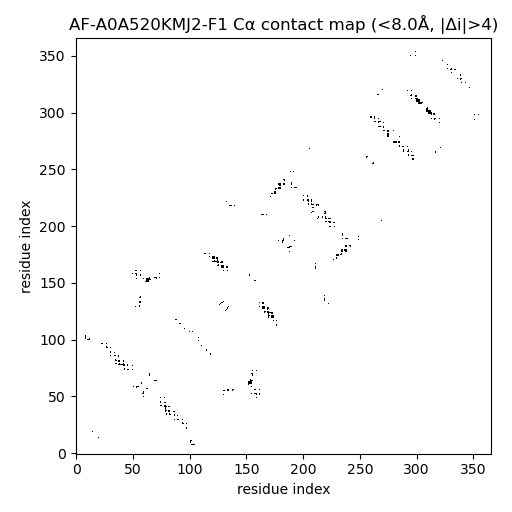he NCBI-taxonomy species name.

— Where its atoms are —

Atomic coordinates in PDBx/mmCIF format — the same representation the Protein Data Bank distributes. Each line of the _atom_site loop places one backbone atom in Cartesian space (units: ångströms, origin: arbitrary).

The six renders are orthographic views along the three Cartesian axes in both directions. Representation (cartoon, sticks, or surface) and color scheme (sequence-rainbow or by-chain) vary across proteins so the training set covers all the common visualization conventions.

— Local backbone conformation —

Eight-state secondary structure (DSSP): H is the canonical α-helix, G the tighter 3₁₀-helix, I the wider π-helix; E/B are β-structure, T and S are turns and bends, and '-' is everything else. DSSP derives these from the pattern of main-chain N–H···O=C hydrogen bonds, not from the sequence.

P-SEA three-state annotation labels each residue as helix, strand, or coil based purely on the geometry of the Cα trace. It serves as a fallback when the full backbone (and thus DSSP) is unavailable.

The φ/ψ torsion pair specifies the backbone conformation at each residue. φ rotates about the N–Cα bond, ψ about the Cα–C bond. Steric clashes forbid most of the (φ, ψ) plane — the allowed regions (α-helix basin, β-sheet basin, left-handed helix) are the Ramachandran-allowed regions.

— Global shape and packing —

The geometric summary reports three shape descriptors. Rg (radius of gyration) measures how spread out the Cα atoms are about their centre of mass; compact globular proteins have small Rg, elongated or unfolded ones large. Cα contacts (<8 Å, |i−j|>4) count long-range residue pairs in spatial proximity — high for tightly packed folds, near zero for rods or random coil. The bounding-box extents give the protein's footprint along x, y, z in Å.

Solvent-accessible surface area (SASA) is the area in Å² traced out by the centre of a 1.4 Å probe sphere (a water molecule) rolled over the protein's van der Waals surface (Shrake–Rupley / Lee–Richards construction). Buried residues have near-zero SASA; fully exposed residues can exceed 200 Å². The total SASA scales roughly with the number of surface residues.

The contact map is a binary N×N matrix image: pixel (i, j) is dark where Cα_i and Cα_j are within 8 Å and |i−j|>4. Because the |i−j|>4 filter removes local helical contacts, off-diagonal stripes parallel to the main diagonal indicate parallel β-sheets; stripes perpendicular to it indicate antiparallel β-sheets. The Ramachandran plot scatters every residue's (φ, ψ) pair against the sterically allowed regions. The PAE heatmap renders the predicted-aligned-error matrix.

— Structural neighborhood —

3Di is Foldseek's structural alphabet. Each residue is assigned one of twenty discrete states based on how its Cα sits relative to its spatial (not sequential) neighbors. Aligning 3Di strings finds structural homologs roughly as well as full 3D superposition, but orders of magnitude faster.

Nearest PDB neighbors are the top structural matches found by Foldseek when searching this structure against the entire Protein Data Bank. Each hit reports a TM-score (0 to 1; >0.5 almost always implies the same fold) and an E-value. These are *structural* homologs — they may share no detectable sequence similarity.

— Confidence and disorder —

For AlphaFold models, the B-factor field carries pLDDT — the model's own estimate of local accuracy on a 0–100 scale. Regions with pLDDT<50 should be treated as essentially unmodeled; they often correspond to intrinsically disordered segments.

Crystallographic B-factors measure how much each atom's electron density is smeared out, in Å². They rise in mobile loops and surface residues and fall in the buried interior. In AlphaFold models this column is repurposed to hold pLDDT instead.

Predicted aligned error is AlphaFold's pairwise confidence. Unlike pLDDT (per-residue), PAE is per-residue-pair and captures whether two parts of the structure are correctly placed relative to each other. Units are ångströms of expected positional error.